Protein AF-A0A833TQX5-F1 (afdb_monomer_lite)

InterPro domains:
  IPR011990 Tetratricopeptide-like helical domain superfamily [G3DSA:1.25.40.10] (7-159)
  IPR011990 Tetratricopeptide-like helical domain superfamily [SSF48452] (13-138)

Structure (mmCIF, N/CA/C/O backbone):
data_AF-A0A833TQX5-F1
#
_entry.id   AF-A0A833TQX5-F1
#
loop_
_atom_site.group_PDB
_atom_site.id
_atom_site.type_symbol
_atom_site.label_atom_id
_atom_site.label_alt_id
_atom_site.label_comp_id
_atom_site.label_asym_id
_atom_site.label_entity_id
_atom_site.label_seq_id
_atom_site.pdbx_PDB_ins_code
_atom_site.Cartn_x
_atom_site.Cartn_y
_atom_site.Cartn_z
_atom_site.occupancy
_atom_site.B_iso_or_equiv
_atom_site.auth_seq_id
_atom_site.auth_comp_id
_atom_site.auth_asym_id
_atom_site.auth_atom_id
_atom_site.pdbx_PDB_model_num
ATOM 1 N N . MET A 1 1 ? 11.916 -7.719 -50.313 1.00 33.00 1 MET A N 1
ATOM 2 C CA . MET A 1 1 ? 11.981 -6.252 -50.149 1.00 33.00 1 MET A CA 1
ATOM 3 C C . MET A 1 1 ? 11.769 -5.951 -48.667 1.00 33.00 1 MET A C 1
ATOM 5 O O . MET A 1 1 ? 10.657 -6.107 -48.177 1.00 33.00 1 MET A O 1
ATOM 9 N N . HIS A 1 2 ? 12.845 -5.690 -47.918 1.00 36.94 2 HIS A N 1
ATOM 10 C CA . HIS A 1 2 ? 12.769 -5.377 -46.488 1.00 36.94 2 HIS A CA 1
ATOM 11 C C . HIS A 1 2 ? 12.289 -3.930 -46.323 1.00 36.94 2 HIS A C 1
ATOM 13 O O . HIS A 1 2 ? 13.076 -3.005 -46.459 1.00 36.94 2 HIS A O 1
ATOM 19 N N . LEU A 1 3 ? 10.999 -3.740 -46.035 1.00 39.34 3 LEU A N 1
ATOM 20 C CA . LEU A 1 3 ? 10.430 -2.466 -45.572 1.00 39.34 3 LEU A CA 1
ATOM 21 C C . LEU A 1 3 ? 10.763 -2.249 -44.085 1.00 39.34 3 LEU A C 1
ATOM 23 O O . LEU A 1 3 ? 9.877 -2.006 -43.270 1.00 39.34 3 LEU A O 1
ATOM 27 N N . LEU A 1 4 ? 12.029 -2.429 -43.703 1.00 48.41 4 LEU A N 1
ATOM 28 C CA . LEU A 1 4 ? 12.471 -2.023 -42.375 1.00 48.41 4 LEU A CA 1
ATOM 29 C C . LEU A 1 4 ? 12.796 -0.528 -42.460 1.00 48.41 4 LEU A C 1
ATOM 31 O O . LEU A 1 4 ? 13.561 -0.147 -43.348 1.00 48.41 4 LEU A O 1
ATOM 35 N N . PRO A 1 5 ? 12.202 0.326 -41.606 1.00 52.06 5 PRO A N 1
ATOM 36 C CA . PRO A 1 5 ? 12.567 1.734 -41.569 1.00 52.06 5 PRO A CA 1
ATOM 37 C C . PRO A 1 5 ? 14.072 1.855 -41.330 1.00 52.06 5 PRO A C 1
ATOM 39 O O . PRO A 1 5 ? 14.626 1.101 -40.529 1.00 52.06 5 PRO A O 1
ATOM 42 N N . ASP A 1 6 ? 14.729 2.785 -42.028 1.00 55.34 6 ASP A N 1
ATOM 43 C CA . ASP A 1 6 ? 16.135 3.086 -41.784 1.00 55.34 6 ASP A CA 1
ATOM 44 C C . ASP A 1 6 ? 16.285 3.572 -40.339 1.00 55.34 6 ASP A C 1
ATOM 46 O O . ASP A 1 6 ? 15.932 4.693 -39.965 1.00 55.34 6 ASP A O 1
ATOM 50 N N . LEU A 1 7 ? 16.794 2.665 -39.513 1.00 53.00 7 LEU A N 1
ATOM 51 C CA . LEU A 1 7 ? 17.012 2.846 -38.091 1.00 53.00 7 LEU A CA 1
ATOM 52 C C . LEU A 1 7 ? 18.114 3.883 -37.805 1.00 53.00 7 LEU A C 1
ATOM 54 O O . LEU A 1 7 ? 18.360 4.168 -36.634 1.00 53.00 7 LEU A O 1
ATOM 58 N N . THR A 1 8 ? 18.765 4.457 -38.817 1.00 51.09 8 THR A N 1
ATOM 59 C CA . THR A 1 8 ? 19.789 5.505 -38.686 1.00 51.09 8 THR A CA 1
ATOM 60 C C . THR A 1 8 ? 19.317 6.888 -39.145 1.00 51.09 8 THR A C 1
ATOM 62 O O . THR A 1 8 ? 20.061 7.858 -39.016 1.00 51.09 8 THR A O 1
ATOM 65 N N . ALA A 1 9 ? 18.067 7.015 -39.609 1.00 59.06 9 ALA A N 1
ATOM 66 C CA . ALA A 1 9 ? 17.531 8.280 -40.098 1.00 59.06 9 ALA A CA 1
ATOM 67 C C . ALA A 1 9 ? 17.480 9.373 -38.997 1.00 59.06 9 ALA A C 1
ATOM 69 O O . ALA A 1 9 ? 17.041 9.098 -37.874 1.00 59.06 9 ALA A O 1
ATOM 70 N N . PRO A 1 10 ? 17.860 10.630 -39.313 1.00 55.28 10 PRO A N 1
ATOM 71 C CA . PRO A 1 10 ? 17.955 11.732 -38.345 1.00 55.28 10 PRO A CA 1
ATOM 72 C C . PRO A 1 10 ? 16.608 12.153 -37.731 1.00 55.28 10 PRO A C 1
ATOM 74 O O . PRO A 1 10 ? 16.581 12.760 -36.664 1.00 55.28 10 PRO A O 1
ATOM 77 N N . THR A 1 11 ? 15.485 11.798 -38.360 1.00 66.62 11 THR A N 1
ATOM 78 C CA . THR A 1 11 ? 14.123 11.999 -37.842 1.00 66.62 11 THR A CA 1
ATOM 79 C C . THR A 1 11 ? 13.343 10.686 -37.881 1.00 66.62 11 THR A C 1
ATOM 81 O O . THR A 1 11 ? 12.410 10.490 -38.658 1.00 66.62 11 THR A O 1
ATOM 84 N N . LEU A 1 12 ? 13.736 9.741 -37.026 1.00 76.00 12 LEU A N 1
ATOM 85 C CA . LEU A 1 12 ? 12.982 8.506 -36.837 1.00 76.00 12 LEU A CA 1
ATOM 86 C C . LEU A 1 12 ? 11.594 8.820 -36.261 1.00 76.00 12 LEU A C 1
ATOM 88 O O . LEU A 1 12 ? 11.465 9.242 -35.111 1.00 76.00 12 LEU A O 1
ATOM 92 N N . ASN A 1 13 ? 10.544 8.583 -37.046 1.00 87.69 13 ASN A N 1
ATOM 93 C CA . ASN A 1 13 ? 9.172 8.717 -36.570 1.00 87.69 13 ASN A CA 1
ATOM 94 C C . ASN A 1 13 ? 8.856 7.582 -35.577 1.00 87.69 13 ASN A C 1
ATOM 96 O O . ASN A 1 13 ? 8.605 6.439 -35.964 1.00 87.69 13 ASN A O 1
ATOM 100 N N . LEU A 1 14 ? 8.886 7.909 -34.283 1.00 90.69 14 LEU A N 1
ATOM 101 C CA . LEU A 1 14 ? 8.690 6.949 -33.195 1.00 90.69 14 LEU A CA 1
ATOM 102 C C . LEU A 1 14 ? 7.273 6.355 -33.161 1.00 90.69 14 LEU A C 1
ATOM 104 O O . LEU A 1 14 ? 7.113 5.216 -32.727 1.00 90.69 14 LEU A O 1
ATOM 108 N N . ASP A 1 15 ? 6.265 7.080 -33.649 1.00 91.12 15 ASP A N 1
ATOM 109 C CA . ASP A 1 15 ? 4.889 6.575 -33.735 1.00 91.12 15 ASP A CA 1
ATOM 110 C C . ASP A 1 15 ? 4.752 5.526 -34.839 1.00 91.12 15 ASP A C 1
ATOM 112 O O . ASP A 1 15 ? 4.187 4.453 -34.618 1.00 91.12 15 ASP A O 1
ATOM 116 N N . ALA A 1 16 ? 5.355 5.785 -36.002 1.00 91.75 16 ALA A N 1
ATOM 117 C CA . ALA A 1 16 ? 5.434 4.805 -37.082 1.00 91.75 16 ALA A CA 1
ATOM 118 C C . ALA A 1 16 ? 6.218 3.554 -36.651 1.00 91.75 16 ALA A C 1
ATOM 120 O O . ALA A 1 16 ? 5.820 2.431 -36.966 1.00 91.75 16 ALA A O 1
ATOM 121 N N . LEU A 1 17 ? 7.301 3.732 -35.884 1.00 93.12 17 LEU A N 1
ATOM 122 C CA . LEU A 1 17 ? 8.081 2.615 -35.353 1.00 93.12 17 LEU A CA 1
ATOM 123 C C . LEU A 1 17 ? 7.280 1.775 -34.349 1.00 93.12 17 LEU A C 1
ATOM 125 O O . LEU A 1 17 ? 7.357 0.548 -34.396 1.00 93.12 17 LEU A O 1
ATOM 129 N N . LEU A 1 18 ? 6.492 2.404 -33.469 1.00 94.69 18 LEU A N 1
ATOM 130 C CA . LEU A 1 18 ? 5.626 1.685 -32.530 1.00 94.69 18 LEU A CA 1
ATOM 131 C C . LEU A 1 18 ? 4.546 0.881 -33.264 1.00 94.69 18 LEU A C 1
ATOM 133 O O . LEU A 1 18 ? 4.307 -0.278 -32.924 1.00 94.69 18 LEU A O 1
ATOM 137 N N . LEU A 1 19 ? 3.931 1.474 -34.293 1.00 95.06 19 LEU A N 1
ATOM 138 C CA . LEU A 1 19 ? 2.948 0.795 -35.136 1.00 95.06 19 LEU A CA 1
ATOM 139 C C . LEU A 1 19 ? 3.562 -0.431 -35.825 1.00 95.06 19 LEU A C 1
ATOM 141 O O . LEU A 1 19 ? 2.998 -1.525 -35.772 1.00 95.06 19 LEU A O 1
ATOM 145 N N . TYR A 1 20 ? 4.743 -0.267 -36.422 1.00 94.62 20 TYR A N 1
ATOM 146 C CA . TYR A 1 20 ? 5.459 -1.370 -37.056 1.00 94.62 20 TYR A CA 1
ATOM 147 C C . TYR A 1 20 ? 5.855 -2.452 -36.039 1.00 94.62 20 TYR A C 1
ATOM 149 O O . TYR A 1 20 ? 5.735 -3.641 -36.332 1.00 94.62 20 TYR A O 1
ATOM 157 N N . ALA A 1 21 ? 6.261 -2.070 -34.824 1.00 95.56 21 ALA A N 1
ATOM 158 C CA . ALA A 1 21 ? 6.543 -3.020 -33.751 1.00 95.56 21 ALA A CA 1
ATOM 159 C C . ALA A 1 21 ? 5.307 -3.871 -33.403 1.00 95.56 21 ALA A C 1
ATOM 161 O O . ALA A 1 21 ? 5.438 -5.083 -33.237 1.00 95.56 21 ALA A O 1
ATOM 162 N N . GLY A 1 22 ? 4.112 -3.268 -33.377 1.00 95.94 22 GLY A N 1
ATOM 163 C CA . GLY A 1 22 ? 2.840 -3.987 -33.234 1.00 95.94 22 GLY A CA 1
ATOM 164 C C . GLY A 1 22 ? 2.618 -5.010 -34.348 1.00 95.94 22 GLY A C 1
ATOM 165 O O . GLY A 1 22 ? 2.453 -6.197 -34.077 1.00 95.94 22 GLY A O 1
ATOM 166 N N . MET A 1 23 ? 2.731 -4.585 -35.609 1.00 96.81 23 MET A N 1
ATOM 167 C CA . MET A 1 23 ? 2.580 -5.482 -36.765 1.00 96.81 23 MET A CA 1
ATOM 168 C C . MET A 1 23 ? 3.607 -6.625 -36.763 1.00 96.81 23 MET A C 1
ATOM 170 O O . MET A 1 23 ? 3.280 -7.765 -37.092 1.00 96.81 23 MET A O 1
ATOM 174 N N . ALA A 1 24 ? 4.859 -6.342 -36.395 1.00 96.00 24 ALA A N 1
ATOM 175 C CA . ALA A 1 24 ? 5.906 -7.350 -36.280 1.00 96.00 24 ALA A CA 1
ATOM 176 C C . ALA A 1 24 ? 5.575 -8.373 -35.182 1.00 96.00 24 ALA A C 1
ATOM 178 O O . ALA A 1 24 ? 5.719 -9.578 -35.407 1.00 96.00 24 ALA A O 1
ATOM 179 N N . HIS A 1 25 ? 5.086 -7.908 -34.028 1.00 96.00 25 HIS A N 1
ATOM 180 C CA . HIS A 1 25 ? 4.657 -8.771 -32.932 1.00 96.00 25 HIS A CA 1
ATOM 181 C C . HIS A 1 25 ? 3.522 -9.708 -33.367 1.00 96.00 25 HIS A C 1
ATOM 183 O O . HIS A 1 25 ? 3.624 -10.921 -33.168 1.00 96.00 25 HIS A O 1
ATOM 189 N N . ASP A 1 26 ? 2.498 -9.170 -34.034 1.00 94.94 26 ASP A N 1
ATOM 190 C CA . ASP A 1 26 ? 1.332 -9.929 -34.507 1.00 94.94 26 ASP A CA 1
ATOM 191 C C . ASP A 1 26 ? 1.699 -10.972 -35.573 1.00 94.94 26 ASP A C 1
ATOM 193 O O . ASP A 1 26 ? 1.087 -12.034 -35.659 1.00 94.94 26 ASP A O 1
ATOM 197 N N . ARG A 1 27 ? 2.764 -10.721 -36.345 1.00 96.19 27 ARG A N 1
ATOM 198 C CA . ARG A 1 27 ? 3.328 -11.673 -37.317 1.00 96.19 27 ARG A CA 1
ATOM 199 C C . ARG A 1 27 ? 4.332 -12.662 -36.713 1.00 96.19 27 ARG A C 1
ATOM 201 O O . ARG A 1 27 ? 5.015 -13.363 -37.456 1.00 96.19 27 ARG A O 1
ATOM 208 N N . GLY A 1 28 ? 4.464 -12.708 -35.388 1.00 94.56 28 GLY A N 1
ATOM 209 C CA . GLY A 1 28 ? 5.353 -13.633 -34.680 1.00 94.56 28 GLY A CA 1
ATOM 210 C C . GLY A 1 28 ? 6.822 -13.202 -34.618 1.00 94.56 28 GLY A C 1
ATOM 211 O O . GLY A 1 28 ? 7.637 -13.907 -34.020 1.00 94.56 28 GLY A O 1
ATOM 212 N N . LYS A 1 29 ? 7.184 -12.027 -35.148 1.00 95.44 29 LYS A N 1
ATOM 213 C CA . LYS A 1 29 ? 8.548 -11.473 -35.094 1.00 95.44 29 LYS A CA 1
ATOM 214 C C . LYS A 1 29 ? 8.820 -10.764 -33.764 1.00 95.44 29 LYS A C 1
ATOM 216 O O . LYS A 1 29 ? 9.134 -9.576 -33.703 1.00 95.44 29 LYS A O 1
ATOM 221 N N . LYS A 1 30 ? 8.678 -11.507 -32.668 1.00 95.25 30 LYS A N 1
ATOM 222 C CA . LYS A 1 30 ? 8.634 -10.953 -31.306 1.00 95.25 30 LYS A CA 1
ATOM 223 C C . LYS A 1 30 ? 9.928 -10.265 -30.863 1.00 95.25 30 LYS A C 1
ATOM 225 O O . LYS A 1 30 ? 9.856 -9.259 -30.165 1.00 95.25 30 LYS A O 1
ATOM 230 N N . SER A 1 31 ? 11.096 -10.780 -31.250 1.00 94.06 31 SER A N 1
ATOM 231 C CA . SER A 1 31 ? 12.387 -10.175 -30.877 1.00 94.06 31 SER A CA 1
ATOM 232 C C . SER A 1 31 ? 12.609 -8.828 -31.570 1.00 94.06 31 SER A C 1
ATOM 234 O O . SER A 1 31 ? 12.994 -7.861 -30.916 1.00 94.06 31 SER A O 1
ATOM 236 N N . GLU A 1 32 ? 12.294 -8.742 -32.869 1.00 93.62 32 GLU A N 1
ATOM 237 C CA . GLU A 1 32 ? 12.334 -7.481 -33.623 1.00 93.62 32 GLU A CA 1
ATOM 238 C C . GLU A 1 32 ? 11.356 -6.464 -33.013 1.00 93.62 32 GLU A C 1
ATOM 240 O O . GLU A 1 32 ? 11.738 -5.331 -32.719 1.00 93.62 32 GLU A O 1
ATOM 245 N N . ALA A 1 33 ? 10.113 -6.888 -32.753 1.00 95.31 33 ALA A N 1
ATOM 246 C CA . ALA A 1 33 ? 9.087 -6.058 -32.123 1.00 95.31 33 ALA A CA 1
ATOM 247 C C . ALA A 1 33 ? 9.538 -5.475 -30.777 1.00 95.31 33 ALA A C 1
ATOM 249 O O . ALA A 1 33 ? 9.388 -4.276 -30.536 1.00 95.31 33 ALA A O 1
ATOM 250 N N . LEU A 1 34 ? 10.126 -6.309 -29.914 1.00 95.12 34 LEU A N 1
ATOM 251 C CA . LEU A 1 34 ? 10.613 -5.888 -28.604 1.00 95.12 34 LEU A CA 1
ATOM 252 C C . LEU A 1 34 ? 11.743 -4.857 -28.714 1.00 95.12 34 LEU A C 1
ATOM 254 O O . LEU A 1 34 ? 11.701 -3.840 -28.026 1.00 95.12 34 LEU A O 1
ATOM 258 N N . SER A 1 35 ? 12.722 -5.089 -29.593 1.00 92.25 35 SER A N 1
ATOM 259 C CA . SER A 1 35 ? 13.839 -4.159 -29.809 1.00 92.25 35 SER A CA 1
ATOM 260 C C . SER A 1 35 ? 13.351 -2.780 -30.273 1.00 92.25 35 SER A C 1
ATOM 262 O O . SER A 1 35 ? 13.763 -1.748 -29.738 1.00 92.25 35 SER A O 1
ATOM 264 N N . MET A 1 36 ? 12.394 -2.749 -31.204 1.00 93.56 36 MET A N 1
ATOM 265 C CA . MET A 1 36 ? 11.797 -1.501 -31.681 1.00 93.56 36 MET A CA 1
ATOM 266 C C . MET A 1 36 ? 10.988 -0.796 -30.588 1.00 93.56 36 MET A C 1
ATOM 268 O O . MET A 1 36 ? 11.135 0.412 -30.410 1.00 93.56 36 MET A O 1
ATOM 272 N N . ALA A 1 37 ? 10.192 -1.534 -29.808 1.00 94.44 37 ALA A N 1
ATOM 273 C CA . ALA A 1 37 ? 9.440 -0.969 -28.689 1.00 94.44 37 ALA A CA 1
ATOM 274 C C . ALA A 1 37 ? 10.353 -0.374 -27.607 1.00 94.44 37 ALA A C 1
ATOM 276 O O . ALA A 1 37 ? 10.061 0.707 -27.104 1.00 94.44 37 ALA A O 1
ATOM 277 N N . LEU A 1 38 ? 11.475 -1.030 -27.283 1.00 93.31 38 LEU A N 1
ATOM 278 C CA . LEU A 1 38 ? 12.482 -0.496 -26.360 1.00 93.31 38 LEU A CA 1
ATOM 279 C C . LEU A 1 38 ? 13.069 0.822 -26.874 1.00 93.31 38 LEU A C 1
ATOM 281 O O . LEU A 1 38 ? 13.202 1.777 -26.113 1.00 93.31 38 LEU A O 1
ATOM 285 N N . ARG A 1 39 ? 13.356 0.917 -28.175 1.00 90.62 39 ARG A N 1
ATOM 286 C CA . ARG A 1 39 ? 13.843 2.162 -28.777 1.00 90.62 39 ARG A CA 1
ATOM 287 C C . ARG A 1 39 ? 12.814 3.291 -28.703 1.00 90.62 39 ARG A C 1
ATOM 289 O O . ARG A 1 39 ? 13.172 4.415 -28.356 1.00 90.62 39 ARG A O 1
ATOM 296 N N . VAL A 1 40 ? 11.544 2.999 -28.993 1.00 93.50 40 VAL A N 1
ATOM 297 C CA . VAL A 1 40 ? 10.454 3.976 -28.824 1.00 93.50 40 VAL A CA 1
ATOM 298 C C . VAL A 1 40 ? 10.341 4.398 -27.362 1.00 93.50 40 VAL A C 1
ATOM 300 O O . VAL A 1 40 ? 10.194 5.583 -27.081 1.00 93.50 40 VAL A O 1
ATOM 303 N N . LEU A 1 41 ? 10.467 3.454 -26.430 1.00 92.81 41 LEU A N 1
ATOM 304 C CA . LEU A 1 41 ? 10.395 3.717 -24.998 1.00 92.81 41 LEU A CA 1
ATOM 305 C C . LEU A 1 41 ? 11.518 4.648 -24.514 1.00 92.81 41 LEU A C 1
ATOM 307 O O . LEU A 1 41 ? 11.259 5.485 -23.658 1.00 92.81 41 LEU A O 1
ATOM 311 N N . VAL A 1 42 ? 12.727 4.570 -25.078 1.00 89.19 42 VAL A N 1
ATOM 312 C CA . VAL A 1 42 ? 13.808 5.529 -24.777 1.00 89.19 42 VAL A CA 1
ATOM 313 C C . VAL A 1 42 ? 13.434 6.947 -25.226 1.00 89.19 42 VAL A C 1
ATOM 315 O O . VAL A 1 42 ? 13.620 7.895 -24.469 1.00 89.19 42 VAL A O 1
ATOM 318 N N . GLY A 1 43 ? 12.865 7.103 -26.427 1.00 87.12 43 GLY A N 1
ATOM 319 C CA . GLY A 1 43 ? 12.471 8.415 -26.961 1.00 87.12 43 GLY A CA 1
ATOM 320 C C . GLY A 1 43 ? 11.157 8.977 -26.399 1.00 87.12 43 GLY A C 1
ATOM 321 O O . GLY A 1 43 ? 10.942 10.185 -26.429 1.00 87.12 43 GLY A O 1
ATOM 322 N N . LYS A 1 44 ? 10.274 8.116 -25.876 1.00 91.94 44 LYS A N 1
ATOM 323 C CA . LYS A 1 44 ? 8.954 8.459 -25.315 1.00 91.94 44 LYS A CA 1
ATOM 324 C C . LYS A 1 44 ? 8.742 7.813 -23.940 1.00 91.94 44 LYS A C 1
ATOM 326 O O . LYS A 1 44 ? 7.719 7.184 -23.672 1.00 91.94 44 LYS A O 1
ATOM 331 N N . SER A 1 45 ? 9.708 7.985 -23.042 1.00 89.44 45 SER A N 1
ATOM 332 C CA . SER A 1 45 ? 9.769 7.301 -21.738 1.00 89.44 45 SER A CA 1
ATOM 333 C C . SER A 1 45 ? 8.629 7.633 -20.772 1.00 89.44 45 SER A C 1
ATOM 335 O O . SER A 1 45 ? 8.381 6.874 -19.836 1.00 89.44 45 SER A O 1
ATOM 337 N N . ASN A 1 46 ? 7.895 8.723 -21.002 1.00 91.94 46 ASN A N 1
ATOM 338 C CA . ASN A 1 46 ? 6.737 9.124 -20.199 1.00 91.94 46 ASN A CA 1
ATOM 339 C C . ASN A 1 46 ? 5.387 8.780 -20.848 1.00 91.94 46 ASN A C 1
ATOM 341 O O . ASN A 1 46 ? 4.348 8.930 -20.206 1.00 91.94 46 ASN A O 1
ATOM 345 N N . ASP A 1 47 ? 5.380 8.267 -22.080 1.00 93.75 47 ASP A N 1
ATOM 346 C CA . ASP A 1 47 ? 4.149 7.966 -22.805 1.00 93.75 47 ASP A CA 1
ATOM 347 C C . ASP A 1 47 ? 3.506 6.664 -22.297 1.00 93.75 47 ASP A C 1
ATOM 349 O O . ASP A 1 47 ? 4.065 5.563 -22.367 1.00 93.75 47 ASP A O 1
ATOM 353 N N . ARG A 1 48 ? 2.285 6.787 -21.765 1.00 92.62 48 ARG A N 1
ATOM 354 C CA . ARG A 1 48 ? 1.544 5.660 -21.190 1.00 92.62 48 ARG A CA 1
ATOM 355 C C . ARG A 1 48 ? 1.095 4.645 -22.247 1.00 92.62 48 ARG A C 1
ATOM 357 O O . ARG A 1 48 ? 1.013 3.458 -21.925 1.00 92.62 48 ARG A O 1
ATOM 364 N N . ALA A 1 49 ? 0.792 5.072 -23.472 1.00 92.69 49 ALA A N 1
ATOM 365 C CA . ALA A 1 49 ? 0.394 4.178 -24.558 1.00 92.69 49 ALA A CA 1
ATOM 366 C C . ALA A 1 49 ? 1.591 3.357 -25.062 1.00 92.69 49 ALA A C 1
ATOM 368 O O . ALA A 1 49 ? 1.460 2.146 -25.266 1.00 92.69 49 ALA A O 1
ATOM 369 N N . VAL A 1 50 ? 2.774 3.977 -25.148 1.00 95.31 50 VAL A N 1
ATOM 370 C CA . VAL A 1 50 ? 4.039 3.282 -25.447 1.00 95.31 50 VAL A CA 1
ATOM 371 C C . VAL A 1 50 ? 4.323 2.215 -24.391 1.00 95.31 50 VAL A C 1
ATOM 373 O O . VAL A 1 50 ? 4.491 1.043 -24.730 1.00 95.31 50 VAL A O 1
ATOM 376 N N . LYS A 1 51 ? 4.288 2.583 -23.102 1.00 96.38 51 LYS A N 1
ATOM 377 C CA . LYS A 1 51 ? 4.488 1.640 -21.985 1.00 96.38 51 LYS A CA 1
ATOM 378 C C . LYS A 1 51 ? 3.501 0.473 -22.024 1.00 96.38 51 LYS A C 1
ATOM 380 O O . LYS A 1 51 ? 3.901 -0.678 -21.872 1.00 96.38 51 LYS A O 1
ATOM 385 N N . ARG A 1 52 ? 2.216 0.751 -22.275 1.00 95.31 52 ARG A N 1
ATOM 386 C CA . ARG A 1 52 ? 1.173 -0.281 -22.387 1.00 95.31 52 ARG A CA 1
ATOM 387 C C . ARG A 1 52 ? 1.471 -1.265 -23.518 1.00 95.31 52 ARG A C 1
ATOM 389 O O . ARG A 1 52 ? 1.357 -2.474 -23.322 1.00 95.31 52 ARG A O 1
ATOM 396 N N . THR A 1 53 ? 1.851 -0.745 -24.682 1.00 95.31 53 THR A N 1
ATOM 397 C CA . THR A 1 53 ? 2.195 -1.557 -25.857 1.00 95.31 53 THR A CA 1
ATOM 398 C C . THR A 1 53 ? 3.412 -2.428 -25.563 1.00 95.31 53 THR A C 1
ATOM 400 O O . THR A 1 53 ? 3.359 -3.638 -25.768 1.00 95.31 53 THR A O 1
ATOM 403 N N . PHE A 1 54 ? 4.457 -1.854 -24.966 1.00 96.75 54 PHE A N 1
ATOM 404 C CA . PHE A 1 54 ? 5.641 -2.591 -24.530 1.00 96.75 54 PHE A CA 1
ATOM 405 C C . PHE A 1 54 ? 5.293 -3.752 -23.583 1.00 96.75 54 PHE A C 1
ATOM 407 O O . PHE A 1 54 ? 5.671 -4.892 -23.844 1.00 96.75 54 PHE A O 1
ATOM 414 N N . VAL A 1 55 ? 4.498 -3.506 -22.534 1.00 96.56 55 VAL A N 1
ATOM 415 C CA . VAL A 1 55 ? 4.063 -4.561 -21.596 1.00 96.56 55 VAL A CA 1
ATOM 416 C C . VAL A 1 55 ? 3.270 -5.659 -22.312 1.00 96.56 55 VAL A C 1
ATOM 418 O O . VAL A 1 55 ? 3.394 -6.838 -21.973 1.00 96.56 55 VAL A O 1
ATOM 421 N N . SER A 1 56 ? 2.485 -5.307 -23.336 1.00 95.50 56 SER A N 1
ATOM 422 C CA . SER A 1 56 ? 1.711 -6.283 -24.109 1.00 95.50 56 SER A CA 1
ATOM 423 C C . SER A 1 56 ? 2.580 -7.293 -24.874 1.00 95.50 56 SER A C 1
ATOM 425 O O . SER A 1 56 ? 2.151 -8.435 -25.041 1.00 95.50 56 SER A O 1
ATOM 427 N N . PHE A 1 57 ? 3.814 -6.927 -25.241 1.00 96.31 57 PHE A N 1
ATOM 428 C CA . PHE A 1 57 ? 4.770 -7.810 -25.928 1.00 96.31 57 PHE A CA 1
ATOM 429 C C . PHE A 1 57 ? 5.465 -8.806 -24.989 1.00 96.31 57 PHE A C 1
ATOM 431 O O . PHE A 1 57 ? 6.139 -9.737 -25.437 1.00 96.31 57 PHE A O 1
ATOM 438 N N . LEU A 1 58 ? 5.293 -8.639 -23.676 1.00 95.81 58 LEU A N 1
ATOM 439 C CA . LEU A 1 58 ? 5.918 -9.462 -22.640 1.00 95.81 58 LEU A CA 1
ATOM 440 C C . LEU A 1 58 ? 4.925 -10.455 -22.017 1.00 95.81 58 LEU A C 1
ATOM 442 O O . LEU A 1 58 ? 5.034 -10.813 -20.844 1.00 95.81 58 LEU A O 1
ATOM 446 N N . LYS A 1 59 ? 3.901 -10.877 -22.767 1.00 91.81 59 LYS A N 1
ATOM 447 C CA . LYS A 1 59 ? 2.857 -11.782 -22.258 1.00 91.81 59 LYS A CA 1
ATOM 448 C C . LYS A 1 59 ? 3.249 -13.261 -22.287 1.00 91.81 59 LYS A C 1
ATOM 450 O O . LYS A 1 59 ? 2.898 -13.965 -21.345 1.00 91.81 59 LYS A O 1
ATOM 455 N N . ASP A 1 60 ? 3.954 -13.726 -23.318 1.00 92.62 60 ASP A N 1
ATOM 456 C CA . ASP A 1 60 ? 4.333 -15.143 -23.448 1.00 92.62 60 ASP A CA 1
ATOM 457 C C . ASP A 1 60 ? 5.549 -15.534 -22.601 1.00 92.62 60 ASP A C 1
ATOM 459 O O . ASP A 1 60 ? 6.275 -14.672 -22.124 1.00 92.62 60 ASP A O 1
ATOM 463 N N . SER A 1 61 ? 5.793 -16.837 -22.447 1.00 91.25 61 SER A N 1
ATOM 464 C CA . SER A 1 61 ? 6.854 -17.402 -21.601 1.00 91.25 61 SER A CA 1
ATOM 465 C C . SER A 1 61 ? 8.282 -17.059 -22.041 1.00 91.25 61 SER A C 1
ATOM 467 O O . SER A 1 61 ? 9.161 -16.957 -21.192 1.00 91.25 61 SER A O 1
ATOM 469 N N . GLY A 1 62 ? 8.529 -16.820 -23.333 1.00 94.38 62 GLY A N 1
ATOM 470 C CA . GLY A 1 62 ? 9.864 -16.513 -23.864 1.00 94.38 62 GLY A CA 1
ATOM 471 C C . GLY A 1 62 ? 10.284 -15.046 -23.725 1.00 94.38 62 GLY A C 1
ATOM 472 O O . GLY A 1 62 ? 11.297 -14.641 -24.295 1.00 94.38 62 GLY A O 1
ATOM 473 N N . TRP A 1 63 ? 9.494 -14.224 -23.029 1.00 95.56 63 TRP A N 1
ATOM 474 C CA . TRP A 1 63 ? 9.717 -12.782 -22.918 1.00 95.56 63 TRP A CA 1
ATOM 475 C C . TRP A 1 63 ? 11.067 -12.424 -22.288 1.00 95.56 63 TRP A C 1
ATOM 477 O O . TRP A 1 63 ? 11.724 -11.502 -22.764 1.00 95.56 63 TRP A O 1
ATOM 487 N N . MET A 1 64 ? 11.483 -13.160 -21.252 1.00 96.38 64 MET A N 1
ATOM 488 C CA . MET A 1 64 ? 12.692 -12.850 -20.490 1.00 96.38 64 MET A CA 1
ATOM 489 C C . MET A 1 64 ? 13.953 -13.084 -21.322 1.00 96.38 64 MET A C 1
ATOM 491 O O . MET A 1 64 ? 14.831 -12.230 -21.357 1.00 96.38 64 MET A O 1
ATOM 495 N N . GLU A 1 65 ? 14.026 -14.196 -22.053 1.00 96.50 65 GLU A N 1
ATOM 496 C CA . GLU A 1 65 ? 15.184 -14.501 -22.903 1.00 96.50 65 GLU A CA 1
ATOM 497 C C . GLU A 1 65 ? 15.311 -13.510 -24.063 1.00 96.50 65 GLU A C 1
ATOM 499 O O . GLU A 1 65 ? 16.404 -13.032 -24.367 1.00 96.50 65 GLU A O 1
ATOM 504 N N . ARG A 1 66 ? 14.183 -13.094 -24.654 1.00 95.69 66 ARG A N 1
ATOM 505 C CA . ARG A 1 66 ? 14.191 -12.016 -25.654 1.00 95.69 66 ARG A CA 1
ATOM 506 C C . ARG A 1 66 ? 14.625 -10.683 -25.056 1.00 95.69 66 ARG A C 1
ATOM 508 O O . ARG A 1 66 ? 15.351 -9.942 -25.712 1.00 95.69 66 ARG A O 1
ATOM 515 N N . LEU A 1 67 ? 14.203 -10.381 -23.828 1.00 96.12 67 LEU A N 1
ATOM 516 C CA . LEU A 1 67 ? 14.609 -9.156 -23.152 1.00 96.12 67 LEU A CA 1
ATOM 517 C C . LEU A 1 67 ? 16.108 -9.159 -22.836 1.00 96.12 67 LEU A C 1
ATOM 519 O O . LEU A 1 67 ? 16.772 -8.183 -23.159 1.00 96.12 67 LEU A O 1
ATOM 523 N N . LYS A 1 68 ? 16.655 -10.262 -22.313 1.00 95.88 68 LYS A N 1
ATOM 524 C CA . LYS A 1 68 ? 18.100 -10.430 -22.083 1.00 95.88 68 LYS A CA 1
ATOM 525 C C . LYS A 1 68 ? 18.917 -10.349 -23.365 1.00 95.88 68 LYS A C 1
ATOM 527 O O . LYS A 1 68 ? 19.998 -9.774 -23.361 1.00 95.88 68 LYS A O 1
ATOM 532 N N . SER A 1 69 ? 18.393 -10.875 -24.471 1.00 94.25 69 SER A N 1
ATOM 533 C CA . SER A 1 69 ? 19.035 -10.731 -25.778 1.00 94.25 69 SER A CA 1
ATOM 534 C C . SER A 1 69 ? 19.054 -9.278 -26.264 1.00 94.25 69 SER A C 1
ATOM 536 O O . SER A 1 69 ? 20.000 -8.891 -26.943 1.00 94.25 69 SER A O 1
ATOM 538 N N . ALA A 1 70 ? 18.021 -8.487 -25.956 1.00 92.06 70 ALA A N 1
ATOM 539 C CA . ALA A 1 70 ? 17.937 -7.078 -26.346 1.00 92.06 70 ALA A CA 1
ATOM 540 C C . ALA A 1 70 ? 18.698 -6.144 -25.388 1.00 92.06 70 ALA A C 1
ATOM 542 O O . ALA A 1 70 ? 19.213 -5.113 -25.814 1.00 92.06 70 ALA A O 1
ATOM 543 N N . VAL A 1 71 ? 18.763 -6.503 -24.104 1.00 93.00 71 VAL A N 1
ATOM 544 C CA . VAL A 1 71 ? 19.445 -5.778 -23.028 1.00 93.00 71 VAL A CA 1
ATOM 545 C C . VAL A 1 71 ? 20.318 -6.778 -22.261 1.00 93.00 71 VAL A C 1
ATOM 547 O O . VAL A 1 71 ? 19.875 -7.342 -21.256 1.00 93.00 71 VAL A O 1
ATOM 550 N N . PRO A 1 72 ? 21.551 -7.046 -22.724 1.00 92.56 72 PRO A N 1
ATOM 551 C CA . PRO A 1 72 ? 22.453 -7.960 -22.032 1.00 92.56 72 PRO A CA 1
ATOM 552 C C . PRO A 1 72 ? 22.649 -7.543 -20.562 1.00 92.56 72 PRO A C 1
ATOM 554 O O . PRO A 1 72 ? 22.953 -6.375 -20.311 1.00 92.56 72 PRO A O 1
ATOM 557 N N . PRO A 1 73 ? 22.464 -8.447 -19.578 1.00 89.81 73 PRO A N 1
ATOM 558 C CA . PRO A 1 73 ? 22.494 -8.120 -18.150 1.00 89.81 73 PRO A CA 1
ATOM 559 C C . PRO A 1 73 ? 23.934 -7.983 -17.640 1.00 89.81 73 PRO A C 1
ATOM 561 O O . PRO A 1 73 ? 24.434 -8.827 -16.903 1.00 89.81 73 PRO A O 1
ATOM 564 N N . CYS A 1 74 ? 24.634 -6.944 -18.093 1.00 90.00 74 CYS A N 1
ATOM 565 C CA . CYS A 1 74 ? 26.024 -6.698 -17.732 1.00 90.00 74 CYS A CA 1
ATOM 566 C C . CYS A 1 74 ? 26.249 -5.221 -17.398 1.00 90.00 74 CYS A C 1
ATOM 568 O O . CYS A 1 74 ? 26.192 -4.349 -18.266 1.00 90.00 74 CYS A O 1
ATOM 570 N N . GLY A 1 75 ? 26.561 -4.960 -16.129 1.00 87.75 75 GLY A N 1
ATOM 571 C CA . GLY A 1 75 ? 26.984 -3.658 -15.626 1.00 87.75 75 GLY A C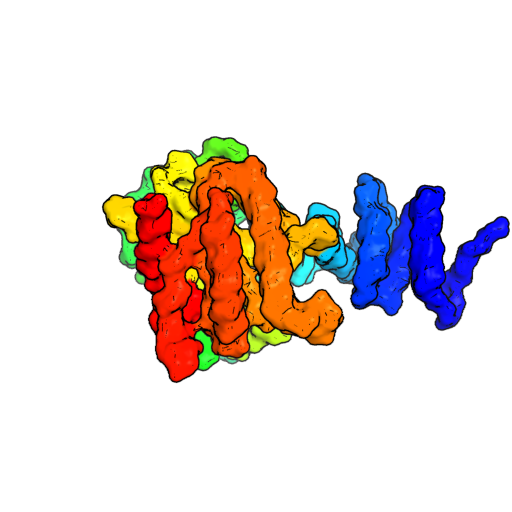A 1
ATOM 572 C C . GLY A 1 75 ? 25.856 -2.654 -15.335 1.00 87.75 75 GLY A C 1
ATOM 573 O O . GLY A 1 75 ? 24.674 -2.923 -15.573 1.00 87.75 75 GLY A O 1
ATOM 574 N N . PRO A 1 76 ? 26.216 -1.452 -14.844 1.00 89.50 76 PRO A N 1
ATOM 575 C CA . PRO A 1 76 ? 25.256 -0.498 -14.275 1.00 89.50 76 PRO A CA 1
ATOM 576 C C . PRO A 1 76 ? 24.223 0.057 -15.265 1.00 89.50 76 PRO A C 1
ATOM 578 O O . PRO A 1 76 ? 23.089 0.350 -14.891 1.00 89.50 76 PRO A O 1
ATOM 581 N N . SER A 1 77 ? 24.582 0.191 -16.547 1.00 91.12 77 SER A N 1
ATOM 582 C CA . SER A 1 77 ? 23.644 0.673 -17.572 1.00 91.12 77 SER A CA 1
ATOM 583 C C . SER A 1 77 ? 22.516 -0.332 -17.824 1.00 91.12 77 SER A C 1
ATOM 585 O O . SER A 1 77 ? 21.346 0.053 -17.880 1.00 91.12 77 SER A O 1
ATOM 587 N N . ALA A 1 78 ? 22.851 -1.625 -17.894 1.00 91.94 78 ALA A N 1
ATOM 588 C CA . ALA A 1 78 ? 21.856 -2.686 -17.972 1.00 91.94 78 ALA A CA 1
ATOM 589 C C . ALA A 1 78 ? 20.997 -2.719 -16.701 1.00 91.94 78 ALA A C 1
ATOM 591 O O . ALA A 1 78 ? 19.775 -2.820 -16.798 1.00 91.94 78 ALA A O 1
ATOM 592 N N . ALA A 1 79 ? 21.612 -2.546 -15.524 1.00 95.94 79 ALA A N 1
ATOM 593 C CA . ALA A 1 79 ? 20.896 -2.483 -14.251 1.00 95.94 79 ALA A CA 1
ATOM 594 C C . ALA A 1 79 ? 19.808 -1.396 -14.246 1.00 95.94 79 ALA A C 1
ATOM 596 O O . ALA A 1 79 ? 18.645 -1.672 -13.944 1.00 95.94 79 ALA A O 1
ATOM 597 N N . ALA A 1 80 ? 20.161 -0.178 -14.671 1.00 95.88 80 ALA A N 1
ATOM 598 C CA . ALA A 1 80 ? 19.222 0.935 -14.780 1.00 95.88 80 ALA A CA 1
ATOM 599 C C . ALA A 1 80 ? 18.080 0.645 -15.770 1.00 95.88 80 ALA A C 1
ATOM 601 O O . ALA A 1 80 ? 16.918 0.944 -15.483 1.00 95.88 80 ALA A O 1
ATOM 602 N N . ALA A 1 81 ? 18.381 0.015 -16.912 1.00 95.38 81 ALA A N 1
ATOM 603 C CA . ALA A 1 81 ? 17.368 -0.384 -17.887 1.00 95.38 81 ALA A CA 1
ATOM 604 C C . ALA A 1 81 ? 16.384 -1.413 -17.304 1.00 95.38 81 ALA A C 1
ATOM 606 O O . ALA A 1 81 ? 15.169 -1.247 -17.435 1.00 95.38 81 ALA A O 1
ATOM 607 N N . TYR A 1 82 ? 16.885 -2.440 -16.611 1.00 98.19 82 TYR A N 1
ATOM 608 C CA . TYR A 1 82 ? 16.044 -3.439 -15.952 1.00 98.19 82 TYR A CA 1
ATOM 609 C C . TYR A 1 82 ? 15.186 -2.839 -14.836 1.00 98.19 82 TYR A C 1
ATOM 611 O O . TYR A 1 82 ? 13.999 -3.153 -14.769 1.00 98.19 82 TYR A O 1
ATOM 619 N N . ALA A 1 83 ? 15.725 -1.933 -14.016 1.00 97.56 83 ALA A N 1
ATOM 620 C CA . ALA A 1 83 ? 14.962 -1.243 -12.975 1.00 97.56 83 ALA A CA 1
ATOM 621 C C . ALA A 1 83 ? 13.842 -0.361 -13.559 1.00 97.56 83 ALA A C 1
ATOM 623 O O . ALA A 1 83 ? 12.718 -0.333 -13.043 1.00 97.56 83 ALA A O 1
ATOM 624 N N . PHE A 1 84 ? 14.113 0.322 -14.673 1.00 96.88 84 PHE A N 1
ATOM 625 C CA . PHE A 1 84 ? 13.108 1.116 -15.376 1.00 96.88 84 PHE A CA 1
ATOM 626 C C . PHE A 1 84 ? 12.001 0.235 -15.976 1.00 96.88 84 PHE A C 1
ATOM 628 O O . PHE A 1 84 ? 10.813 0.506 -15.785 1.00 96.88 84 PHE A O 1
ATOM 635 N N . ILE A 1 85 ? 12.373 -0.868 -16.633 1.00 97.81 85 ILE A N 1
ATOM 636 C CA . ILE A 1 85 ? 11.427 -1.854 -17.176 1.00 97.81 85 ILE A CA 1
ATOM 637 C C . ILE A 1 85 ? 10.587 -2.482 -16.059 1.00 97.81 85 ILE A C 1
ATOM 639 O O . ILE A 1 85 ? 9.369 -2.594 -16.200 1.00 97.81 85 ILE A O 1
ATOM 643 N N . ALA A 1 86 ? 11.209 -2.843 -14.936 1.00 98.19 86 ALA A N 1
ATOM 644 C CA . ALA A 1 86 ? 10.527 -3.381 -13.766 1.00 98.19 86 ALA A CA 1
ATOM 645 C C . ALA A 1 86 ? 9.482 -2.402 -13.217 1.00 98.19 86 ALA A C 1
ATOM 647 O O . ALA A 1 86 ? 8.352 -2.797 -12.936 1.00 98.19 86 ALA A O 1
ATOM 648 N N . THR A 1 87 ? 9.820 -1.113 -13.143 1.00 96.62 87 THR A N 1
ATOM 649 C CA . THR A 1 87 ? 8.886 -0.059 -12.720 1.00 96.62 87 THR A CA 1
ATOM 650 C C . THR A 1 87 ? 7.667 0.012 -13.642 1.00 96.62 87 THR A C 1
ATOM 652 O O . THR A 1 87 ? 6.535 0.005 -13.164 1.00 96.62 87 THR A O 1
ATOM 655 N N . ILE A 1 88 ? 7.873 -0.031 -14.963 1.00 97.06 88 ILE A N 1
ATOM 656 C CA . ILE A 1 88 ? 6.773 -0.070 -15.939 1.00 97.06 88 ILE A CA 1
ATOM 657 C C . ILE A 1 88 ? 5.918 -1.328 -15.747 1.00 97.06 88 ILE A C 1
ATOM 659 O O . ILE A 1 88 ? 4.693 -1.244 -15.718 1.00 97.06 88 ILE A O 1
ATOM 663 N N . LEU A 1 89 ? 6.538 -2.499 -15.600 1.00 97.56 89 LEU A N 1
ATOM 664 C CA . LEU A 1 89 ? 5.812 -3.752 -15.387 1.00 97.56 89 LEU A CA 1
ATOM 665 C C . LEU A 1 89 ? 4.972 -3.699 -14.105 1.00 97.56 89 LEU A C 1
ATOM 667 O O . LEU A 1 89 ? 3.809 -4.106 -14.133 1.00 97.56 89 LEU A O 1
ATOM 671 N N . LYS A 1 90 ? 5.517 -3.136 -13.019 1.00 95.94 90 LYS A N 1
ATOM 672 C CA . LYS A 1 90 ? 4.799 -2.910 -11.759 1.00 95.94 90 LYS A CA 1
ATOM 673 C C . LYS A 1 90 ? 3.602 -1.980 -11.971 1.00 95.94 90 LYS A C 1
ATOM 675 O O . LYS A 1 90 ? 2.483 -2.348 -11.632 1.00 95.94 90 LYS A O 1
ATOM 680 N N . ASP A 1 91 ? 3.785 -0.833 -12.621 1.00 93.94 91 ASP A N 1
ATOM 681 C CA . ASP A 1 91 ? 2.707 0.137 -12.887 1.00 93.94 91 ASP A CA 1
ATOM 682 C C . ASP A 1 91 ? 1.582 -0.413 -13.783 1.00 93.94 91 ASP A C 1
ATOM 684 O O . ASP A 1 91 ? 0.454 0.083 -13.766 1.00 93.94 91 ASP A O 1
ATOM 688 N N . PHE A 1 92 ? 1.863 -1.462 -14.554 1.00 95.12 92 PHE A N 1
ATOM 689 C CA . PHE A 1 92 ? 0.877 -2.188 -15.354 1.00 95.12 92 PHE A CA 1
ATOM 690 C C . PHE A 1 92 ? 0.485 -3.547 -14.751 1.00 95.12 92 PHE A C 1
ATOM 692 O O . PHE A 1 92 ? -0.099 -4.383 -15.442 1.00 95.12 92 PHE A O 1
ATOM 699 N N . GLY A 1 93 ? 0.767 -3.765 -13.461 1.00 93.44 93 GLY A N 1
ATOM 700 C CA . GLY A 1 93 ? 0.250 -4.893 -12.683 1.00 93.44 93 GLY A CA 1
ATOM 701 C C . GLY A 1 93 ? 0.926 -6.227 -12.991 1.00 93.44 93 GLY A C 1
ATOM 702 O O . GLY A 1 93 ? 0.572 -7.248 -12.405 1.00 93.44 93 GLY A O 1
ATOM 703 N N . ALA A 1 94 ? 1.938 -6.239 -13.859 1.00 96.00 94 ALA A N 1
ATOM 704 C CA . ALA A 1 94 ? 2.774 -7.396 -14.159 1.00 96.00 94 ALA A CA 1
ATOM 705 C C . ALA A 1 94 ? 3.866 -7.577 -13.084 1.00 96.00 94 ALA A C 1
ATOM 707 O O . ALA A 1 94 ? 5.051 -7.685 -13.398 1.00 96.00 94 ALA A O 1
ATOM 708 N N . VAL A 1 95 ? 3.464 -7.598 -11.808 1.00 96.69 95 VAL A N 1
ATOM 709 C CA . VAL A 1 95 ? 4.376 -7.518 -10.653 1.00 96.69 95 VAL A CA 1
ATOM 710 C C . VAL A 1 95 ? 5.344 -8.702 -10.584 1.00 96.69 95 VAL A C 1
ATOM 712 O O . VAL A 1 95 ? 6.526 -8.485 -10.359 1.00 96.69 95 VAL A O 1
ATOM 715 N N . GLU A 1 96 ? 4.914 -9.926 -10.905 1.00 96.00 96 GLU A N 1
ATOM 716 C CA . GLU A 1 96 ? 5.827 -11.087 -10.960 1.00 96.00 96 GLU A CA 1
ATOM 717 C C . GLU A 1 96 ? 6.959 -10.903 -11.984 1.00 96.00 96 GLU A C 1
ATOM 719 O O . GLU A 1 96 ? 8.099 -11.295 -11.751 1.00 96.00 96 GLU A O 1
ATOM 724 N N . LYS A 1 97 ? 6.676 -10.248 -13.117 1.00 97.50 97 LYS A N 1
ATOM 725 C CA . LYS A 1 97 ? 7.713 -9.915 -14.105 1.00 97.50 97 LYS A CA 1
ATOM 726 C C . LYS A 1 97 ? 8.603 -8.778 -13.612 1.00 97.50 97 LYS A C 1
ATOM 728 O O . LYS A 1 97 ? 9.807 -8.810 -13.850 1.00 97.50 97 LYS A O 1
ATOM 733 N N . ALA A 1 98 ? 8.021 -7.803 -12.913 1.00 98.25 98 ALA A N 1
ATOM 734 C CA . ALA A 1 98 ? 8.768 -6.718 -12.288 1.00 98.25 98 ALA A CA 1
ATOM 735 C C . ALA A 1 98 ? 9.776 -7.243 -11.257 1.00 98.25 98 ALA A C 1
ATOM 737 O O . ALA A 1 98 ? 10.921 -6.811 -11.289 1.00 98.25 98 ALA A O 1
ATOM 738 N N . ILE A 1 99 ? 9.388 -8.209 -10.413 1.00 98.50 99 ILE A N 1
ATOM 739 C CA . ILE A 1 99 ? 10.271 -8.876 -9.439 1.00 98.50 99 ILE A CA 1
ATOM 740 C C . ILE A 1 99 ? 11.505 -9.450 -10.147 1.00 98.50 99 ILE A C 1
ATOM 742 O O . ILE A 1 99 ? 12.631 -9.130 -9.780 1.00 98.50 99 ILE A O 1
ATOM 746 N N . LEU A 1 100 ? 11.308 -10.209 -11.231 1.00 97.94 100 LEU A N 1
ATOM 747 C CA . LEU A 1 100 ? 12.418 -10.788 -11.996 1.00 97.94 100 LEU A CA 1
ATOM 748 C C . LEU A 1 100 ? 13.338 -9.723 -12.619 1.00 97.94 100 LEU A C 1
ATOM 750 O O . LEU A 1 100 ? 14.554 -9.897 -12.650 1.00 97.94 100 LEU A O 1
ATOM 754 N N . CYS A 1 101 ? 12.781 -8.616 -13.115 1.00 98.44 101 CYS A N 1
ATOM 755 C CA . CYS A 1 101 ? 13.585 -7.514 -13.643 1.00 98.44 101 CYS A CA 1
ATOM 756 C C . CYS A 1 101 ? 14.324 -6.744 -12.535 1.00 98.44 101 CYS A C 1
ATOM 758 O O . CYS A 1 101 ? 15.471 -6.362 -12.743 1.00 98.44 101 CYS A O 1
ATOM 760 N N . PHE A 1 102 ? 13.726 -6.544 -11.357 1.00 98.38 102 PHE A N 1
ATOM 761 C CA . PHE A 1 102 ? 14.425 -5.936 -10.222 1.00 98.38 102 PHE A CA 1
ATOM 762 C C . PHE A 1 102 ? 15.562 -6.821 -9.706 1.00 98.38 102 PHE A C 1
ATOM 764 O O . PHE A 1 102 ? 16.634 -6.295 -9.418 1.00 98.38 102 PHE A O 1
ATOM 771 N N . GLN A 1 103 ? 15.377 -8.145 -9.680 1.00 97.44 103 GLN A N 1
ATOM 772 C CA . GLN A 1 103 ? 16.454 -9.090 -9.381 1.00 97.44 103 GLN A CA 1
ATOM 773 C C . GLN A 1 103 ? 17.621 -8.931 -10.370 1.00 97.44 103 GLN A C 1
ATOM 775 O O . GLN A 1 103 ? 18.756 -8.751 -9.945 1.00 97.44 103 GLN A O 1
ATOM 780 N N . LEU A 1 104 ? 17.352 -8.888 -11.684 1.00 97.19 104 LEU A N 1
ATOM 781 C CA . LEU A 1 104 ? 18.397 -8.652 -12.695 1.00 97.19 104 LEU A CA 1
ATOM 782 C C . LEU A 1 104 ? 19.095 -7.295 -12.528 1.00 97.19 104 LEU A C 1
ATOM 784 O O . LEU A 1 104 ? 20.305 -7.200 -12.742 1.00 97.19 104 LEU A O 1
ATOM 788 N N . ALA A 1 105 ? 18.352 -6.250 -12.150 1.00 97.69 105 ALA A N 1
ATOM 789 C CA . ALA A 1 105 ? 18.930 -4.942 -11.862 1.00 97.69 105 ALA A CA 1
ATOM 790 C C . ALA A 1 105 ? 19.884 -5.001 -10.662 1.00 97.69 105 ALA A C 1
ATOM 792 O O . ALA A 1 105 ? 20.998 -4.492 -10.737 1.00 97.69 105 ALA A O 1
ATOM 793 N N . GLN A 1 106 ? 19.473 -5.675 -9.587 1.00 95.38 106 GLN A N 1
ATOM 794 C CA . GLN A 1 106 ? 20.286 -5.868 -8.391 1.00 95.38 106 GLN A CA 1
ATOM 795 C C . GLN A 1 106 ? 21.530 -6.722 -8.670 1.00 95.38 106 GLN A C 1
ATOM 797 O O . GLN A 1 106 ? 22.613 -6.374 -8.216 1.00 95.38 106 GLN A O 1
ATOM 802 N N . ASP A 1 107 ? 21.413 -7.797 -9.450 1.00 94.25 107 ASP A N 1
ATOM 803 C CA . ASP A 1 107 ? 22.561 -8.641 -9.809 1.00 94.25 107 ASP A CA 1
ATOM 804 C C . ASP A 1 107 ? 23.573 -7.900 -10.698 1.00 94.25 107 ASP A C 1
ATOM 806 O O . ASP A 1 107 ? 24.776 -8.145 -10.617 1.00 94.25 107 ASP A O 1
ATOM 810 N N . SER A 1 108 ? 23.093 -6.967 -11.528 1.00 94.56 108 SER A N 1
ATOM 811 C CA . SER A 1 108 ? 23.930 -6.171 -12.438 1.00 94.56 108 SER A CA 1
ATOM 812 C C . SER A 1 108 ? 24.616 -4.975 -11.756 1.00 94.56 108 SER A C 1
ATOM 814 O O . SER A 1 108 ? 25.630 -4.491 -12.261 1.00 94.56 108 SER A O 1
ATOM 816 N N . ASP A 1 109 ? 24.070 -4.487 -10.638 1.00 94.56 109 ASP A N 1
ATOM 817 C CA . ASP A 1 109 ? 24.611 -3.390 -9.823 1.00 94.56 109 ASP A CA 1
ATOM 818 C C . ASP A 1 109 ? 24.314 -3.636 -8.323 1.00 94.56 109 ASP A C 1
ATOM 820 O O . ASP A 1 109 ? 23.394 -3.043 -7.743 1.00 94.56 109 ASP A O 1
ATOM 824 N N . PRO A 1 110 ? 25.073 -4.542 -7.675 1.00 93.06 110 PRO A N 1
ATOM 825 C CA . PRO A 1 110 ? 24.755 -5.059 -6.339 1.00 93.06 110 PRO A CA 1
ATOM 826 C C . PRO A 1 110 ? 24.920 -4.047 -5.202 1.00 93.06 110 PRO A C 1
ATOM 828 O O . PRO A 1 110 ? 24.445 -4.301 -4.093 1.00 93.06 110 PRO A O 1
ATOM 831 N N . LEU A 1 111 ? 25.571 -2.908 -5.458 1.00 93.38 111 LEU A N 1
ATOM 832 C CA . LEU A 1 111 ? 25.787 -1.840 -4.477 1.00 93.38 111 LEU A CA 1
ATOM 833 C C . LEU A 1 111 ? 24.621 -0.840 -4.428 1.00 93.38 111 LEU A C 1
ATOM 835 O O . LEU A 1 111 ? 24.551 -0.011 -3.519 1.00 93.38 111 LEU A O 1
ATOM 839 N N . ASN A 1 112 ? 23.690 -0.902 -5.381 1.00 93.69 112 ASN A N 1
ATOM 840 C CA . ASN A 1 112 ? 22.624 0.080 -5.507 1.00 93.69 112 ASN A CA 1
ATOM 841 C C . ASN A 1 112 ? 21.420 -0.247 -4.611 1.00 93.69 112 ASN A C 1
ATOM 843 O O . ASN A 1 112 ? 20.572 -1.084 -4.933 1.00 93.69 112 ASN A O 1
ATOM 847 N N . ALA A 1 113 ? 21.311 0.474 -3.494 1.00 93.00 113 ALA A N 1
ATOM 848 C CA . ALA A 1 113 ? 20.233 0.294 -2.521 1.00 93.00 113 ALA A CA 1
ATOM 849 C C . ALA A 1 113 ? 18.829 0.523 -3.111 1.00 93.00 113 ALA A C 1
ATOM 851 O O . ALA A 1 113 ? 17.869 -0.105 -2.667 1.00 93.00 113 ALA A O 1
ATOM 852 N N . SER A 1 114 ? 18.695 1.371 -4.140 1.00 94.38 114 SER A N 1
ATOM 853 C CA . SER A 1 114 ? 17.389 1.646 -4.753 1.00 94.38 114 SER A CA 1
ATOM 854 C C . SER A 1 114 ? 16.830 0.423 -5.479 1.00 94.38 114 SER A C 1
ATOM 856 O O . SER A 1 114 ? 15.614 0.234 -5.505 1.00 94.38 114 SER A O 1
ATOM 858 N N . TYR A 1 115 ? 17.684 -0.426 -6.059 1.00 96.38 115 TYR A N 1
ATOM 859 C CA . TYR A 1 115 ? 17.233 -1.646 -6.733 1.00 96.38 115 TYR A CA 1
ATOM 860 C C . TYR A 1 115 ? 16.790 -2.704 -5.725 1.00 96.38 115 TYR A C 1
ATOM 862 O O . TYR A 1 115 ? 15.716 -3.275 -5.896 1.00 96.38 115 TYR A O 1
ATOM 870 N N . ALA A 1 116 ? 17.544 -2.887 -4.635 1.00 96.25 116 ALA A N 1
ATOM 871 C CA . ALA A 1 116 ? 17.154 -3.776 -3.540 1.00 96.25 116 ALA A CA 1
ATOM 872 C C . ALA A 1 116 ? 15.823 -3.345 -2.896 1.00 96.25 116 ALA A C 1
ATOM 874 O O . ALA A 1 116 ? 14.932 -4.172 -2.703 1.00 96.25 116 ALA A O 1
ATOM 875 N N . LEU A 1 117 ? 15.654 -2.044 -2.636 1.00 95.25 117 LEU A N 1
ATOM 876 C CA . LEU A 1 117 ? 14.426 -1.489 -2.066 1.00 95.25 117 LEU A CA 1
ATOM 877 C C . LEU A 1 117 ? 13.218 -1.703 -2.991 1.00 95.25 117 LEU A C 1
ATOM 879 O O . LEU A 1 117 ? 12.183 -2.212 -2.569 1.00 95.25 117 LEU A O 1
ATOM 883 N N . ASN A 1 118 ? 13.347 -1.381 -4.282 1.00 96.56 118 ASN A N 1
ATOM 884 C CA . ASN A 1 118 ? 12.250 -1.579 -5.232 1.00 96.56 118 ASN A CA 1
ATOM 885 C C . ASN A 1 118 ? 11.926 -3.059 -5.481 1.00 96.56 118 ASN A C 1
ATOM 887 O O . ASN A 1 118 ? 10.761 -3.391 -5.716 1.00 96.56 118 ASN A O 1
ATOM 891 N N . HIS A 1 119 ? 12.927 -3.940 -5.405 1.00 97.88 119 HIS A N 1
ATOM 892 C CA . HIS A 1 119 ? 12.720 -5.382 -5.443 1.00 97.88 119 HIS A CA 1
ATOM 893 C C . HIS A 1 119 ? 11.860 -5.837 -4.253 1.00 97.88 119 HIS A C 1
ATOM 895 O O . HIS A 1 119 ? 10.831 -6.485 -4.457 1.00 97.88 119 HIS A O 1
ATOM 901 N N . ALA A 1 120 ? 12.217 -5.416 -3.036 1.00 96.38 120 ALA A N 1
ATOM 902 C CA . ALA A 1 120 ? 11.437 -5.688 -1.832 1.00 96.38 120 ALA A CA 1
ATOM 903 C C . ALA A 1 120 ? 9.996 -5.161 -1.956 1.00 96.38 120 ALA A C 1
ATOM 905 O O . ALA A 1 120 ? 9.054 -5.920 -1.748 1.00 96.38 120 ALA A O 1
ATOM 906 N N . HIS A 1 121 ? 9.791 -3.928 -2.427 1.00 95.44 121 HIS A N 1
ATOM 907 C CA . HIS A 1 121 ? 8.442 -3.383 -2.631 1.00 95.44 121 HIS A CA 1
ATOM 908 C C . HIS A 1 121 ? 7.606 -4.145 -3.667 1.00 95.44 121 HIS A C 1
ATOM 910 O O . HIS A 1 121 ? 6.381 -4.229 -3.549 1.00 95.44 121 HIS A O 1
ATOM 916 N N . ALA A 1 122 ? 8.231 -4.697 -4.710 1.00 96.75 122 ALA A N 1
ATOM 917 C CA . ALA A 1 122 ? 7.519 -5.539 -5.667 1.00 96.75 122 ALA A CA 1
ATOM 918 C C . ALA A 1 122 ? 7.060 -6.859 -5.018 1.00 96.75 122 ALA A C 1
ATOM 920 O O . ALA A 1 122 ? 5.943 -7.308 -5.276 1.00 96.75 122 ALA A O 1
ATOM 921 N N . LEU A 1 123 ? 7.876 -7.437 -4.131 1.00 96.38 123 LEU A N 1
ATOM 922 C CA . LEU A 1 123 ? 7.519 -8.613 -3.331 1.00 96.38 123 LEU A CA 1
ATOM 923 C C . LEU A 1 123 ? 6.410 -8.296 -2.312 1.00 96.38 123 LEU A C 1
ATOM 925 O O . LEU A 1 123 ? 5.440 -9.051 -2.208 1.00 96.38 123 LEU A O 1
ATOM 929 N N . GLU A 1 124 ? 6.482 -7.152 -1.627 1.00 94.00 124 GLU A N 1
ATOM 930 C CA . GLU A 1 124 ? 5.447 -6.668 -0.700 1.00 94.00 124 GLU A CA 1
ATOM 931 C C . GLU A 1 124 ? 4.085 -6.493 -1.384 1.00 94.00 124 GLU A C 1
ATOM 933 O O . GLU A 1 124 ? 3.059 -6.881 -0.823 1.00 94.00 124 GLU A O 1
ATOM 938 N N . ALA A 1 125 ? 4.058 -5.991 -2.625 1.00 93.75 125 ALA A N 1
ATOM 939 C CA . ALA A 1 125 ? 2.827 -5.885 -3.410 1.00 93.75 125 ALA A CA 1
ATOM 940 C C . ALA A 1 125 ? 2.167 -7.257 -3.670 1.00 93.75 125 ALA A C 1
ATOM 942 O O . ALA A 1 125 ? 0.948 -7.333 -3.845 1.00 93.75 125 ALA A O 1
ATOM 943 N N . CYS A 1 126 ? 2.945 -8.343 -3.640 1.00 93.81 126 CYS A N 1
ATOM 944 C CA . CYS A 1 126 ? 2.474 -9.728 -3.712 1.00 93.81 126 CYS A CA 1
ATOM 945 C C . CYS A 1 126 ? 2.282 -10.393 -2.332 1.00 93.81 126 CYS A C 1
ATOM 947 O O . CYS A 1 126 ? 2.051 -11.602 -2.276 1.00 93.81 126 CYS A O 1
ATOM 949 N N . CYS A 1 127 ? 2.377 -9.636 -1.233 1.00 92.56 127 CYS A N 1
ATOM 950 C CA . CYS A 1 127 ? 2.381 -10.127 0.151 1.00 92.56 127 CYS A CA 1
ATOM 951 C C . CYS A 1 127 ? 3.520 -11.118 0.470 1.00 92.56 127 CYS A C 1
ATOM 953 O O . CYS A 1 127 ? 3.412 -11.881 1.427 1.00 92.56 127 CYS A O 1
ATOM 955 N N . ARG A 1 128 ? 4.610 -11.119 -0.315 1.00 91.38 128 ARG A N 1
ATOM 956 C CA . ARG A 1 128 ? 5.791 -11.990 -0.151 1.00 91.38 128 ARG A CA 1
ATOM 957 C C . ARG A 1 128 ? 6.786 -11.379 0.840 1.00 91.38 128 ARG A C 1
ATOM 959 O O . ARG A 1 128 ? 7.936 -11.116 0.500 1.00 91.38 128 ARG A O 1
ATOM 966 N N . TYR A 1 129 ? 6.322 -11.099 2.061 1.00 87.88 129 TYR A N 1
ATOM 967 C CA . TYR A 1 129 ? 7.083 -10.326 3.055 1.00 87.88 129 TYR A CA 1
ATOM 968 C C . TYR A 1 129 ? 8.368 -11.025 3.514 1.00 87.88 129 TYR A C 1
ATOM 970 O O . TYR A 1 129 ? 9.388 -10.359 3.660 1.00 87.88 129 TYR A O 1
ATOM 978 N N . THR A 1 130 ? 8.363 -12.354 3.659 1.00 82.81 130 THR A N 1
ATOM 979 C CA . THR A 1 130 ? 9.574 -13.127 3.991 1.00 82.81 130 THR A CA 1
ATOM 980 C C . THR A 1 130 ? 10.656 -12.960 2.927 1.00 82.81 130 THR A C 1
ATOM 982 O O . THR A 1 130 ? 11.819 -12.728 3.246 1.00 82.81 130 THR A O 1
ATOM 985 N N . GLU A 1 131 ? 10.279 -13.008 1.650 1.00 89.81 131 GLU A N 1
ATOM 986 C CA . GLU A 1 131 ? 11.221 -12.822 0.546 1.00 89.81 131 GLU A CA 1
ATOM 987 C C . GLU A 1 131 ? 11.690 -11.370 0.440 1.00 89.81 131 GLU A C 1
ATOM 989 O O . GLU A 1 131 ? 12.875 -11.128 0.228 1.00 89.81 131 GLU A O 1
ATOM 994 N N . ALA A 1 132 ? 10.794 -10.397 0.645 1.00 92.75 132 ALA A N 1
ATOM 995 C CA . ALA A 1 132 ? 11.160 -8.981 0.699 1.00 92.75 132 ALA A CA 1
ATOM 996 C C . ALA A 1 132 ? 12.201 -8.723 1.801 1.00 92.75 132 ALA A C 1
ATOM 998 O O . ALA A 1 132 ? 13.236 -8.098 1.562 1.00 92.75 132 ALA A O 1
ATOM 999 N N . PHE A 1 133 ? 11.968 -9.280 2.989 1.00 87.75 133 PHE A N 1
ATOM 1000 C CA . PHE A 1 133 ? 12.895 -9.215 4.108 1.00 87.75 133 PHE A CA 1
ATOM 1001 C C . PHE A 1 133 ? 14.231 -9.904 3.784 1.00 87.75 133 PHE A C 1
ATOM 1003 O O . PHE A 1 133 ? 15.297 -9.341 4.048 1.00 87.75 133 PHE A O 1
ATOM 1010 N N . HIS A 1 134 ? 14.205 -11.072 3.135 1.00 87.38 134 HIS A N 1
ATOM 1011 C CA . HIS A 1 134 ? 15.412 -11.771 2.688 1.00 87.38 134 HIS A CA 1
ATOM 1012 C C . HIS A 1 134 ? 16.241 -10.951 1.680 1.00 87.38 134 HIS A C 1
ATOM 1014 O O . HIS A 1 134 ? 17.471 -10.904 1.773 1.00 87.38 134 HIS A O 1
ATOM 1020 N N . VAL A 1 135 ? 15.589 -10.260 0.739 1.00 93.25 135 VAL A N 1
ATOM 1021 C CA . VAL A 1 135 ? 16.252 -9.367 -0.228 1.00 93.25 135 VAL A CA 1
ATOM 1022 C C . VAL A 1 135 ? 16.988 -8.231 0.485 1.00 93.25 135 VAL A C 1
ATOM 1024 O O . VAL A 1 135 ? 18.168 -7.994 0.209 1.00 93.25 135 VAL A O 1
ATOM 1027 N N . LEU A 1 136 ? 16.323 -7.551 1.425 1.00 91.38 136 LEU A N 1
ATOM 1028 C CA . LEU A 1 136 ? 16.908 -6.432 2.171 1.00 91.38 136 LEU A CA 1
ATOM 1029 C C . LEU A 1 136 ? 18.069 -6.888 3.062 1.00 91.38 136 LEU A C 1
ATOM 1031 O O . LEU A 1 136 ? 19.152 -6.302 3.043 1.00 91.38 136 LEU A O 1
ATOM 1035 N N . THR A 1 137 ? 17.878 -7.970 3.811 1.00 87.38 137 THR A N 1
ATOM 1036 C CA . THR A 1 137 ? 18.905 -8.515 4.707 1.00 87.38 137 THR A CA 1
ATOM 1037 C C . THR A 1 137 ? 20.132 -9.030 3.956 1.00 87.38 137 THR A C 1
ATOM 1039 O O . THR A 1 137 ? 21.268 -8.771 4.364 1.00 87.38 137 THR A O 1
ATOM 1042 N N . THR A 1 138 ? 19.931 -9.693 2.816 1.00 89.69 138 THR A N 1
ATOM 1043 C CA . THR A 1 138 ? 21.022 -10.122 1.932 1.00 89.69 138 THR A CA 1
ATOM 1044 C C . THR A 1 138 ? 21.792 -8.930 1.372 1.00 89.69 138 THR A C 1
ATOM 1046 O O . THR A 1 138 ? 23.023 -8.976 1.318 1.00 89.69 138 THR A O 1
ATOM 1049 N N . PHE A 1 139 ? 21.097 -7.850 0.997 1.00 93.06 139 PHE A N 1
ATOM 1050 C CA . PHE A 1 139 ? 21.742 -6.617 0.551 1.00 93.06 139 PHE A CA 1
ATOM 1051 C C . PHE A 1 139 ? 22.655 -6.038 1.639 1.00 93.06 139 PHE A C 1
ATOM 1053 O O . PHE A 1 139 ? 23.827 -5.785 1.367 1.00 93.06 139 PHE A O 1
ATOM 1060 N N . PHE A 1 140 ? 22.166 -5.885 2.875 1.00 89.62 140 PHE A N 1
ATOM 1061 C CA . PHE A 1 140 ? 22.983 -5.357 3.974 1.00 89.62 140 PHE A CA 1
ATOM 1062 C C . PHE A 1 140 ? 24.207 -6.234 4.275 1.00 89.62 140 PHE A C 1
ATOM 1064 O O . PHE A 1 140 ? 25.301 -5.703 4.466 1.00 89.62 140 PHE A O 1
ATOM 1071 N N . ARG A 1 141 ? 24.060 -7.567 4.253 1.00 88.19 141 ARG A N 1
ATOM 1072 C CA . ARG A 1 141 ? 25.171 -8.512 4.473 1.00 88.19 141 ARG A CA 1
ATOM 1073 C C . ARG A 1 141 ? 26.260 -8.412 3.414 1.00 88.19 141 ARG A C 1
ATOM 1075 O O . ARG A 1 141 ? 27.437 -8.327 3.753 1.00 88.19 141 ARG A O 1
ATOM 1082 N N . LYS A 1 142 ? 25.875 -8.421 2.135 1.00 92.06 142 LYS A N 1
ATOM 1083 C CA . LYS A 1 142 ? 26.830 -8.344 1.017 1.00 92.06 142 LYS A CA 1
ATOM 1084 C C . LYS A 1 142 ? 27.546 -6.995 0.961 1.00 92.06 142 LYS A C 1
ATOM 1086 O O . LYS A 1 142 ? 28.662 -6.922 0.461 1.00 92.06 142 LYS A O 1
ATOM 1091 N N . ASN A 1 143 ? 26.914 -5.955 1.496 1.00 92.88 143 ASN A N 1
ATOM 1092 C CA . ASN A 1 143 ? 27.351 -4.576 1.359 1.00 92.88 143 ASN A CA 1
ATOM 1093 C C . ASN A 1 143 ? 27.641 -3.910 2.712 1.00 92.88 143 ASN A C 1
ATOM 1095 O O . ASN A 1 143 ? 27.380 -2.721 2.880 1.00 92.88 143 ASN A O 1
ATOM 1099 N N . CYS A 1 144 ? 28.184 -4.655 3.680 1.00 89.06 144 CYS A N 1
ATOM 1100 C CA . CYS A 1 144 ? 28.361 -4.206 5.067 1.00 89.06 144 CYS A CA 1
ATOM 1101 C C . CYS A 1 144 ? 29.197 -2.918 5.224 1.00 89.06 144 CYS A C 1
ATOM 1103 O O . CYS A 1 144 ? 29.053 -2.199 6.213 1.00 89.06 144 CYS A O 1
ATOM 1105 N N . THR A 1 145 ? 30.040 -2.602 4.241 1.00 85.62 145 THR A N 1
ATOM 1106 C CA . THR A 1 145 ? 30.897 -1.409 4.215 1.00 85.62 145 THR A CA 1
ATOM 1107 C C . THR A 1 145 ? 30.216 -0.168 3.630 1.00 85.62 145 THR A C 1
ATOM 1109 O O . THR A 1 145 ? 30.740 0.943 3.786 1.00 85.62 145 THR A O 1
ATOM 1112 N N . LEU A 1 146 ? 29.047 -0.316 2.986 1.00 87.12 146 LEU A N 1
ATOM 1113 C CA . LEU A 1 146 ? 28.249 0.828 2.549 1.00 87.12 146 LEU A CA 1
ATOM 1114 C C . LEU A 1 146 ? 27.876 1.671 3.757 1.00 87.12 146 LEU A C 1
ATOM 1116 O O . LEU A 1 146 ? 27.558 1.153 4.826 1.00 87.12 146 LEU A O 1
ATOM 1120 N N . ASN A 1 147 ? 27.930 2.983 3.585 1.00 81.38 147 ASN A N 1
ATOM 1121 C CA . ASN A 1 147 ? 27.665 3.910 4.663 1.00 81.38 147 ASN A CA 1
ATOM 1122 C C . ASN A 1 147 ? 26.997 5.182 4.160 1.00 81.38 147 ASN A C 1
ATOM 1124 O O . ASN A 1 147 ? 27.099 5.540 2.988 1.00 81.38 147 ASN A O 1
ATOM 1128 N N . ILE A 1 148 ? 26.310 5.840 5.083 1.00 78.44 148 ILE A N 1
ATOM 1129 C CA . ILE A 1 148 ? 25.674 7.139 4.899 1.00 78.44 148 ILE A CA 1
ATOM 1130 C C . ILE A 1 148 ? 26.114 8.069 6.030 1.00 78.44 148 ILE A C 1
ATOM 1132 O O . ILE A 1 148 ? 26.318 7.617 7.155 1.00 78.44 148 ILE A O 1
ATOM 1136 N N . GLY A 1 149 ? 26.263 9.359 5.722 1.00 70.06 149 GLY A N 1
ATOM 1137 C CA . GLY A 1 149 ? 26.841 10.359 6.631 1.00 70.06 149 GLY A CA 1
ATOM 1138 C C . GLY A 1 149 ? 28.365 10.476 6.509 1.00 70.06 149 GLY A C 1
ATOM 1139 O O . GLY A 1 149 ? 29.028 9.563 6.020 1.00 70.06 149 GLY A O 1
ATOM 1140 N N . THR A 1 150 ? 28.928 11.621 6.911 1.00 63.09 150 THR A N 1
ATOM 1141 C CA . THR A 1 150 ? 30.369 11.906 6.760 1.00 63.09 150 THR A CA 1
ATOM 1142 C C . THR A 1 150 ? 31.183 11.601 8.018 1.00 63.09 150 THR A C 1
ATOM 1144 O O . THR A 1 150 ? 32.404 11.507 7.928 1.00 63.09 150 THR A O 1
ATOM 1147 N N . GLY A 1 151 ? 30.534 11.355 9.164 1.00 57.12 151 GLY A N 1
ATOM 1148 C CA . GLY A 1 151 ? 31.196 10.908 10.396 1.00 57.12 151 GLY A CA 1
ATOM 1149 C C . GLY A 1 151 ? 31.950 11.999 11.155 1.00 57.12 151 GLY A C 1
ATOM 1150 O O . GLY A 1 151 ? 32.856 11.669 11.914 1.00 57.12 151 GLY A O 1
ATOM 1151 N N . GLY A 1 152 ? 31.605 13.270 10.931 1.00 53.56 152 GLY A N 1
ATOM 1152 C CA . GLY A 1 152 ? 32.044 14.395 11.766 1.00 53.56 152 GLY A CA 1
ATOM 1153 C C . GLY A 1 152 ? 31.062 14.683 12.907 1.00 53.56 152 GLY A C 1
ATOM 1154 O O . GLY A 1 152 ? 29.985 14.087 12.949 1.00 53.56 152 GLY A O 1
ATOM 1155 N N . ASP A 1 153 ? 31.403 15.636 13.781 1.00 52.06 153 ASP A N 1
ATOM 1156 C CA . ASP A 1 153 ? 30.598 16.021 14.959 1.00 52.06 153 ASP A CA 1
ATOM 1157 C C . ASP A 1 153 ? 29.136 16.392 14.621 1.00 52.06 153 ASP A C 1
ATOM 1159 O O . ASP A 1 153 ? 28.251 16.245 15.460 1.00 52.06 153 ASP A O 1
ATOM 1163 N N . GLU A 1 154 ? 28.863 16.808 13.377 1.00 51.19 154 GLU A N 1
ATOM 1164 C CA . GLU A 1 154 ? 27.536 17.230 12.904 1.00 51.19 154 GLU A CA 1
ATOM 1165 C C . GLU A 1 154 ? 26.774 16.177 12.080 1.00 51.19 154 GLU A C 1
ATOM 1167 O O . GLU A 1 154 ? 25.566 16.324 11.894 1.00 51.19 154 GLU A O 1
ATOM 1172 N N . THR A 1 155 ? 27.419 15.111 11.567 1.00 54.66 155 THR A N 1
ATOM 1173 C CA . THR A 1 155 ? 26.685 14.068 10.821 1.00 54.66 155 THR A CA 1
ATOM 1174 C C . THR A 1 155 ? 27.054 12.643 11.246 1.00 54.66 155 THR A C 1
ATOM 1176 O O . THR A 1 155 ? 28.184 12.191 11.025 1.00 54.66 155 THR A O 1
ATOM 1179 N N . PRO A 1 156 ? 26.093 11.879 11.800 1.00 61.72 156 PRO A N 1
ATOM 1180 C CA . PRO A 1 156 ? 26.339 10.503 12.192 1.00 61.72 156 PRO A CA 1
ATOM 1181 C C . PRO A 1 156 ? 26.634 9.661 10.951 1.00 61.72 156 PRO A C 1
ATOM 1183 O O . PRO A 1 156 ? 25.894 9.698 9.966 1.00 61.72 156 PRO A O 1
ATOM 1186 N N . LYS A 1 157 ? 27.728 8.898 11.002 1.00 70.69 157 LYS A N 1
ATOM 1187 C CA . LYS A 1 157 ? 28.041 7.878 10.001 1.00 70.69 157 LYS A CA 1
ATOM 1188 C C . LYS A 1 157 ? 27.392 6.569 10.417 1.00 70.69 157 LYS A C 1
ATOM 1190 O O . LYS A 1 157 ? 27.713 6.038 11.479 1.00 70.69 157 LYS A O 1
ATOM 1195 N N . LEU A 1 158 ? 26.536 6.024 9.562 1.00 80.38 158 LEU A N 1
ATOM 1196 C CA . LEU A 1 158 ? 25.961 4.701 9.756 1.00 80.38 158 LEU A CA 1
ATOM 1197 C C . LEU A 1 158 ? 26.424 3.763 8.655 1.00 80.38 158 LEU A C 1
ATOM 1199 O O . LEU A 1 158 ? 26.313 4.093 7.475 1.00 80.38 158 LEU A O 1
ATOM 1203 N N . MET A 1 159 ? 26.923 2.594 9.046 1.00 82.62 159 MET A N 1
ATOM 1204 C CA . MET A 1 159 ? 27.301 1.536 8.116 1.00 82.62 159 MET A CA 1
ATOM 1205 C C . MET A 1 159 ? 26.177 0.509 7.999 1.00 82.62 159 MET A C 1
ATOM 1207 O O . MET A 1 159 ? 25.519 0.181 8.985 1.00 82.62 159 MET A O 1
ATOM 1211 N N . ALA A 1 160 ? 26.012 -0.068 6.813 1.00 83.50 160 ALA A N 1
ATOM 1212 C CA . ALA A 1 160 ? 25.162 -1.231 6.582 1.00 83.50 160 ALA A CA 1
ATOM 1213 C C . ALA A 1 160 ? 25.492 -2.377 7.557 1.00 83.50 160 ALA A C 1
ATOM 1215 O O . ALA A 1 160 ? 24.588 -3.027 8.072 1.00 83.50 160 ALA A O 1
ATOM 1216 N N . GLY A 1 161 ? 26.776 -2.572 7.882 1.00 80.25 161 GLY A N 1
ATOM 1217 C CA . GLY A 1 161 ? 27.236 -3.550 8.868 1.00 80.25 161 GLY A CA 1
ATOM 1218 C C . GLY A 1 161 ? 26.642 -3.360 10.266 1.00 80.25 161 GLY A C 1
ATOM 1219 O O . GLY A 1 161 ? 26.399 -4.345 10.950 1.00 80.25 161 GLY A O 1
ATOM 1220 N N . SER A 1 162 ? 26.299 -2.133 10.671 1.00 78.62 162 SER A N 1
ATOM 1221 C CA . SER A 1 162 ? 25.637 -1.889 11.961 1.00 78.62 162 SER A CA 1
ATOM 1222 C C . SER A 1 162 ? 24.226 -2.489 12.008 1.00 78.62 162 SER A C 1
ATOM 1224 O O . SER A 1 162 ? 23.811 -2.992 13.047 1.00 78.62 162 SER A O 1
ATOM 1226 N N . PHE A 1 163 ? 23.504 -2.507 10.880 1.00 79.81 163 PHE A N 1
ATOM 1227 C CA . PHE A 1 163 ? 22.230 -3.231 10.778 1.00 79.81 163 PHE A CA 1
ATOM 1228 C C . PHE A 1 163 ? 22.441 -4.738 10.850 1.00 79.81 163 PHE A C 1
ATOM 1230 O O . PHE A 1 163 ? 21.678 -5.435 11.513 1.00 79.81 163 PHE A O 1
ATOM 1237 N N . VAL A 1 164 ? 23.490 -5.232 10.189 1.00 77.88 164 VAL A N 1
ATOM 1238 C CA . VAL A 1 164 ? 23.845 -6.654 10.202 1.00 77.88 164 VAL 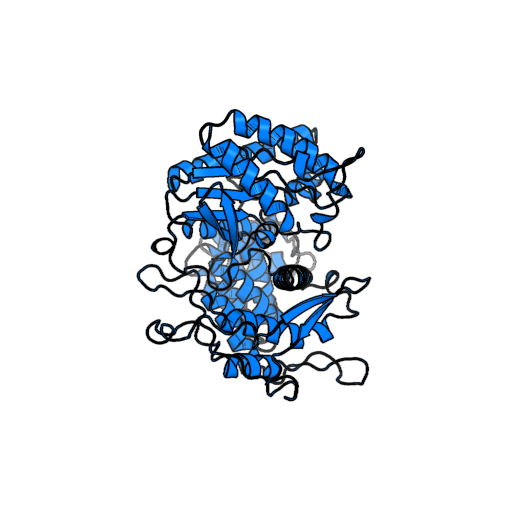A CA 1
ATOM 1239 C C . VAL A 1 164 ? 24.138 -7.120 11.625 1.00 77.88 164 VAL A C 1
ATOM 1241 O O . VAL A 1 164 ? 23.562 -8.105 12.060 1.00 77.88 164 VAL A O 1
ATOM 1244 N N . GLU A 1 165 ? 24.923 -6.372 12.398 1.00 76.38 165 GLU A N 1
ATOM 1245 C CA . GLU A 1 165 ? 25.224 -6.710 13.794 1.00 76.38 165 GLU A CA 1
ATOM 1246 C C . GLU A 1 165 ? 23.971 -6.794 14.679 1.00 76.38 165 GLU A C 1
ATOM 1248 O O . GLU A 1 165 ? 23.852 -7.709 15.498 1.00 76.38 165 GLU A O 1
ATOM 1253 N N . ILE A 1 166 ? 23.028 -5.858 14.515 1.00 76.06 166 ILE A N 1
ATOM 1254 C CA . ILE A 1 166 ? 21.754 -5.863 15.251 1.00 76.06 166 ILE A CA 1
ATOM 1255 C C . ILE A 1 166 ? 20.950 -7.120 14.900 1.00 76.06 166 ILE A C 1
ATOM 1257 O O . ILE A 1 166 ? 20.473 -7.824 15.792 1.00 76.06 166 ILE A O 1
ATOM 1261 N N . LEU A 1 167 ? 20.841 -7.429 13.606 1.00 76.00 167 LEU A N 1
ATOM 1262 C CA . LEU A 1 167 ? 20.099 -8.588 13.117 1.00 76.00 167 LEU A CA 1
ATOM 1263 C C . LEU A 1 167 ? 20.773 -9.920 13.499 1.00 76.00 167 LEU A C 1
ATOM 1265 O O . LEU A 1 167 ? 20.081 -10.853 13.898 1.00 76.00 167 LEU A O 1
ATOM 1269 N N . ASP A 1 168 ? 22.106 -10.014 13.457 1.00 71.06 168 ASP A N 1
ATOM 1270 C CA . ASP A 1 168 ? 22.882 -11.189 13.895 1.00 71.06 168 ASP A CA 1
ATOM 1271 C C . ASP A 1 168 ? 22.625 -11.524 15.356 1.00 71.06 168 ASP A C 1
ATOM 1273 O O . ASP A 1 168 ? 22.381 -12.683 15.701 1.00 71.06 168 ASP A O 1
ATOM 1277 N N . ARG A 1 169 ? 22.609 -10.511 16.222 1.00 67.06 169 ARG A N 1
ATOM 1278 C CA . ARG A 1 169 ? 22.335 -10.711 17.650 1.00 67.06 169 ARG A CA 1
ATOM 1279 C C . ARG A 1 169 ? 20.922 -11.168 17.906 1.00 67.06 169 ARG A C 1
ATOM 1281 O O . ARG A 1 169 ? 20.720 -12.102 18.677 1.00 67.06 169 ARG A O 1
ATOM 1288 N N . ALA A 1 170 ? 19.983 -10.560 17.194 1.00 64.56 170 ALA A N 1
ATOM 1289 C CA . ALA A 1 170 ? 18.592 -10.956 17.212 1.00 64.56 170 ALA A CA 1
ATOM 1290 C C . ALA A 1 170 ? 18.331 -12.255 16.430 1.00 64.56 170 ALA A C 1
ATOM 1292 O O . ALA A 1 170 ? 17.174 -12.602 16.252 1.00 64.56 170 ALA A O 1
ATOM 1293 N N . LYS A 1 171 ? 19.341 -12.972 15.904 1.00 64.31 171 LYS A N 1
ATOM 1294 C CA . LYS A 1 171 ? 19.160 -14.159 15.035 1.00 64.31 171 LYS A CA 1
ATOM 1295 C C . LYS A 1 171 ? 18.071 -13.961 13.967 1.00 64.31 171 LYS A C 1
ATOM 1297 O O . LYS A 1 171 ? 17.318 -14.870 13.633 1.00 64.31 171 LYS A O 1
ATOM 1302 N N . ALA A 1 172 ? 17.990 -12.749 13.439 1.00 61.50 172 ALA A N 1
ATOM 1303 C CA . ALA A 1 172 ? 16.813 -12.209 12.782 1.00 61.50 172 ALA A CA 1
ATOM 1304 C C . ALA A 1 172 ? 16.741 -12.503 11.283 1.00 61.50 172 ALA A C 1
ATOM 1306 O O . ALA A 1 172 ? 16.129 -11.750 10.541 1.00 61.50 172 ALA A O 1
ATOM 1307 N N . TRP A 1 173 ? 17.409 -13.549 10.804 1.00 58.44 173 TRP A N 1
ATOM 1308 C CA . TRP A 1 173 ? 17.781 -13.635 9.391 1.00 58.44 173 TRP A CA 1
ATOM 1309 C C . TRP A 1 173 ? 16.968 -14.585 8.549 1.00 58.44 173 TRP A C 1
ATOM 1311 O O . TRP A 1 173 ? 16.804 -14.340 7.356 1.00 58.44 173 TRP A O 1
ATOM 1321 N N . GLU A 1 174 ? 16.564 -15.711 9.124 1.00 52.09 174 GLU A N 1
ATOM 1322 C CA . GLU A 1 174 ? 16.208 -16.846 8.281 1.00 52.09 174 GLU A CA 1
ATOM 1323 C C . GLU A 1 174 ? 14.767 -16.794 7.796 1.00 52.09 174 GLU A C 1
ATOM 1325 O O . GLU A 1 174 ? 14.453 -17.474 6.831 1.00 52.09 174 GLU A O 1
ATOM 1330 N N . GLY A 1 175 ? 13.866 -16.019 8.413 1.00 47.44 175 GLY A N 1
ATOM 1331 C CA . GLY A 1 175 ? 12.431 -16.107 8.088 1.00 47.44 175 GLY A CA 1
ATOM 1332 C C . GLY A 1 175 ? 11.841 -17.528 8.238 1.00 47.44 175 GLY A C 1
ATOM 1333 O O . GLY A 1 175 ? 10.659 -17.744 7.988 1.00 47.44 175 GLY A O 1
ATOM 1334 N N . GLU A 1 176 ? 12.657 -18.490 8.672 1.00 35.34 176 GLU A N 1
ATOM 1335 C CA . GLU A 1 176 ? 12.408 -19.906 8.850 1.00 35.34 176 GLU A CA 1
ATOM 1336 C C . GLU A 1 176 ? 13.086 -20.304 10.162 1.00 35.34 176 GLU A C 1
ATOM 1338 O O . GLU A 1 176 ? 14.305 -20.368 10.246 1.00 35.34 176 GLU A O 1
ATOM 1343 N N . HIS A 1 177 ? 12.312 -20.567 11.216 1.00 38.78 177 HIS A N 1
ATOM 1344 C CA . HIS A 1 177 ? 12.785 -21.414 12.308 1.00 38.78 177 HIS A CA 1
ATOM 1345 C C . HIS A 1 177 ? 11.615 -22.052 13.070 1.00 38.78 177 HIS A C 1
ATOM 1347 O O . HIS A 1 177 ? 10.545 -21.470 13.240 1.00 38.78 177 HIS A O 1
ATOM 1353 N N . ASN A 1 178 ? 11.824 -23.304 13.491 1.00 33.44 178 ASN A N 1
ATOM 1354 C CA . ASN A 1 178 ? 10.830 -24.179 14.116 1.00 33.44 178 ASN A CA 1
ATOM 1355 C C . ASN A 1 178 ? 10.294 -23.638 15.454 1.00 33.44 178 ASN A C 1
ATOM 1357 O O . ASN A 1 178 ? 11.039 -23.459 16.416 1.00 33.44 178 ASN A O 1
ATOM 1361 N N . SER A 1 179 ? 8.968 -23.544 15.547 1.00 38.00 179 SER A N 1
ATOM 1362 C CA . SER A 1 179 ? 8.141 -23.085 16.676 1.00 38.00 179 SER A CA 1
ATOM 1363 C C . SER A 1 179 ? 8.211 -23.923 17.969 1.00 38.00 179 SER A C 1
ATOM 1365 O O . SER A 1 179 ? 7.347 -23.800 18.833 1.00 38.00 179 SER A O 1
ATOM 1367 N N . LYS A 1 180 ? 9.223 -24.782 18.149 1.00 34.66 180 LYS A N 1
ATOM 1368 C CA . LYS A 1 180 ? 9.305 -25.707 19.296 1.00 34.66 180 LYS A CA 1
ATOM 1369 C C . LYS A 1 180 ? 10.058 -25.173 20.520 1.00 34.66 180 LYS A C 1
ATOM 1371 O O . LYS A 1 180 ? 10.057 -25.856 21.535 1.00 34.66 180 LYS A O 1
ATOM 1376 N N . GLN A 1 181 ? 10.688 -23.997 20.456 1.00 35.06 181 GLN A N 1
ATOM 1377 C CA . GLN A 1 181 ? 11.501 -23.468 21.570 1.00 35.06 181 GLN A CA 1
ATOM 1378 C C . GLN A 1 181 ? 11.003 -22.151 22.191 1.00 35.06 181 GLN A C 1
ATOM 1380 O O . GLN A 1 181 ? 11.594 -21.694 23.160 1.00 35.06 181 GLN A O 1
ATOM 1385 N N . ALA A 1 182 ? 9.911 -21.556 21.701 1.00 36.31 182 ALA A N 1
ATOM 1386 C CA . ALA A 1 182 ? 9.400 -20.277 22.218 1.00 36.31 182 ALA A CA 1
ATOM 1387 C C . ALA A 1 182 ? 8.358 -20.415 23.353 1.00 36.31 182 ALA A C 1
ATOM 1389 O O . ALA A 1 182 ? 7.737 -19.427 23.728 1.00 36.31 182 ALA A O 1
ATOM 1390 N N . ALA A 1 183 ? 8.132 -21.627 23.877 1.00 32.22 183 ALA A N 1
ATOM 1391 C CA . ALA A 1 183 ? 7.045 -21.902 24.823 1.00 32.22 183 ALA A CA 1
ATOM 1392 C C . ALA A 1 183 ? 7.379 -21.631 26.306 1.00 32.22 183 ALA A C 1
ATOM 1394 O O . ALA A 1 183 ? 6.460 -21.613 27.116 1.00 32.22 183 ALA A O 1
ATOM 1395 N N . ASP A 1 184 ? 8.642 -21.369 26.663 1.00 30.72 184 ASP A N 1
ATOM 1396 C CA . ASP A 1 184 ? 9.078 -21.288 28.068 1.00 30.72 184 ASP A CA 1
ATOM 1397 C C . ASP A 1 184 ? 9.773 -19.957 28.418 1.00 30.72 184 ASP A C 1
ATOM 1399 O O . ASP A 1 184 ? 10.889 -19.948 28.935 1.00 30.72 184 ASP A O 1
ATOM 1403 N N . MET A 1 185 ? 9.131 -18.810 28.165 1.00 33.56 185 MET A N 1
ATOM 1404 C CA . MET A 1 185 ? 9.568 -17.539 28.769 1.00 33.56 185 MET A CA 1
ATOM 1405 C C . MET A 1 185 ? 8.439 -16.893 29.588 1.00 33.56 185 MET A C 1
ATOM 1407 O O . MET A 1 185 ? 7.369 -16.624 29.041 1.00 33.56 185 MET A O 1
ATOM 1411 N N . PRO A 1 186 ? 8.637 -16.644 30.900 1.00 35.44 186 PRO A N 1
ATOM 1412 C CA . PRO A 1 186 ? 7.612 -16.049 31.751 1.00 35.44 186 PRO A CA 1
ATOM 1413 C C . PRO A 1 186 ? 7.254 -14.618 31.328 1.00 35.44 186 PRO A C 1
ATOM 1415 O O . PRO A 1 186 ? 8.135 -13.798 31.080 1.00 35.44 186 PRO A O 1
ATOM 1418 N N . ASN A 1 187 ? 5.957 -14.299 31.386 1.00 35.72 187 ASN A N 1
ATOM 1419 C CA . ASN A 1 187 ? 5.313 -12.998 31.117 1.00 35.72 187 ASN A CA 1
ATOM 1420 C C . ASN A 1 187 ? 5.739 -11.823 32.033 1.00 35.72 187 ASN A C 1
ATOM 1422 O O . ASN A 1 187 ? 5.008 -10.843 32.168 1.00 35.72 187 ASN A O 1
ATOM 1426 N N . ASN A 1 188 ? 6.892 -11.893 32.697 1.00 36.66 188 ASN A N 1
ATOM 1427 C CA . ASN A 1 188 ? 7.259 -10.957 33.755 1.00 36.66 188 ASN A CA 1
ATOM 1428 C C . ASN A 1 188 ? 8.569 -10.219 33.456 1.00 36.66 188 ASN A C 1
ATOM 1430 O O . ASN A 1 188 ? 9.555 -10.375 34.167 1.00 36.66 188 ASN A O 1
ATOM 1434 N N . ILE A 1 189 ? 8.588 -9.408 32.392 1.00 43.31 189 ILE A N 1
ATOM 1435 C CA . ILE A 1 189 ? 9.658 -8.427 32.149 1.00 43.31 189 ILE A CA 1
ATOM 1436 C C . ILE A 1 189 ? 9.035 -7.145 31.581 1.00 43.31 189 ILE A C 1
ATOM 1438 O O . ILE A 1 189 ? 9.057 -6.911 30.377 1.00 43.31 189 ILE A O 1
ATOM 1442 N N . LYS A 1 190 ? 8.452 -6.299 32.440 1.00 44.41 190 LYS A N 1
ATOM 1443 C CA . LYS A 1 190 ? 8.189 -4.883 32.100 1.00 44.41 190 LYS A CA 1
ATOM 1444 C C . LYS A 1 190 ? 9.371 -3.969 32.451 1.00 44.41 190 LYS A C 1
ATOM 1446 O O . LYS A 1 190 ? 9.502 -2.899 31.874 1.00 44.41 190 LYS A O 1
ATOM 1451 N N . GLU A 1 191 ? 10.269 -4.401 33.338 1.00 42.97 191 GLU A N 1
ATOM 1452 C CA . GLU A 1 191 ? 11.411 -3.595 33.810 1.00 42.97 191 GLU A CA 1
ATOM 1453 C C . GLU A 1 191 ? 12.682 -3.721 32.945 1.00 42.97 191 GLU A C 1
ATOM 1455 O O . GLU A 1 191 ? 13.658 -3.012 33.174 1.00 42.97 191 GLU A O 1
ATOM 1460 N N . GLY A 1 192 ? 12.675 -4.581 31.921 1.00 56.66 192 GLY A N 1
ATOM 1461 C CA . GLY A 1 192 ? 13.850 -4.901 31.100 1.00 56.66 192 GLY A CA 1
ATOM 1462 C C . GLY A 1 192 ? 13.707 -4.638 29.599 1.00 56.66 192 GLY A C 1
ATOM 1463 O O . GLY A 1 192 ? 14.402 -5.300 28.841 1.00 56.66 192 GLY A O 1
ATOM 1464 N N . ARG A 1 193 ? 12.812 -3.737 29.162 1.00 69.12 193 ARG A N 1
ATOM 1465 C CA . ARG A 1 193 ? 12.497 -3.518 27.732 1.00 69.12 193 ARG A CA 1
ATOM 1466 C C . ARG A 1 193 ? 13.071 -2.236 27.149 1.00 69.12 193 ARG A C 1
ATOM 1468 O O . ARG A 1 193 ? 13.306 -1.260 27.868 1.00 69.12 193 ARG A O 1
ATOM 1475 N N . TRP A 1 194 ? 13.226 -2.239 25.829 1.00 75.00 194 TRP A N 1
ATOM 1476 C CA . TRP A 1 194 ? 13.458 -1.034 25.051 1.00 75.00 194 TRP A CA 1
ATOM 1477 C C . TRP A 1 194 ? 12.175 -0.192 25.006 1.00 75.00 194 TRP A C 1
ATOM 1479 O O . TRP A 1 194 ? 11.113 -0.688 24.640 1.00 75.00 194 TRP A O 1
ATOM 1489 N N . ARG A 1 195 ? 12.252 1.088 25.385 1.00 82.81 195 ARG A N 1
ATOM 1490 C CA . ARG A 1 195 ? 11.117 2.023 25.309 1.00 82.81 195 ARG A CA 1
ATOM 1491 C C . ARG A 1 195 ? 11.294 3.013 24.174 1.00 82.81 195 ARG A C 1
ATOM 1493 O O . ARG A 1 195 ? 12.344 3.648 24.079 1.00 82.81 195 ARG A O 1
ATOM 1500 N N . VAL A 1 196 ? 10.251 3.176 23.366 1.00 87.81 196 VAL A N 1
ATOM 1501 C CA . VAL A 1 196 ? 10.165 4.205 22.325 1.00 87.81 196 VAL A CA 1
ATOM 1502 C C . VAL A 1 196 ? 9.276 5.332 22.842 1.00 87.81 196 VAL A C 1
ATOM 1504 O O . VAL A 1 196 ? 8.113 5.118 23.156 1.00 87.81 196 VAL A O 1
ATOM 1507 N N . GLU A 1 197 ? 9.819 6.538 22.931 1.00 90.06 197 GLU A N 1
ATOM 1508 C CA . GLU A 1 197 ? 9.095 7.758 23.287 1.00 90.06 197 GLU A CA 1
ATOM 1509 C C . GLU A 1 197 ? 9.107 8.692 22.077 1.00 90.06 197 GLU A C 1
ATOM 1511 O O . GLU A 1 197 ? 10.164 8.929 21.493 1.00 90.06 197 GLU A O 1
ATOM 1516 N N . TRP A 1 198 ? 7.957 9.246 21.691 1.00 91.56 198 TRP A N 1
ATOM 1517 C CA . TRP A 1 198 ? 7.928 10.288 20.668 1.00 91.56 198 TRP A CA 1
ATOM 1518 C C . TRP A 1 198 ? 8.049 11.669 21.308 1.00 91.56 198 TRP A C 1
ATOM 1520 O O . TRP A 1 198 ? 7.205 12.080 22.106 1.00 91.56 198 TRP A O 1
ATOM 1530 N N . ILE A 1 199 ? 9.096 12.400 20.945 1.00 90.31 199 ILE A N 1
ATOM 1531 C CA . ILE A 1 199 ? 9.327 13.771 21.385 1.00 90.31 199 ILE A CA 1
ATOM 1532 C C . ILE A 1 199 ? 8.744 14.702 20.328 1.00 90.31 199 ILE A C 1
ATOM 1534 O O . ILE A 1 199 ? 9.212 14.737 19.194 1.00 90.31 199 ILE A O 1
ATOM 1538 N N . SER A 1 200 ? 7.701 15.442 20.699 1.00 84.88 200 SER A N 1
ATOM 1539 C CA . SER A 1 200 ? 7.039 16.400 19.806 1.00 84.88 200 SER A CA 1
ATOM 1540 C C . SER A 1 200 ? 7.842 17.701 19.685 1.00 84.88 200 SER A C 1
ATOM 1542 O O . SER A 1 200 ? 8.475 18.131 20.647 1.00 84.88 200 SER A O 1
ATOM 1544 N N . GLY A 1 201 ? 7.792 18.337 18.516 1.00 79.44 201 GLY A N 1
ATOM 1545 C CA . GLY A 1 201 ? 8.483 19.590 18.197 1.00 79.44 201 GLY A CA 1
ATOM 1546 C C . GLY A 1 201 ? 8.598 19.783 16.683 1.00 79.44 201 GLY A C 1
ATOM 1547 O O . GLY A 1 201 ? 8.131 18.927 15.928 1.00 79.44 201 GLY A O 1
ATOM 1548 N N . ASP A 1 202 ? 9.243 20.868 16.247 1.00 69.56 202 ASP A N 1
ATOM 1549 C CA . ASP A 1 202 ? 9.425 21.198 14.819 1.00 69.56 202 ASP A CA 1
ATOM 1550 C C . ASP A 1 202 ? 10.160 20.084 14.047 1.00 69.56 202 ASP A C 1
ATOM 1552 O O . ASP A 1 202 ? 9.867 19.822 12.883 1.00 69.56 202 ASP A O 1
ATOM 1556 N N . GLU A 1 203 ? 11.045 19.355 14.733 1.00 71.62 203 GLU A N 1
ATOM 1557 C CA . GLU A 1 203 ? 11.722 18.153 14.238 1.00 71.62 203 GLU A CA 1
ATOM 1558 C C . GLU A 1 203 ? 11.387 16.923 15.093 1.00 71.62 203 GLU A C 1
ATOM 1560 O O . GLU A 1 203 ? 12.281 16.203 15.539 1.00 71.62 203 GLU A O 1
ATOM 1565 N N . GLY A 1 204 ? 10.098 16.704 15.383 1.00 83.31 204 GLY A N 1
ATOM 1566 C CA . GLY A 1 204 ? 9.657 15.614 16.260 1.00 83.31 204 GLY A CA 1
ATOM 1567 C C . GLY A 1 204 ? 10.339 14.274 15.948 1.00 83.31 204 GLY A C 1
ATOM 1568 O O . GLY A 1 204 ? 10.555 13.947 14.775 1.00 83.31 204 GLY A O 1
ATOM 1569 N N . TYR A 1 205 ? 10.732 13.532 16.988 1.00 88.75 205 TYR A N 1
ATOM 1570 C CA . TYR A 1 205 ? 11.643 12.390 16.867 1.00 88.75 205 TYR A CA 1
ATOM 1571 C C . 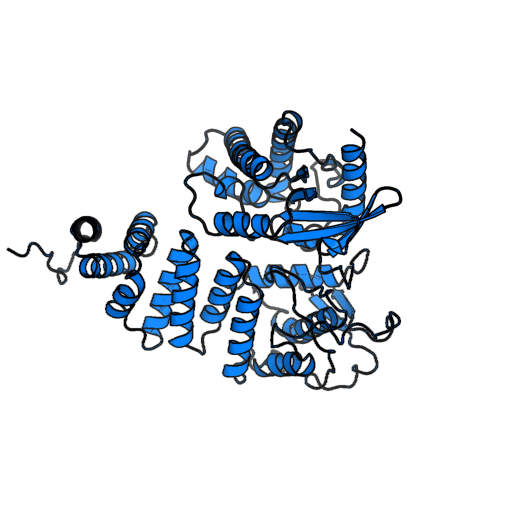TYR A 1 205 ? 11.392 11.266 17.867 1.00 88.75 205 TYR A C 1
ATOM 1573 O O . TYR A 1 205 ? 10.842 11.470 18.948 1.00 88.75 205 TYR A O 1
ATOM 1581 N N . ALA A 1 206 ? 11.840 10.065 17.508 1.00 90.31 206 ALA A N 1
ATOM 1582 C CA . ALA A 1 206 ? 11.760 8.876 18.338 1.00 90.31 206 ALA A CA 1
ATOM 1583 C C . ALA A 1 206 ? 12.978 8.770 19.263 1.00 90.31 206 ALA A C 1
ATOM 1585 O O . ALA A 1 206 ? 14.095 8.463 18.845 1.00 90.31 206 ALA A O 1
ATOM 1586 N N . LYS A 1 207 ? 12.765 8.988 20.557 1.00 89.12 207 LYS A N 1
ATOM 1587 C CA . LYS A 1 207 ? 13.757 8.727 21.593 1.00 89.12 207 LYS A CA 1
ATOM 1588 C C . LYS A 1 207 ? 13.637 7.279 22.046 1.00 89.12 207 LYS A C 1
ATOM 1590 O O . LYS A 1 207 ? 12.615 6.870 22.588 1.00 89.12 207 LYS A O 1
ATOM 1595 N N . VAL A 1 208 ? 14.710 6.515 21.874 1.00 86.38 208 VAL A N 1
ATOM 1596 C CA . VAL A 1 208 ? 14.745 5.111 22.283 1.00 86.38 208 VAL A CA 1
ATOM 1597 C C . VAL A 1 208 ? 15.613 4.931 23.523 1.00 86.38 208 VAL A C 1
ATOM 1599 O O . VAL A 1 208 ? 16.819 5.192 23.499 1.00 86.38 208 VAL A O 1
ATOM 1602 N N . THR A 1 209 ? 15.004 4.448 24.604 1.00 84.62 209 THR A N 1
ATOM 1603 C CA . THR A 1 209 ? 15.681 4.173 25.874 1.00 84.62 209 THR A CA 1
ATOM 1604 C C . THR A 1 209 ? 15.894 2.665 26.033 1.00 84.62 209 THR A C 1
ATOM 1606 O O . THR A 1 209 ? 14.909 1.929 26.077 1.00 84.62 209 THR A O 1
ATOM 1609 N N . PRO A 1 210 ? 17.148 2.185 26.116 1.00 76.81 210 PRO A N 1
ATOM 1610 C CA . PRO A 1 210 ? 17.439 0.770 26.306 1.00 76.81 210 PRO A CA 1
ATOM 1611 C C . PRO A 1 210 ? 17.148 0.334 27.756 1.00 76.81 210 PRO A C 1
ATOM 1613 O O . PRO A 1 210 ? 17.114 1.182 28.657 1.00 76.81 210 PRO A O 1
ATOM 1616 N N . PRO A 1 211 ? 17.038 -0.979 28.018 1.00 73.12 211 PRO A N 1
ATOM 1617 C CA . PRO A 1 211 ? 16.997 -1.536 29.366 1.00 73.12 211 PRO A CA 1
ATOM 1618 C C . PRO A 1 211 ? 18.208 -1.100 30.200 1.00 73.12 211 PRO A C 1
ATOM 1620 O O . PRO A 1 211 ? 19.307 -0.892 29.675 1.00 73.12 211 PRO A O 1
ATOM 1623 N N . ALA A 1 212 ? 18.054 -1.021 31.526 1.00 66.50 212 ALA A N 1
ATOM 1624 C CA . ALA A 1 212 ? 19.130 -0.599 32.430 1.00 66.50 212 ALA A CA 1
ATOM 1625 C C . ALA A 1 212 ? 20.416 -1.443 32.278 1.00 66.50 212 ALA A C 1
ATOM 1627 O O . ALA A 1 212 ? 21.519 -0.895 32.339 1.00 66.50 212 ALA A O 1
ATOM 1628 N N . SER A 1 213 ? 20.279 -2.744 31.995 1.00 60.75 213 SER A N 1
ATOM 1629 C CA . SER A 1 213 ? 21.375 -3.686 31.705 1.00 60.75 213 SER A CA 1
ATOM 1630 C C . SER A 1 213 ? 22.176 -3.351 30.440 1.00 60.75 213 SER A C 1
ATOM 1632 O O . SER A 1 213 ? 23.328 -3.762 30.324 1.00 60.75 213 SER A O 1
ATOM 1634 N N . GLU A 1 214 ? 21.597 -2.588 29.512 1.00 58.59 214 GLU A N 1
ATOM 1635 C CA . GLU A 1 214 ? 22.167 -2.280 28.193 1.00 58.59 214 GLU A CA 1
ATOM 1636 C C . GLU A 1 214 ? 22.500 -0.798 28.004 1.00 58.59 214 GLU A C 1
ATOM 1638 O O . GLU A 1 214 ? 23.182 -0.422 27.054 1.00 58.59 214 GLU A O 1
ATOM 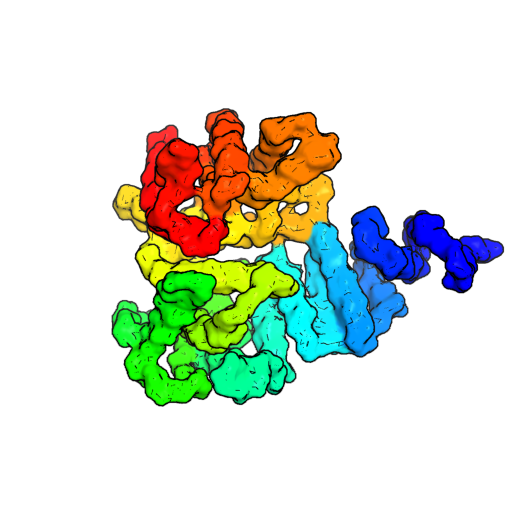1643 N N . SER A 1 215 ? 22.101 0.044 28.959 1.00 54.34 215 SER A N 1
ATOM 1644 C CA . SER A 1 215 ? 22.358 1.489 28.983 1.00 54.34 215 SER A CA 1
ATOM 1645 C C . SER A 1 215 ? 23.841 1.886 28.903 1.00 54.34 215 SER A C 1
ATOM 1647 O O . SER A 1 215 ? 24.149 2.996 28.473 1.00 54.34 215 SER A O 1
ATOM 1649 N N . LYS A 1 216 ? 24.763 0.988 29.287 1.00 47.06 216 LYS A N 1
ATOM 1650 C CA . LYS A 1 216 ? 26.223 1.210 29.280 1.00 47.06 216 LYS A CA 1
ATOM 1651 C C . LYS A 1 216 ? 26.955 0.556 28.102 1.00 47.06 216 LYS A C 1
ATOM 1653 O O . LYS A 1 216 ? 28.178 0.662 28.021 1.00 47.06 216 LYS A O 1
ATOM 1658 N N . LEU A 1 217 ? 26.250 -0.152 27.218 1.00 45.44 217 LEU A N 1
ATOM 1659 C CA . LEU A 1 217 ? 26.873 -0.851 26.095 1.00 45.44 217 LEU A CA 1
ATOM 1660 C C . LEU A 1 217 ? 27.090 0.133 24.927 1.00 45.44 217 LEU A C 1
ATOM 1662 O O . LEU A 1 217 ? 26.172 0.885 24.591 1.00 45.44 217 LEU A O 1
ATOM 1666 N N . PRO A 1 218 ? 28.286 0.152 24.298 1.00 45.34 218 PRO A N 1
ATOM 1667 C CA . PRO A 1 218 ? 28.520 0.889 23.054 1.00 45.34 218 PRO A CA 1
ATOM 1668 C C . PRO A 1 218 ? 27.432 0.590 22.012 1.00 45.34 218 PRO A C 1
ATOM 1670 O O . PRO A 1 218 ? 26.864 -0.497 22.032 1.00 45.34 218 PRO A O 1
ATOM 1673 N N . MET A 1 219 ? 27.163 1.513 21.078 1.00 50.03 219 MET A N 1
ATOM 1674 C CA . MET A 1 219 ? 26.109 1.381 20.044 1.00 50.03 219 MET A CA 1
ATOM 1675 C C . MET A 1 219 ? 26.093 0.013 19.344 1.00 50.03 219 MET A C 1
ATOM 1677 O O . MET A 1 219 ? 25.029 -0.515 19.043 1.00 50.03 219 MET A O 1
ATOM 1681 N N . GLY A 1 220 ? 27.267 -0.590 19.161 1.00 41.84 220 GLY A N 1
ATOM 1682 C CA . GLY A 1 220 ? 27.425 -1.939 18.645 1.00 41.84 220 GLY A CA 1
ATOM 1683 C C . GLY A 1 220 ? 27.517 -3.023 19.717 1.00 41.84 220 GLY A C 1
ATOM 1684 O O . GLY A 1 220 ? 28.220 -3.970 19.460 1.00 41.84 220 GLY A O 1
ATOM 1685 N N . ASN A 1 221 ? 26.879 -2.971 20.897 1.00 35.59 221 ASN A N 1
ATOM 1686 C CA . ASN A 1 221 ? 26.958 -4.027 21.945 1.00 35.59 221 ASN A CA 1
ATOM 1687 C C . ASN A 1 221 ? 25.611 -4.405 22.614 1.00 35.59 221 ASN A C 1
ATOM 1689 O O . ASN A 1 221 ? 25.590 -5.242 23.511 1.00 35.59 221 ASN A O 1
ATOM 1693 N N . VAL A 1 222 ? 24.492 -3.845 22.152 1.00 43.81 222 VAL A N 1
ATOM 1694 C CA . VAL A 1 222 ? 23.113 -4.166 22.581 1.00 43.81 222 VAL A CA 1
ATOM 1695 C C . VAL A 1 222 ? 22.769 -5.651 22.361 1.00 43.81 222 VAL A C 1
ATOM 1697 O O . VAL A 1 222 ? 23.063 -6.171 21.280 1.00 43.81 222 VAL A O 1
ATOM 1700 N N . LYS A 1 223 ? 22.157 -6.332 23.349 1.00 34.03 223 LYS A N 1
ATOM 1701 C CA . LYS A 1 223 ? 21.725 -7.742 23.266 1.00 34.03 223 LYS A CA 1
ATOM 1702 C C . LYS A 1 223 ? 20.223 -7.820 22.964 1.00 34.03 223 LYS A C 1
ATOM 1704 O O . LYS A 1 223 ? 19.393 -7.789 23.857 1.00 34.03 223 LYS A O 1
ATOM 1709 N N . VAL A 1 224 ? 19.867 -8.011 21.700 1.00 34.75 224 VAL A N 1
ATOM 1710 C CA . VAL A 1 224 ? 18.467 -8.248 21.309 1.00 34.75 224 VAL A CA 1
ATOM 1711 C C . VAL A 1 224 ? 18.171 -9.750 21.346 1.00 34.75 224 VAL A C 1
ATOM 1713 O O . VAL A 1 224 ? 19.005 -10.555 20.926 1.00 34.75 224 VAL A O 1
ATOM 1716 N N . ALA A 1 225 ? 17.009 -10.142 21.872 1.00 30.61 225 ALA A N 1
ATOM 1717 C CA . ALA A 1 225 ? 16.562 -11.534 21.866 1.00 30.61 225 ALA A CA 1
ATOM 1718 C C . ALA A 1 225 ? 16.263 -12.035 20.429 1.00 30.61 225 ALA A C 1
ATOM 1720 O O . ALA A 1 225 ? 16.061 -11.222 19.527 1.00 30.61 225 ALA A O 1
ATOM 1721 N N . PRO A 1 226 ? 16.241 -13.361 20.183 1.00 30.25 226 PRO A N 1
ATOM 1722 C CA . PRO A 1 226 ? 15.969 -13.915 18.859 1.00 30.25 226 PRO A CA 1
ATOM 1723 C C . PRO A 1 226 ? 14.599 -13.493 18.286 1.00 30.25 226 PRO A C 1
ATOM 1725 O O . PRO A 1 226 ? 13.572 -13.746 18.911 1.00 30.25 226 PRO A O 1
ATOM 1728 N N . LEU A 1 227 ? 14.579 -12.896 17.094 1.00 33.72 227 LEU A N 1
ATOM 1729 C CA . LEU A 1 227 ? 13.398 -12.542 16.299 1.00 33.72 227 LEU A CA 1
ATOM 1730 C C . LEU A 1 227 ? 12.751 -13.815 15.715 1.00 33.72 227 LEU A C 1
ATOM 1732 O O . LEU A 1 227 ? 13.457 -14.701 15.229 1.00 33.72 227 LEU A O 1
ATOM 1736 N N . ASN A 1 228 ? 11.416 -13.898 15.717 1.00 37.16 228 ASN A N 1
ATOM 1737 C CA . ASN A 1 228 ? 10.656 -15.029 15.176 1.00 37.16 228 ASN A CA 1
ATOM 1738 C C . ASN A 1 228 ? 9.721 -14.556 14.060 1.00 37.16 228 ASN A C 1
ATOM 1740 O O . ASN A 1 228 ? 8.503 -14.503 14.224 1.00 37.16 228 ASN A O 1
ATOM 1744 N N . LEU A 1 229 ? 10.305 -14.245 12.903 1.00 36.47 229 LEU A N 1
ATOM 1745 C CA . LEU A 1 229 ? 9.566 -13.657 11.794 1.00 36.47 229 LEU A CA 1
ATOM 1746 C C . LEU A 1 229 ? 8.792 -14.719 10.983 1.00 36.47 229 LEU A C 1
ATOM 1748 O O . LEU A 1 229 ? 9.047 -14.938 9.802 1.00 36.47 229 LEU A O 1
ATOM 1752 N N . GLN A 1 230 ? 7.829 -15.397 11.610 1.00 36.69 230 GLN A N 1
ATOM 1753 C CA . GLN A 1 230 ? 6.757 -16.088 10.895 1.00 36.69 230 GLN A CA 1
ATOM 1754 C C . GLN A 1 230 ? 5.514 -15.207 10.917 1.00 36.69 230 GLN A C 1
ATOM 1756 O O . GLN A 1 230 ? 4.685 -15.270 11.823 1.00 36.69 230 GLN A O 1
ATOM 1761 N N . THR A 1 231 ? 5.338 -14.403 9.875 1.00 36.38 231 THR A N 1
ATOM 1762 C CA . THR A 1 231 ? 4.011 -13.878 9.567 1.00 36.38 231 THR A CA 1
ATOM 1763 C C . THR A 1 231 ? 3.861 -13.636 8.067 1.00 36.38 231 THR A C 1
ATOM 1765 O O . THR A 1 231 ? 4.624 -12.894 7.457 1.00 36.38 231 THR A O 1
ATOM 1768 N N . VAL A 1 232 ? 2.805 -14.255 7.518 1.00 33.41 232 VAL A N 1
ATOM 1769 C CA . VAL A 1 232 ? 2.029 -13.915 6.304 1.00 33.41 232 VAL A CA 1
ATOM 1770 C C . VAL A 1 232 ? 2.051 -14.877 5.094 1.00 33.41 232 VAL A C 1
ATOM 1772 O O . VAL A 1 232 ? 1.137 -14.765 4.284 1.00 33.41 232 VAL A O 1
ATOM 1775 N N . GLN A 1 233 ? 2.904 -15.903 4.949 1.00 32.06 233 GLN A N 1
ATOM 1776 C CA . GLN A 1 233 ? 2.766 -16.789 3.755 1.00 32.06 233 GLN A CA 1
ATOM 1777 C C . GLN A 1 233 ? 2.771 -18.312 3.931 1.00 32.06 233 GLN A C 1
ATOM 1779 O O . GLN A 1 233 ? 2.567 -19.027 2.948 1.00 32.06 233 GLN A O 1
ATOM 1784 N N . ALA A 1 234 ? 2.862 -18.851 5.145 1.00 30.02 234 ALA A N 1
ATOM 1785 C CA . ALA A 1 234 ? 2.739 -20.297 5.318 1.00 30.02 234 ALA A CA 1
ATOM 1786 C C . ALA A 1 234 ? 1.267 -20.732 5.422 1.00 30.02 234 ALA A C 1
ATOM 1788 O O . ALA A 1 234 ? 0.668 -20.777 6.497 1.00 30.02 234 ALA A O 1
ATOM 1789 N N . ASN A 1 235 ? 0.686 -21.111 4.283 1.00 31.34 235 ASN A N 1
ATOM 1790 C CA . ASN A 1 235 ? -0.450 -22.024 4.272 1.00 31.34 235 ASN A CA 1
ATOM 1791 C C . ASN A 1 235 ? -0.065 -23.308 5.037 1.00 31.34 235 ASN A C 1
ATOM 1793 O O . ASN A 1 235 ? 0.893 -23.983 4.670 1.00 31.34 235 ASN A O 1
ATOM 1797 N N . LYS A 1 236 ? -0.885 -23.657 6.038 1.00 36.38 236 LYS A N 1
ATOM 1798 C CA . LYS A 1 236 ? -0.886 -24.876 6.875 1.00 36.38 236 LYS A CA 1
ATOM 1799 C C . LYS A 1 236 ? 0.206 -24.992 7.964 1.00 36.38 236 LYS A C 1
ATOM 1801 O O . LYS A 1 236 ? 1.328 -25.408 7.712 1.00 36.38 236 LYS A O 1
ATOM 1806 N N . LYS A 1 237 ? -0.278 -24.886 9.214 1.00 32.50 237 LYS A N 1
ATOM 1807 C CA . LYS A 1 237 ? 0.155 -25.624 10.426 1.00 32.50 237 LYS A CA 1
ATOM 1808 C C . LYS A 1 237 ? 1.299 -25.100 11.312 1.00 32.50 237 LYS A C 1
ATOM 1810 O O . LYS A 1 237 ? 1.761 -25.876 12.147 1.00 32.50 237 LYS A O 1
ATOM 1815 N N . THR A 1 238 ? 1.681 -23.825 11.296 1.00 33.31 238 THR A N 1
ATOM 1816 C CA . THR A 1 238 ? 2.537 -23.299 12.384 1.00 33.31 238 THR A CA 1
ATOM 1817 C C . THR A 1 238 ? 2.024 -21.990 12.972 1.00 33.31 238 THR A C 1
ATOM 1819 O O . THR A 1 238 ? 1.829 -20.996 12.284 1.00 33.31 238 THR A O 1
ATOM 1822 N N . SER A 1 239 ? 1.772 -22.033 14.283 1.00 34.34 239 SER A N 1
ATOM 1823 C CA . SER A 1 239 ? 1.488 -20.884 15.138 1.00 34.34 239 SER A CA 1
ATOM 1824 C C . SER A 1 239 ? 2.807 -20.197 15.497 1.00 34.34 239 SER A C 1
ATOM 1826 O O . SER A 1 239 ? 3.649 -20.826 16.135 1.00 34.34 239 SER A O 1
ATOM 1828 N N . ALA A 1 240 ? 2.990 -18.935 15.122 1.00 38.97 240 ALA A N 1
ATOM 1829 C CA . ALA A 1 240 ? 4.103 -18.096 15.568 1.00 38.97 240 ALA A CA 1
ATOM 1830 C C . ALA A 1 240 ? 3.648 -16.668 15.925 1.00 38.97 240 ALA A C 1
ATOM 1832 O O . ALA A 1 240 ? 3.310 -15.857 15.067 1.00 38.97 240 ALA A O 1
ATOM 1833 N N . THR A 1 241 ? 3.519 -16.412 17.224 1.00 37.19 241 THR A N 1
ATOM 1834 C CA . THR A 1 241 ? 3.177 -15.110 17.815 1.00 37.19 241 THR A CA 1
ATOM 1835 C C . THR A 1 241 ? 4.268 -14.084 17.533 1.00 37.19 241 THR A C 1
ATOM 1837 O O . THR A 1 241 ? 5.444 -14.445 17.612 1.00 37.19 241 THR A O 1
ATOM 1840 N N . LEU A 1 242 ? 3.890 -12.819 17.313 1.00 43.59 242 LEU A N 1
ATOM 1841 C CA . LEU A 1 242 ? 4.861 -11.722 17.313 1.00 43.59 242 LEU A CA 1
ATOM 1842 C C . LEU A 1 242 ? 5.474 -11.656 18.729 1.00 43.59 242 LEU A C 1
ATOM 1844 O O . LEU A 1 242 ? 4.725 -11.643 19.704 1.00 43.59 242 LEU A O 1
ATOM 1848 N N . SER A 1 243 ? 6.788 -11.763 18.901 1.00 51.53 243 SER A N 1
ATOM 1849 C CA . SER A 1 243 ? 7.389 -11.884 20.245 1.00 51.53 243 SER A CA 1
ATOM 1850 C C . SER A 1 243 ? 7.917 -10.543 20.758 1.00 51.53 243 SER A C 1
ATOM 1852 O O . SER A 1 243 ? 8.237 -9.653 19.973 1.00 51.53 243 SER A O 1
ATOM 1854 N N . ASP A 1 244 ? 8.054 -10.392 22.080 1.00 56.88 244 ASP A N 1
ATOM 1855 C CA . ASP A 1 244 ? 8.671 -9.204 22.698 1.00 56.88 244 ASP A CA 1
ATOM 1856 C C . ASP A 1 244 ? 10.053 -8.868 22.090 1.00 56.88 244 ASP A C 1
ATOM 1858 O O . ASP A 1 244 ? 10.422 -7.700 21.980 1.00 56.88 244 ASP A O 1
ATOM 1862 N N . ALA A 1 245 ? 10.778 -9.883 21.604 1.00 59.31 245 ALA A N 1
ATOM 1863 C CA . ALA A 1 245 ? 12.068 -9.732 20.937 1.00 59.31 245 ALA A CA 1
ATOM 1864 C C . ALA A 1 245 ? 11.997 -8.921 19.631 1.00 59.31 245 ALA A C 1
ATOM 1866 O O . ALA A 1 245 ? 12.969 -8.282 19.232 1.00 59.31 245 ALA A O 1
ATOM 1867 N N . GLU A 1 246 ? 10.853 -8.936 18.950 1.00 61.72 246 GLU A N 1
ATOM 1868 C CA . GLU A 1 246 ? 10.679 -8.288 17.650 1.00 61.72 246 GLU A CA 1
ATOM 1869 C C . GLU A 1 246 ? 10.412 -6.792 17.792 1.00 61.72 246 GLU A C 1
ATOM 1871 O O . GLU A 1 246 ? 10.887 -5.989 16.989 1.00 61.72 246 GLU A O 1
ATOM 1876 N N . LEU A 1 247 ? 9.724 -6.400 18.863 1.00 65.75 247 LEU A N 1
ATOM 1877 C CA . LEU A 1 247 ? 9.567 -4.998 19.238 1.00 65.75 247 LEU A CA 1
ATOM 1878 C C . LEU A 1 247 ? 10.876 -4.412 19.773 1.00 65.75 247 LEU A C 1
ATOM 1880 O O . LEU A 1 247 ? 11.228 -3.294 19.398 1.00 65.75 247 LEU A O 1
ATOM 1884 N N . ASP A 1 248 ? 11.634 -5.175 20.566 1.00 69.31 248 ASP A N 1
ATOM 1885 C CA . ASP A 1 248 ? 12.981 -4.775 20.990 1.00 69.31 248 ASP A CA 1
ATOM 1886 C C . ASP A 1 248 ? 13.927 -4.625 19.782 1.00 69.31 248 ASP A C 1
ATOM 1888 O O . ASP A 1 248 ? 14.742 -3.696 19.739 1.00 69.31 248 ASP A O 1
ATOM 1892 N N . LEU A 1 249 ? 13.785 -5.473 18.752 1.00 75.75 249 LEU A N 1
ATOM 1893 C CA . LEU A 1 249 ? 14.501 -5.310 17.485 1.00 75.75 249 LEU A CA 1
ATOM 1894 C C . LEU A 1 249 ? 14.097 -4.015 16.771 1.00 75.75 249 LEU A C 1
ATOM 1896 O O . LEU A 1 249 ? 14.974 -3.248 16.375 1.00 75.75 249 LEU A O 1
ATOM 1900 N N . LEU A 1 250 ? 12.796 -3.748 16.616 1.00 79.88 250 LEU A N 1
ATOM 1901 C CA . LEU A 1 250 ? 12.312 -2.515 15.987 1.00 79.88 250 LEU A CA 1
ATOM 1902 C C . LEU A 1 250 ? 12.804 -1.272 16.734 1.00 79.88 250 LEU A C 1
ATOM 1904 O O . LEU A 1 250 ? 13.317 -0.348 16.106 1.00 79.88 250 LEU A O 1
ATOM 1908 N N . ALA A 1 251 ? 12.728 -1.264 18.065 1.00 82.19 251 ALA A N 1
ATOM 1909 C CA . ALA A 1 251 ? 13.253 -0.179 18.887 1.00 82.19 251 ALA A CA 1
ATOM 1910 C C . ALA A 1 251 ? 14.771 -0.006 18.694 1.00 82.19 251 ALA A C 1
ATOM 1912 O O . ALA A 1 251 ? 15.254 1.116 18.527 1.00 82.19 251 ALA A O 1
ATOM 1913 N N . SER A 1 252 ? 15.526 -1.107 18.635 1.00 79.88 252 SER A N 1
ATOM 1914 C CA . SER A 1 252 ? 16.970 -1.085 18.369 1.00 79.88 252 SER A CA 1
ATOM 1915 C C . SER A 1 252 ? 17.298 -0.506 16.989 1.00 79.88 252 SER A C 1
ATOM 1917 O O . SER A 1 252 ? 18.219 0.301 16.863 1.00 79.88 252 SER A O 1
ATOM 1919 N N . LEU A 1 253 ? 16.525 -0.858 15.957 1.00 84.69 253 LEU A N 1
ATOM 1920 C CA . LEU A 1 253 ? 16.672 -0.306 14.608 1.00 84.69 253 LEU A CA 1
ATOM 1921 C C . LEU A 1 253 ? 16.348 1.195 14.572 1.00 84.69 253 LEU A C 1
ATOM 1923 O O . LEU A 1 253 ? 17.127 1.966 14.012 1.00 84.69 253 LEU A O 1
ATOM 1927 N N . ILE A 1 254 ? 15.256 1.621 15.218 1.00 87.75 254 ILE A N 1
ATOM 1928 C CA . ILE A 1 254 ? 14.869 3.037 15.346 1.00 87.75 254 ILE A CA 1
ATOM 1929 C C . ILE A 1 254 ? 15.993 3.833 16.010 1.00 87.75 254 ILE A C 1
ATOM 1931 O O . ILE A 1 254 ? 16.392 4.871 15.491 1.00 87.75 254 ILE A O 1
ATOM 1935 N N . ARG A 1 255 ? 16.574 3.332 17.108 1.00 84.38 255 ARG A N 1
ATOM 1936 C CA . ARG A 1 255 ? 17.673 4.016 17.811 1.00 84.38 255 ARG A CA 1
ATOM 1937 C C . ARG A 1 255 ? 18.842 4.356 16.887 1.00 84.38 255 ARG A C 1
ATOM 1939 O O . ARG A 1 255 ? 19.474 5.396 17.058 1.00 84.38 255 ARG A O 1
ATOM 1946 N N . VAL A 1 256 ? 19.169 3.461 15.959 1.00 81.12 256 VAL A N 1
ATOM 1947 C CA . VAL A 1 256 ? 20.319 3.618 15.063 1.00 81.12 256 VAL A CA 1
ATOM 1948 C C . VAL A 1 256 ? 19.968 4.430 13.812 1.00 81.12 256 VAL A C 1
ATOM 1950 O O . VAL A 1 256 ? 20.824 5.145 13.293 1.00 81.12 256 VAL A O 1
ATOM 1953 N N . LEU A 1 257 ? 18.715 4.372 13.354 1.00 85.12 257 LEU A N 1
ATOM 1954 C CA . LEU A 1 257 ? 18.217 5.134 12.206 1.00 85.12 257 LEU A CA 1
ATOM 1955 C C . LEU A 1 257 ? 17.917 6.600 12.530 1.00 85.12 257 LEU A C 1
ATOM 1957 O O . LEU A 1 257 ? 18.189 7.471 11.704 1.00 85.12 257 LEU A O 1
ATOM 1961 N N . GLU A 1 258 ? 17.374 6.884 13.714 1.00 85.88 258 GLU A N 1
ATOM 1962 C CA . GLU A 1 258 ? 16.851 8.208 14.057 1.00 85.88 258 GLU A CA 1
ATOM 1963 C C . GLU A 1 258 ? 17.859 9.357 13.869 1.00 85.88 258 GLU A C 1
ATOM 1965 O O . GLU A 1 258 ? 17.486 10.370 13.268 1.00 85.88 258 GLU A O 1
ATOM 1970 N N . PRO A 1 259 ? 19.146 9.221 14.255 1.00 81.75 259 PRO A N 1
ATOM 1971 C CA . PRO A 1 259 ? 20.133 10.283 14.060 1.00 81.75 259 PRO A CA 1
ATOM 1972 C C . PRO A 1 259 ? 20.359 10.675 12.592 1.00 81.75 259 PRO A C 1
ATOM 1974 O O . PRO A 1 259 ? 20.785 11.791 12.311 1.00 81.75 259 PRO A O 1
ATOM 1977 N N . LEU A 1 260 ? 20.091 9.779 11.638 1.00 79.56 260 LEU A N 1
ATOM 1978 C CA . LEU A 1 260 ? 20.215 10.080 10.208 1.00 79.56 260 LEU A CA 1
ATOM 1979 C C . LEU A 1 260 ? 19.002 10.807 9.642 1.00 79.56 260 LEU A C 1
ATOM 1981 O O . LEU A 1 260 ? 19.096 11.410 8.576 1.00 79.56 260 LEU A O 1
ATOM 1985 N N . ARG A 1 261 ? 17.860 10.692 10.314 1.00 84.50 261 ARG A N 1
ATOM 1986 C CA . ARG A 1 261 ? 16.592 11.278 9.894 1.00 84.50 261 ARG A CA 1
ATOM 1987 C C . ARG A 1 261 ? 16.462 12.728 10.354 1.00 84.50 261 ARG A C 1
ATOM 1989 O O . ARG A 1 261 ? 15.910 13.545 9.619 1.00 84.50 261 ARG A O 1
ATOM 1996 N N . LEU A 1 262 ? 16.948 13.019 11.562 1.00 81.12 262 LEU A N 1
ATOM 1997 C CA . LEU A 1 262 ? 16.920 14.343 12.190 1.00 81.12 262 LEU A CA 1
ATOM 1998 C C . LEU A 1 262 ? 17.575 15.415 11.306 1.00 81.12 262 LEU A C 1
ATOM 2000 O O . LEU A 1 262 ? 18.583 15.149 10.649 1.00 81.12 262 LEU A O 1
ATOM 2004 N N . GLY A 1 263 ? 16.977 16.610 11.258 1.00 77.38 263 GLY A N 1
ATOM 2005 C CA . GLY A 1 263 ? 17.446 17.727 10.433 1.00 77.38 263 GLY A CA 1
ATOM 2006 C C . GLY A 1 263 ? 17.396 17.515 8.914 1.00 77.38 263 GLY A C 1
ATOM 2007 O O . GLY A 1 263 ? 17.973 18.312 8.173 1.00 77.38 263 GLY A O 1
ATOM 2008 N N . ARG A 1 264 ? 16.758 16.446 8.403 1.00 82.62 264 ARG A N 1
ATOM 2009 C CA . ARG A 1 264 ? 16.721 16.144 6.958 1.00 82.62 264 ARG A CA 1
ATOM 2010 C C . ARG A 1 264 ? 15.324 16.216 6.356 1.00 82.62 264 ARG A C 1
ATOM 2012 O O . ARG A 1 264 ? 14.378 15.583 6.821 1.00 82.62 264 ARG A O 1
ATOM 2019 N N . GLU A 1 265 ? 15.226 16.860 5.195 1.00 87.00 265 GLU A N 1
ATOM 2020 C CA . GLU A 1 265 ? 14.001 16.934 4.388 1.00 87.00 265 GLU A CA 1
ATOM 2021 C C . GLU A 1 265 ? 13.745 15.653 3.566 1.00 87.00 265 GLU A C 1
ATOM 2023 O O . GLU A 1 265 ? 13.526 15.693 2.353 1.00 87.00 265 GLU A O 1
ATOM 2028 N N . LEU A 1 266 ? 13.753 14.480 4.210 1.00 87.25 266 LEU A N 1
ATOM 2029 C CA . LEU A 1 266 ? 13.572 13.189 3.524 1.00 87.25 266 LEU A CA 1
ATOM 2030 C C . LEU A 1 266 ? 12.237 13.091 2.761 1.00 87.25 266 LEU A C 1
ATOM 2032 O O . LEU A 1 266 ? 12.153 12.390 1.752 1.00 87.25 266 LEU A O 1
ATOM 2036 N N . HIS A 1 267 ? 11.225 13.861 3.167 1.00 87.00 267 HIS A N 1
ATOM 2037 C CA . HIS A 1 267 ? 9.932 13.975 2.486 1.00 87.00 267 HIS A CA 1
ATOM 2038 C C . HIS A 1 267 ? 10.022 14.554 1.054 1.00 87.00 267 HIS A C 1
ATOM 2040 O O . HIS A 1 267 ? 9.087 14.394 0.267 1.00 87.00 267 HIS A O 1
ATOM 2046 N N . ARG A 1 268 ? 11.145 15.193 0.688 1.00 89.50 268 ARG A N 1
ATOM 2047 C CA . ARG A 1 268 ? 11.415 15.741 -0.659 1.00 89.50 268 ARG A CA 1
ATOM 2048 C C . ARG A 1 268 ? 12.253 14.804 -1.531 1.00 89.50 268 ARG A C 1
ATOM 2050 O O . ARG A 1 268 ? 12.562 15.136 -2.671 1.00 89.50 268 ARG A O 1
ATOM 2057 N N . THR A 1 269 ? 12.633 13.645 -1.002 1.00 90.06 269 THR A N 1
ATOM 2058 C CA . THR A 1 269 ? 13.488 12.671 -1.689 1.00 90.06 269 THR A CA 1
ATOM 2059 C C . THR A 1 269 ? 12.671 11.537 -2.311 1.00 90.06 269 THR A C 1
ATOM 2061 O O . THR A 1 269 ? 11.449 11.460 -2.166 1.00 90.06 269 THR A O 1
ATOM 2064 N N . THR A 1 270 ? 13.351 10.621 -3.002 1.00 87.25 270 THR A N 1
ATOM 2065 C CA . THR A 1 270 ? 12.734 9.415 -3.570 1.00 87.25 270 THR A CA 1
ATOM 2066 C C . THR A 1 270 ? 12.247 8.427 -2.509 1.00 87.25 270 THR A C 1
ATOM 2068 O O . THR A 1 270 ? 11.370 7.632 -2.829 1.00 87.25 270 THR A O 1
ATOM 2071 N N . ILE A 1 271 ? 12.748 8.512 -1.268 1.00 88.50 271 ILE A N 1
ATOM 2072 C CA . ILE A 1 271 ? 12.361 7.641 -0.142 1.00 88.50 271 ILE A CA 1
ATOM 2073 C C . ILE A 1 271 ? 11.308 8.272 0.790 1.00 88.50 271 ILE A C 1
ATOM 2075 O O . ILE A 1 271 ? 11.183 7.931 1.969 1.00 88.50 271 ILE A O 1
ATOM 2079 N N . ARG A 1 272 ? 10.574 9.275 0.295 1.00 91.19 272 ARG A N 1
ATOM 2080 C CA . ARG A 1 272 ? 9.597 10.035 1.092 1.00 91.19 272 ARG A CA 1
ATOM 2081 C C . ARG A 1 272 ? 8.494 9.166 1.702 1.00 91.19 272 ARG A C 1
ATOM 2083 O O . ARG A 1 272 ? 7.981 9.499 2.766 1.00 91.19 272 ARG A O 1
ATOM 2090 N N . ASN A 1 273 ? 8.112 8.083 1.024 1.00 90.00 273 ASN A N 1
ATOM 2091 C CA . ASN A 1 273 ? 7.032 7.214 1.479 1.00 90.00 273 ASN A CA 1
ATOM 2092 C C . ASN A 1 273 ? 7.525 6.333 2.629 1.00 90.00 273 ASN A C 1
ATOM 2094 O O . ASN A 1 273 ? 6.866 6.238 3.655 1.00 90.00 273 ASN A O 1
ATOM 2098 N N . GLU A 1 274 ? 8.708 5.749 2.482 1.00 91.31 274 GLU A N 1
ATOM 2099 C CA . GLU A 1 274 ? 9.388 4.924 3.478 1.00 91.31 274 GLU A CA 1
ATOM 2100 C C . GLU A 1 274 ? 9.629 5.741 4.747 1.00 91.31 274 GLU A C 1
ATOM 2102 O O . GLU A 1 274 ? 9.336 5.282 5.848 1.00 91.31 274 GLU A O 1
ATOM 2107 N N . GLN A 1 275 ? 10.051 6.998 4.587 1.00 90.38 275 GLN A N 1
ATOM 2108 C CA . GLN A 1 275 ? 10.157 7.952 5.685 1.00 90.38 275 GLN A CA 1
ATOM 2109 C C . GLN A 1 275 ? 8.810 8.201 6.387 1.00 90.38 275 GLN A C 1
ATOM 2111 O O . GLN A 1 275 ? 8.764 8.260 7.616 1.00 90.38 275 GLN A O 1
ATOM 2116 N N . ALA A 1 276 ? 7.713 8.365 5.640 1.00 90.62 276 ALA A N 1
ATOM 2117 C CA . ALA A 1 276 ? 6.388 8.566 6.229 1.00 90.62 276 ALA A CA 1
ATOM 2118 C C . ALA A 1 276 ? 5.916 7.328 7.013 1.00 90.62 276 ALA A C 1
ATOM 2120 O O . ALA A 1 276 ? 5.429 7.467 8.134 1.00 90.62 276 ALA A O 1
ATOM 2121 N N . TYR A 1 277 ? 6.120 6.120 6.473 1.00 92.25 277 TYR A N 1
ATOM 2122 C CA . TYR A 1 277 ? 5.829 4.870 7.186 1.00 92.25 277 TYR A CA 1
ATOM 2123 C C . TYR A 1 277 ? 6.690 4.725 8.441 1.00 92.25 277 TYR A C 1
ATOM 2125 O O . TYR A 1 277 ? 6.158 4.409 9.502 1.00 92.25 277 TYR A O 1
ATOM 2133 N N . TYR A 1 278 ? 7.992 5.005 8.347 1.00 91.88 278 TYR A N 1
ATOM 2134 C CA . TYR A 1 278 ? 8.898 4.985 9.493 1.00 91.88 278 TYR A CA 1
ATOM 2135 C C . TYR A 1 278 ? 8.412 5.918 10.610 1.00 91.88 278 TYR A C 1
ATOM 2137 O O . TYR A 1 278 ? 8.259 5.481 11.749 1.00 91.88 278 TYR A O 1
ATOM 2145 N N . ALA A 1 279 ? 8.115 7.182 10.287 1.00 90.69 279 ALA A N 1
ATOM 2146 C CA . ALA A 1 279 ? 7.677 8.169 11.274 1.00 90.69 279 ALA A CA 1
ATOM 2147 C C . ALA A 1 279 ? 6.343 7.778 11.929 1.00 90.69 279 ALA A C 1
ATOM 2149 O O . ALA A 1 279 ? 6.205 7.881 13.149 1.00 90.69 279 ALA A O 1
ATOM 2150 N N . CYS A 1 280 ? 5.390 7.279 11.136 1.00 93.19 280 CYS A N 1
ATOM 2151 C CA . CYS A 1 280 ? 4.105 6.796 11.632 1.00 93.19 280 CYS A CA 1
ATOM 2152 C C . CYS A 1 280 ? 4.287 5.601 12.582 1.00 93.19 280 CYS A C 1
ATOM 2154 O O . CYS A 1 280 ? 3.783 5.616 13.703 1.00 93.19 280 CYS A O 1
ATOM 2156 N N . ILE A 1 281 ? 5.061 4.587 12.177 1.00 91.81 281 ILE A N 1
ATOM 2157 C CA . ILE A 1 281 ? 5.316 3.388 12.990 1.00 91.81 281 ILE A CA 1
ATOM 2158 C C . ILE A 1 281 ? 6.043 3.755 14.288 1.00 91.81 281 ILE A C 1
ATOM 2160 O O . ILE A 1 281 ? 5.631 3.306 15.355 1.00 91.81 281 ILE A O 1
ATOM 2164 N N . ALA A 1 282 ? 7.072 4.604 14.229 1.00 91.12 282 ALA A N 1
ATOM 2165 C CA . ALA A 1 282 ? 7.808 5.037 15.415 1.00 91.12 282 ALA A CA 1
ATOM 2166 C C . ALA A 1 282 ? 6.904 5.778 16.420 1.00 91.12 282 ALA A C 1
ATOM 2168 O O . ALA A 1 282 ? 6.966 5.513 17.621 1.00 91.12 282 ALA A O 1
ATOM 2169 N N . GLN A 1 283 ? 6.006 6.643 15.936 1.00 93.19 283 GLN A N 1
ATOM 2170 C CA . GLN A 1 283 ? 4.994 7.291 16.774 1.00 93.19 283 GLN A CA 1
ATOM 2171 C C . GLN A 1 283 ? 4.007 6.291 17.375 1.00 93.19 283 GLN A C 1
ATOM 2173 O O . GLN A 1 283 ? 3.730 6.350 18.570 1.00 93.19 283 GLN A O 1
ATOM 2178 N N . LEU A 1 284 ? 3.502 5.344 16.584 1.00 92.75 284 LEU A N 1
ATOM 2179 C CA . LEU A 1 284 ? 2.552 4.332 17.055 1.00 92.75 284 LEU A CA 1
ATOM 2180 C C . LEU A 1 284 ? 3.160 3.396 18.103 1.00 92.75 284 LEU A C 1
ATOM 2182 O O . LEU A 1 284 ? 2.455 3.016 19.039 1.00 92.75 284 LEU A O 1
ATOM 2186 N N . LEU A 1 285 ? 4.449 3.070 17.986 1.00 89.00 285 LEU A N 1
ATOM 2187 C CA . LEU A 1 285 ? 5.181 2.296 18.990 1.00 89.00 285 LEU A CA 1
ATOM 2188 C C . LEU A 1 285 ? 5.321 3.046 20.322 1.00 89.00 285 LEU A C 1
ATOM 2190 O O . LEU A 1 285 ? 5.378 2.400 21.363 1.00 89.00 285 LEU A O 1
ATOM 2194 N N . SER A 1 286 ? 5.294 4.385 20.319 1.00 90.12 286 SER A N 1
ATOM 2195 C CA . SER A 1 286 ? 5.257 5.173 21.561 1.00 90.12 286 SER A CA 1
ATOM 2196 C C . SER A 1 286 ? 3.894 5.165 22.267 1.00 90.12 286 SER A C 1
ATOM 2198 O O . SER A 1 286 ? 3.773 5.583 23.418 1.00 90.12 286 SER A O 1
ATOM 2200 N N . VAL A 1 287 ? 2.850 4.660 21.601 1.00 90.94 287 VAL A N 1
ATOM 2201 C CA . VAL A 1 287 ? 1.490 4.569 22.137 1.00 90.94 287 VAL A CA 1
ATOM 2202 C C . VAL A 1 287 ? 1.226 3.133 22.591 1.00 90.94 287 VAL A C 1
ATOM 2204 O O . VAL A 1 287 ? 0.627 2.336 21.870 1.00 90.94 287 VAL A O 1
ATOM 2207 N N . GLU A 1 288 ? 1.627 2.786 23.814 1.00 84.81 288 GLU A N 1
ATOM 2208 C CA . GLU A 1 288 ? 1.465 1.421 24.354 1.00 84.81 288 GLU A CA 1
ATOM 2209 C C . GLU A 1 288 ? -0.000 1.041 24.643 1.00 84.81 288 GLU A C 1
ATOM 2211 O O . GLU A 1 288 ? -0.352 -0.136 24.717 1.00 84.81 288 GLU A O 1
ATOM 2216 N N . LYS A 1 289 ? -0.891 2.030 24.803 1.00 85.88 289 LYS A N 1
ATOM 2217 C CA . LYS A 1 289 ? -2.286 1.800 25.207 1.00 85.88 289 LYS A CA 1
ATOM 2218 C C . LYS A 1 289 ? -3.008 0.850 24.244 1.00 85.88 289 LYS A C 1
ATOM 2220 O O . LYS A 1 289 ? -3.180 1.175 23.073 1.00 85.88 289 LYS A O 1
ATOM 2225 N N . ALA A 1 290 ? -3.506 -0.269 24.771 1.00 82.94 290 ALA A N 1
ATOM 2226 C CA . ALA A 1 290 ? -4.229 -1.307 24.027 1.00 82.94 290 ALA A CA 1
ATOM 2227 C C . ALA A 1 290 ? -3.430 -1.983 22.896 1.00 82.94 290 ALA A C 1
ATOM 2229 O O . ALA A 1 290 ? -4.016 -2.731 22.123 1.00 82.94 290 ALA A O 1
ATOM 2230 N N . LEU A 1 291 ? -2.120 -1.735 22.782 1.00 87.19 291 LEU A N 1
ATOM 2231 C CA . LEU A 1 291 ? -1.259 -2.457 21.850 1.00 87.19 291 LEU A CA 1
ATOM 2232 C C . LEU A 1 291 ? -1.006 -3.865 22.397 1.00 87.19 291 LEU A C 1
ATOM 2234 O O . LEU A 1 291 ? -0.540 -4.034 23.524 1.00 87.19 291 LEU A O 1
ATOM 2238 N N . VAL A 1 292 ? -1.330 -4.873 21.595 1.00 81.12 292 VAL A N 1
ATOM 2239 C CA . VAL A 1 292 ? -1.065 -6.276 21.898 1.00 81.12 292 VAL A CA 1
ATOM 2240 C C . VAL A 1 292 ? 0.316 -6.614 21.370 1.00 81.12 292 VAL A C 1
ATOM 2242 O O . VAL A 1 292 ? 0.538 -6.663 20.164 1.00 81.12 292 VAL A O 1
ATOM 2245 N N . MET A 1 293 ? 1.245 -6.844 22.294 1.00 65.94 293 MET A N 1
ATOM 2246 C CA . MET A 1 293 ? 2.658 -7.078 21.972 1.00 65.94 293 MET A CA 1
ATOM 2247 C C . MET A 1 293 ? 2.898 -8.461 21.363 1.00 65.94 293 MET A C 1
ATOM 2249 O O . MET A 1 293 ? 3.766 -8.613 20.510 1.00 65.94 293 MET A O 1
ATOM 2253 N N . SER A 1 294 ? 2.087 -9.448 21.759 1.00 64.81 294 SER A N 1
ATOM 2254 C CA . SER A 1 294 ? 2.152 -10.816 21.243 1.00 64.81 294 SER A CA 1
ATOM 2255 C C . SER A 1 294 ? 0.805 -11.304 20.727 1.00 64.81 294 SER A C 1
ATOM 2257 O O . SER A 1 294 ? 0.165 -12.153 21.353 1.00 64.81 294 SER A O 1
ATOM 2259 N N . PRO A 1 295 ? 0.335 -10.762 19.588 1.00 65.62 295 PRO A N 1
ATOM 2260 C CA . PRO A 1 295 ? -0.917 -11.188 19.002 1.00 65.62 295 PRO A CA 1
ATOM 2261 C C . PRO A 1 295 ? -0.813 -12.658 18.564 1.00 65.62 295 PRO A C 1
ATOM 2263 O O . PRO A 1 295 ? 0.232 -13.087 18.055 1.00 65.62 295 PRO A O 1
ATOM 2266 N N . PRO A 1 296 ? -1.892 -13.449 18.707 1.00 63.53 296 PRO A N 1
ATOM 2267 C CA . PRO A 1 296 ? -1.911 -14.824 18.233 1.00 63.53 296 PRO A CA 1
ATOM 2268 C C . PRO A 1 296 ? -1.586 -14.881 16.739 1.00 63.53 296 PRO A C 1
ATOM 2270 O O . PRO A 1 296 ? -2.132 -14.117 15.943 1.00 63.53 296 PRO A O 1
ATOM 2273 N N . ALA A 1 297 ? -0.719 -15.801 16.337 1.00 55.78 297 ALA A N 1
ATOM 2274 C CA . ALA A 1 297 ? -0.326 -15.961 14.936 1.00 55.78 297 ALA A CA 1
ATOM 2275 C C . ALA A 1 297 ? -1.460 -16.455 14.050 1.00 55.78 297 ALA A C 1
ATOM 2277 O O . ALA A 1 297 ? -1.668 -15.986 12.933 1.00 55.78 297 ALA A O 1
ATOM 2278 N N . SER A 1 298 ? -2.151 -17.472 14.567 1.00 57.41 298 SER A N 1
ATOM 2279 C CA . SER A 1 298 ? -3.165 -18.193 13.830 1.00 57.41 298 SER A CA 1
ATOM 2280 C C . SER A 1 298 ? -4.503 -17.489 14.024 1.00 57.41 298 SER A C 1
ATOM 2282 O O . SER A 1 298 ? -4.843 -17.158 15.167 1.00 57.41 298 SER A O 1
ATOM 2284 N N . PRO A 1 299 ? -5.288 -17.311 12.950 1.00 54.69 299 PRO A N 1
ATOM 2285 C CA . PRO A 1 299 ? -6.697 -16.958 13.066 1.00 54.69 299 PRO A CA 1
ATOM 2286 C C . PRO A 1 299 ? -7.436 -17.916 14.009 1.00 54.69 299 PRO A C 1
ATOM 2288 O O . PRO A 1 299 ? -8.242 -17.472 14.814 1.00 54.69 299 PRO A O 1
ATOM 2291 N N . ASP A 1 300 ? -7.065 -19.202 13.996 1.00 55.47 300 ASP A N 1
ATOM 2292 C CA . ASP A 1 300 ? -7.684 -20.251 14.818 1.00 55.47 300 ASP A CA 1
ATOM 2293 C C . ASP A 1 300 ? -7.334 -20.147 16.316 1.00 55.47 300 ASP A C 1
ATOM 2295 O O . ASP A 1 300 ? -7.958 -20.806 17.144 1.00 55.47 300 ASP A O 1
ATOM 2299 N N . ALA A 1 301 ? -6.315 -19.356 16.679 1.00 48.78 301 ALA A N 1
ATOM 2300 C CA . ALA A 1 301 ? -5.860 -19.189 18.063 1.00 48.78 301 ALA A CA 1
ATOM 2301 C C . ALA A 1 301 ? -6.494 -17.973 18.767 1.00 48.78 301 ALA A C 1
ATOM 2303 O O . ALA A 1 301 ? -6.273 -17.771 19.959 1.00 48.78 301 ALA A O 1
ATOM 2304 N N . SER A 1 302 ? -7.258 -17.149 18.042 1.00 51.84 302 SER A N 1
ATOM 2305 C CA . SER A 1 302 ? -7.935 -15.960 18.561 1.00 51.84 302 SER A CA 1
ATOM 2306 C C . SER A 1 302 ? -9.443 -16.156 18.455 1.00 51.84 302 SER A C 1
ATOM 2308 O O . SER A 1 302 ? -9.981 -16.282 17.362 1.00 51.84 302 SER A O 1
ATOM 2310 N N . ILE A 1 303 ? -10.119 -16.187 19.603 1.00 55.88 303 ILE A N 1
ATOM 2311 C CA . ILE A 1 303 ? -11.564 -16.446 19.688 1.00 55.88 303 ILE A CA 1
ATOM 2312 C C . ILE A 1 303 ? -12.402 -15.258 19.162 1.00 55.88 303 ILE A C 1
ATOM 2314 O O . ILE A 1 303 ? -13.569 -15.456 18.839 1.00 55.88 303 ILE A O 1
ATOM 2318 N N . ASP A 1 304 ? -11.832 -14.054 18.994 1.00 78.88 304 ASP A N 1
ATOM 2319 C CA . ASP A 1 304 ? -12.558 -12.903 18.433 1.00 78.88 304 ASP A CA 1
ATOM 2320 C C . ASP A 1 304 ? -11.594 -11.865 17.800 1.00 78.88 304 ASP A C 1
ATOM 2322 O O . ASP A 1 304 ? -10.966 -11.066 18.495 1.00 78.88 304 ASP A O 1
ATOM 2326 N N . ALA A 1 305 ? -11.437 -11.877 16.469 1.00 89.62 305 ALA A N 1
ATOM 2327 C CA . ALA A 1 305 ? -10.620 -10.901 15.731 1.00 89.62 305 ALA A CA 1
ATOM 2328 C C . ALA A 1 305 ? -11.431 -10.179 14.645 1.00 89.62 305 ALA A C 1
ATOM 2330 O O . ALA A 1 305 ? -12.424 -10.705 14.128 1.00 89.62 305 ALA A O 1
ATOM 2331 N N . ILE A 1 306 ? -10.993 -8.971 14.291 1.00 94.12 306 ILE A N 1
ATOM 2332 C CA . ILE A 1 306 ? -11.487 -8.207 13.141 1.00 94.12 306 ILE A CA 1
ATOM 2333 C C . ILE A 1 306 ? -10.290 -7.818 12.287 1.00 94.12 306 ILE A C 1
ATOM 2335 O O . ILE A 1 306 ? -9.311 -7.268 12.791 1.00 94.12 306 ILE A O 1
ATOM 2339 N N . TYR A 1 307 ? -10.368 -8.078 10.987 1.00 96.44 307 TYR A N 1
ATOM 2340 C CA . TYR A 1 307 ? -9.357 -7.604 10.050 1.00 96.44 307 TYR A CA 1
ATOM 2341 C C . TYR A 1 307 ? -9.675 -6.168 9.645 1.00 96.44 307 TYR A C 1
ATOM 2343 O O . TYR A 1 307 ? -10.775 -5.886 9.180 1.00 96.44 307 TYR A O 1
ATOM 2351 N N . VAL A 1 308 ? -8.721 -5.258 9.796 1.00 98.00 308 VAL A N 1
ATOM 2352 C CA . VAL A 1 308 ? -8.829 -3.888 9.291 1.00 98.00 308 VAL A CA 1
ATOM 2353 C C . VAL A 1 308 ? -8.080 -3.834 7.968 1.00 98.00 308 VAL A C 1
ATOM 2355 O O . VAL A 1 308 ? -6.851 -3.839 7.942 1.00 98.00 308 VAL A O 1
ATOM 2358 N N . CYS A 1 309 ? -8.825 -3.858 6.867 1.00 98.44 309 CYS A N 1
ATOM 2359 C CA . CYS A 1 309 ? -8.300 -3.806 5.512 1.00 98.44 309 CYS A CA 1
ATOM 2360 C C . CYS A 1 309 ? -8.344 -2.370 4.993 1.00 98.44 309 CYS A C 1
ATOM 2362 O O . CYS A 1 309 ? -9.418 -1.839 4.715 1.00 98.44 309 CYS A O 1
ATOM 2364 N N . GLY A 1 310 ? -7.186 -1.743 4.833 1.00 97.19 310 GLY A N 1
ATOM 2365 C CA . GLY A 1 310 ? -7.108 -0.331 4.477 1.00 97.19 310 GLY A CA 1
ATOM 2366 C C . GLY A 1 310 ? -5.751 0.067 3.919 1.00 97.19 310 GLY A C 1
ATOM 2367 O O . GLY A 1 310 ? -4.854 -0.763 3.781 1.00 97.19 310 GLY A O 1
ATOM 2368 N N . ASP A 1 311 ? -5.589 1.350 3.618 1.00 93.31 311 ASP A N 1
ATOM 2369 C CA . ASP A 1 311 ? -4.287 1.936 3.290 1.00 93.31 311 ASP A CA 1
ATOM 2370 C C . ASP A 1 311 ? -3.445 2.173 4.562 1.00 93.31 311 ASP A C 1
ATOM 2372 O O . ASP A 1 311 ? -3.587 1.449 5.557 1.00 93.31 311 ASP A O 1
ATOM 2376 N N . SER A 1 312 ? -2.545 3.163 4.552 1.00 93.69 312 SER A N 1
ATOM 2377 C CA . SER A 1 312 ? -1.696 3.479 5.705 1.00 93.69 312 SER A CA 1
ATOM 2378 C C . SER A 1 312 ? -2.493 3.843 6.964 1.00 93.69 312 SER A C 1
ATOM 2380 O O . SER A 1 312 ? -1.984 3.669 8.070 1.00 93.69 312 SER A O 1
ATOM 2382 N N . HIS A 1 313 ? -3.764 4.243 6.855 1.00 94.56 313 HIS A N 1
ATOM 2383 C CA . HIS A 1 313 ? -4.616 4.488 8.022 1.00 94.56 313 HIS A CA 1
ATOM 2384 C C . HIS A 1 313 ? -4.897 3.234 8.862 1.00 94.56 313 HIS A C 1
ATOM 2386 O O . HIS A 1 313 ? -5.186 3.347 10.056 1.00 94.56 313 HIS A O 1
ATOM 2392 N N . THR A 1 314 ? -4.717 2.041 8.288 1.00 95.50 314 THR A N 1
ATOM 2393 C CA . THR A 1 314 ? -4.762 0.764 9.018 1.00 95.50 314 THR A CA 1
ATOM 2394 C C . THR A 1 314 ? -3.750 0.719 10.162 1.00 95.50 314 THR A C 1
ATOM 2396 O O . THR A 1 314 ? -4.022 0.103 11.194 1.00 95.50 314 THR A O 1
ATOM 2399 N N . LEU A 1 315 ? -2.599 1.389 10.024 1.00 94.94 315 LEU A N 1
ATOM 2400 C CA . LEU A 1 315 ? -1.510 1.335 11.005 1.00 94.94 315 LEU A CA 1
ATOM 2401 C C . LEU A 1 315 ? -1.958 1.788 12.400 1.00 94.94 315 LEU A C 1
ATOM 2403 O O . LEU A 1 315 ? -1.579 1.174 13.392 1.00 94.94 315 LEU A O 1
ATOM 2407 N N . ALA A 1 316 ? -2.840 2.787 12.488 1.00 95.31 316 ALA A N 1
ATOM 2408 C CA . ALA A 1 316 ? -3.365 3.272 13.765 1.00 95.31 316 ALA A CA 1
ATOM 2409 C C . ALA A 1 316 ? -4.167 2.209 14.540 1.00 95.31 316 ALA A C 1
ATOM 2411 O O . ALA A 1 316 ? -4.266 2.271 15.764 1.00 95.31 316 ALA A O 1
ATOM 2412 N N . THR A 1 317 ? -4.730 1.231 13.828 1.00 95.44 317 THR A N 1
ATOM 2413 C CA . THR A 1 317 ? -5.492 0.109 14.400 1.00 95.44 317 THR A CA 1
ATOM 2414 C C . THR A 1 317 ? -4.644 -1.140 14.625 1.00 95.44 317 THR A C 1
ATOM 2416 O O . THR A 1 317 ? -5.069 -2.045 15.337 1.00 95.44 317 THR A O 1
ATOM 2419 N N . ALA A 1 318 ? -3.464 -1.210 14.004 1.00 92.75 318 ALA A N 1
ATOM 2420 C CA . ALA A 1 318 ? -2.702 -2.439 13.867 1.00 92.75 318 ALA A CA 1
ATOM 2421 C C . ALA A 1 318 ? -2.328 -3.029 15.229 1.00 92.75 318 ALA A C 1
ATOM 2423 O O . ALA A 1 318 ? -1.675 -2.373 16.041 1.00 92.75 318 ALA A O 1
ATOM 2424 N N . TRP A 1 319 ? -2.726 -4.287 15.440 1.00 91.19 319 TRP A N 1
ATOM 2425 C CA . TRP A 1 319 ? -2.408 -5.074 16.630 1.00 91.19 319 TRP A CA 1
ATOM 2426 C C . TRP A 1 319 ? -2.918 -4.459 17.930 1.00 91.19 319 TRP A C 1
ATOM 2428 O O . TRP A 1 319 ? -2.320 -4.645 18.985 1.00 91.19 319 TRP A O 1
ATOM 2438 N N . ARG A 1 320 ? -4.031 -3.725 17.869 1.00 92.25 320 ARG A N 1
ATOM 2439 C CA . ARG A 1 320 ? -4.669 -3.148 19.052 1.00 92.25 320 ARG A CA 1
ATOM 2440 C C . ARG A 1 320 ? -5.959 -3.858 19.397 1.00 92.25 320 ARG A C 1
ATOM 2442 O O . ARG A 1 320 ? -6.654 -4.363 18.521 1.00 92.25 320 ARG A O 1
ATOM 2449 N N . GLU A 1 321 ? -6.281 -3.866 20.679 1.00 92.94 321 GLU A N 1
ATOM 2450 C CA . GLU A 1 321 ? -7.549 -4.380 21.176 1.00 92.94 321 GLU A CA 1
ATOM 2451 C C . GLU A 1 321 ? -8.584 -3.268 21.331 1.00 92.94 321 GLU A C 1
ATOM 2453 O O . GLU A 1 321 ? -8.290 -2.156 21.784 1.00 92.94 321 GLU A O 1
ATOM 2458 N N . ILE A 1 322 ? -9.820 -3.595 20.972 1.00 94.00 322 ILE A N 1
ATOM 2459 C CA . ILE A 1 322 ? -11.000 -2.818 21.330 1.00 94.00 322 ILE A CA 1
ATOM 2460 C C . ILE A 1 322 ? -11.874 -3.635 22.271 1.00 94.00 322 ILE A C 1
ATOM 2462 O O . ILE A 1 322 ? -12.058 -4.833 22.081 1.00 94.00 322 ILE A O 1
ATOM 2466 N N . ASN A 1 323 ? -12.439 -2.968 23.274 1.00 91.25 323 ASN A N 1
ATOM 2467 C CA . ASN A 1 323 ? -13.381 -3.593 24.193 1.00 91.25 323 ASN A CA 1
ATOM 2468 C C . ASN A 1 323 ? -14.801 -3.331 23.700 1.00 91.25 323 ASN A C 1
ATOM 2470 O O . ASN A 1 323 ? -15.243 -2.179 23.649 1.00 91.25 323 ASN A O 1
ATOM 2474 N N . VAL A 1 324 ? -15.502 -4.397 23.334 1.00 89.44 324 VAL A N 1
ATOM 2475 C CA . VAL A 1 324 ? -16.901 -4.371 22.914 1.00 89.44 324 VAL A CA 1
ATOM 2476 C C . VAL A 1 324 ? -17.675 -5.220 23.912 1.00 89.44 324 VAL A C 1
ATOM 2478 O O . VAL A 1 324 ? -17.619 -6.446 23.875 1.00 89.44 324 VAL A O 1
ATOM 2481 N N . GLU A 1 325 ? -18.380 -4.549 24.825 1.00 83.56 325 GLU A N 1
ATOM 2482 C CA . GLU A 1 325 ? -19.019 -5.200 25.980 1.00 83.56 325 GLU A CA 1
ATOM 2483 C C . GLU A 1 325 ? -17.971 -5.903 26.856 1.00 83.56 325 GLU A C 1
ATOM 2485 O O . GLU A 1 325 ? -16.965 -5.281 27.193 1.00 83.56 325 GLU A O 1
ATOM 2490 N N . ASP A 1 326 ? -18.183 -7.174 27.198 1.00 82.56 326 ASP A N 1
ATOM 2491 C CA . ASP A 1 326 ? -17.252 -7.983 27.992 1.00 82.56 326 ASP A CA 1
ATOM 2492 C C . ASP A 1 326 ? -16.222 -8.732 27.119 1.00 82.56 326 ASP A C 1
ATOM 2494 O O . ASP A 1 326 ? -15.521 -9.626 27.598 1.00 82.56 326 ASP A O 1
ATOM 2498 N N . ARG A 1 327 ? -16.126 -8.393 25.821 1.00 87.19 327 ARG A N 1
ATOM 2499 C CA . ARG A 1 327 ? -15.204 -9.019 24.861 1.00 87.19 327 ARG A CA 1
ATOM 2500 C C . ARG A 1 327 ? -14.074 -8.066 24.484 1.00 87.19 327 ARG A C 1
ATOM 2502 O O . ARG A 1 327 ? -14.321 -6.941 24.046 1.00 87.19 327 ARG A O 1
ATOM 2509 N N . SER A 1 328 ? -12.838 -8.549 24.593 1.00 89.38 328 SER A N 1
ATOM 2510 C CA . SER A 1 328 ? -11.682 -7.910 23.960 1.00 89.38 328 SER A CA 1
ATOM 2511 C C . SER A 1 328 ? -11.508 -8.473 22.552 1.00 89.38 328 SER A C 1
ATOM 2513 O O . SER A 1 328 ? -11.408 -9.688 22.377 1.00 89.38 328 SER A O 1
ATOM 2515 N N . ILE A 1 329 ? -11.514 -7.594 21.551 1.00 91.94 329 ILE A N 1
ATOM 2516 C CA . ILE A 1 329 ? -11.426 -7.952 20.135 1.00 91.94 329 ILE A CA 1
ATOM 2517 C C . ILE A 1 329 ? -10.123 -7.404 19.563 1.00 91.94 329 ILE A C 1
ATOM 2519 O O . ILE A 1 329 ? -9.881 -6.195 19.586 1.00 91.94 329 ILE A O 1
ATOM 2523 N N . LEU A 1 330 ? -9.310 -8.289 18.987 1.00 92.62 330 LEU A N 1
ATOM 2524 C CA . LEU A 1 330 ? -8.049 -7.917 18.348 1.00 92.62 330 LEU A CA 1
ATOM 2525 C C . LEU A 1 330 ? -8.279 -7.368 16.932 1.00 92.62 330 LEU A C 1
ATOM 2527 O O . LEU A 1 330 ? -8.863 -8.043 16.079 1.00 92.62 330 LEU A O 1
ATOM 2531 N N . LEU A 1 331 ? -7.729 -6.187 16.652 1.00 94.31 331 LEU A N 1
ATOM 2532 C CA . LEU A 1 331 ? -7.675 -5.592 15.319 1.00 94.31 331 LEU A CA 1
ATOM 2533 C C . LEU A 1 331 ? -6.417 -6.063 14.576 1.00 94.31 331 LEU A C 1
ATOM 2535 O O . LEU A 1 331 ? -5.284 -5.710 14.916 1.00 94.31 331 LEU A O 1
ATOM 2539 N N . ARG A 1 332 ? -6.617 -6.877 13.537 1.00 93.62 332 ARG A N 1
ATOM 2540 C CA . ARG A 1 332 ? -5.548 -7.419 12.690 1.00 93.62 332 ARG A CA 1
ATOM 2541 C C . ARG A 1 332 ? -5.367 -6.555 11.445 1.00 93.62 332 ARG A C 1
ATOM 2543 O O . ARG A 1 332 ? -6.323 -6.403 10.687 1.00 93.62 332 ARG A O 1
ATOM 2550 N N . PRO A 1 333 ? -4.169 -6.015 11.181 1.00 94.44 333 PRO A N 1
ATOM 2551 C CA . PRO A 1 333 ? -3.957 -5.194 9.999 1.00 94.44 333 PRO A CA 1
ATOM 2552 C C . PRO A 1 333 ? -3.965 -6.039 8.718 1.00 94.44 333 PRO A C 1
ATOM 2554 O O . PRO A 1 333 ? -3.329 -7.089 8.641 1.00 94.44 333 PRO A O 1
ATOM 2557 N N . ALA A 1 334 ? -4.637 -5.537 7.688 1.00 95.50 334 ALA A N 1
ATOM 2558 C CA . ALA A 1 334 ? -4.598 -6.028 6.315 1.00 95.50 334 ALA A CA 1
ATOM 2559 C C . ALA A 1 334 ? -4.256 -4.847 5.386 1.00 95.50 334 ALA A C 1
ATOM 2561 O O . ALA A 1 334 ? -5.109 -4.270 4.716 1.00 95.50 334 ALA A O 1
ATOM 2562 N N . LEU A 1 335 ? -2.985 -4.441 5.416 1.00 95.38 335 LEU A N 1
ATOM 2563 C CA . LEU A 1 335 ? -2.490 -3.238 4.744 1.00 95.38 335 LEU A CA 1
ATOM 2564 C C . LEU A 1 335 ? -2.445 -3.406 3.217 1.00 95.38 335 LEU A C 1
ATOM 2566 O O . LEU A 1 335 ? -1.754 -4.288 2.709 1.00 95.38 335 LEU A O 1
ATOM 2570 N N . VAL A 1 336 ? -3.095 -2.493 2.494 1.00 96.31 336 VAL A N 1
ATOM 2571 C CA . VAL A 1 336 ? -3.024 -2.348 1.035 1.00 96.31 336 VAL A CA 1
ATOM 2572 C C . VAL A 1 336 ? -2.455 -0.974 0.688 1.00 96.31 336 VAL A C 1
ATOM 2574 O O . VAL A 1 336 ? -3.123 0.052 0.810 1.00 96.31 336 VAL A O 1
ATOM 2577 N N . THR A 1 337 ? -1.211 -0.922 0.227 1.00 90.56 337 THR A N 1
ATOM 2578 C CA . THR A 1 337 ? -0.504 0.356 0.078 1.00 90.56 337 THR A CA 1
ATOM 2579 C C . THR A 1 337 ? -0.978 1.152 -1.147 1.00 90.56 337 THR A C 1
ATOM 2581 O O . THR A 1 337 ? -1.029 0.660 -2.275 1.00 90.56 337 THR A O 1
ATOM 2584 N N . GLY A 1 338 ? -1.331 2.427 -0.932 1.00 89.81 338 GLY A N 1
ATOM 2585 C CA . GLY A 1 338 ? -1.651 3.378 -2.008 1.00 89.81 338 GLY A CA 1
ATOM 2586 C C . GLY A 1 338 ? -2.943 3.086 -2.783 1.00 89.81 338 GLY A C 1
ATOM 2587 O O . GLY A 1 338 ? -3.097 3.542 -3.925 1.00 89.81 338 GLY A O 1
ATOM 2588 N N . LEU A 1 339 ? -3.865 2.308 -2.208 1.00 95.38 339 LEU A N 1
ATOM 2589 C CA . LEU A 1 339 ? -5.138 2.013 -2.854 1.00 95.38 339 LEU A CA 1
ATOM 2590 C C . LEU A 1 339 ? -6.050 3.246 -2.870 1.00 95.38 339 LEU A C 1
ATOM 2592 O O . LEU A 1 339 ? -6.204 3.951 -1.882 1.00 95.38 339 LEU A O 1
ATOM 2596 N N . LYS A 1 340 ? -6.691 3.455 -4.016 1.00 95.69 340 LYS A N 1
ATOM 2597 C CA . LYS A 1 340 ? -7.826 4.356 -4.201 1.00 95.69 340 LYS A CA 1
ATOM 2598 C C . LYS A 1 340 ? -9.018 3.492 -4.582 1.00 95.69 340 LYS A C 1
ATOM 2600 O O . LYS A 1 340 ? -8.818 2.528 -5.328 1.00 95.69 340 LYS A O 1
ATOM 2605 N N . HIS A 1 341 ? -10.231 3.854 -4.190 1.00 97.50 341 HIS A N 1
ATOM 2606 C CA . HIS A 1 341 ? -11.443 3.230 -4.726 1.00 97.50 341 HIS A CA 1
ATOM 2607 C C . HIS A 1 341 ? -11.439 3.270 -6.254 1.00 97.50 341 HIS A C 1
ATOM 2609 O O . HIS A 1 341 ? -11.681 2.257 -6.911 1.00 97.50 341 HIS A O 1
ATOM 2615 N N . TRP A 1 342 ? -11.003 4.398 -6.826 1.00 95.56 342 TRP A N 1
ATOM 2616 C CA . TRP A 1 342 ? -10.795 4.540 -8.260 1.00 95.56 342 TRP A CA 1
ATOM 2617 C C . TRP A 1 342 ? -9.942 3.389 -8.827 1.00 95.56 342 TRP A C 1
ATOM 2619 O O . TRP A 1 342 ? -10.324 2.775 -9.818 1.00 95.56 342 TRP A O 1
ATOM 2629 N N . HIS A 1 343 ? -8.827 3.001 -8.201 1.00 95.44 343 HIS A N 1
ATOM 2630 C CA . HIS A 1 343 ? -7.939 1.955 -8.735 1.00 95.44 343 HIS A CA 1
ATOM 2631 C C . HIS A 1 343 ? -8.609 0.589 -8.952 1.00 95.44 343 HIS A C 1
ATOM 2633 O O . HIS A 1 343 ? -8.046 -0.221 -9.691 1.00 95.44 343 HIS A O 1
ATOM 2639 N N . LEU A 1 344 ? -9.778 0.329 -8.363 1.00 97.25 344 LEU A N 1
ATOM 2640 C CA . LEU A 1 344 ? -10.461 -0.962 -8.414 1.00 97.25 344 LEU A CA 1
ATOM 2641 C C . LEU A 1 344 ? -11.310 -1.195 -9.674 1.00 97.25 344 LEU A C 1
ATOM 2643 O O . LEU A 1 344 ? -11.696 -2.336 -9.927 1.00 97.25 344 LEU A O 1
ATOM 2647 N N . ARG A 1 345 ? -11.512 -0.175 -10.523 1.00 95.81 345 ARG A N 1
ATOM 2648 C CA . ARG A 1 345 ? -12.237 -0.304 -11.804 1.00 95.81 345 ARG A CA 1
ATOM 2649 C C . ARG A 1 345 ? -11.795 -1.501 -12.637 1.00 95.81 345 ARG A C 1
ATOM 2651 O O . ARG A 1 345 ? -10.614 -1.865 -12.636 1.00 95.81 345 ARG A O 1
ATOM 2658 N N . LYS A 1 346 ? -12.719 -2.084 -13.404 1.00 93.81 346 LYS A N 1
ATOM 2659 C CA . LYS A 1 346 ? -12.498 -3.319 -14.179 1.00 93.81 346 LYS A CA 1
ATOM 2660 C C . LYS A 1 346 ? -11.271 -3.227 -15.093 1.00 93.81 346 LYS A C 1
ATOM 2662 O O . LYS A 1 346 ? -10.427 -4.117 -15.054 1.00 93.81 346 LYS A O 1
ATOM 2667 N N . GLU A 1 347 ? -11.109 -2.120 -15.808 1.00 92.50 347 GLU A N 1
ATOM 2668 C CA . GLU A 1 347 ? -10.020 -1.864 -16.755 1.00 92.50 347 GLU A CA 1
ATOM 2669 C C . GLU A 1 347 ? -8.683 -1.456 -16.113 1.00 92.50 347 GLU A C 1
ATOM 2671 O O . GLU A 1 347 ? -7.665 -1.360 -16.802 1.00 92.50 347 GLU A O 1
ATOM 2676 N N . SER A 1 348 ? -8.660 -1.191 -14.804 1.00 92.50 348 SER A N 1
ATOM 2677 C CA . SER A 1 348 ? -7.431 -0.839 -14.097 1.00 92.50 348 SER A CA 1
ATOM 2678 C C . SER A 1 348 ? -6.480 -2.034 -14.029 1.00 92.50 348 SER A C 1
ATOM 2680 O O . SER A 1 348 ? -6.853 -3.123 -13.587 1.00 92.50 348 SER A O 1
ATOM 2682 N N . THR A 1 349 ? -5.230 -1.795 -14.420 1.00 89.81 349 THR A N 1
ATOM 2683 C CA . THR A 1 349 ? -4.117 -2.751 -14.354 1.00 89.81 349 THR A CA 1
ATOM 2684 C C . THR A 1 349 ? -3.048 -2.306 -13.356 1.00 89.81 349 THR A C 1
ATOM 2686 O O . THR A 1 349 ? -1.901 -2.693 -13.491 1.00 89.81 349 THR A O 1
ATOM 2689 N N . PHE A 1 350 ? -3.358 -1.420 -12.409 1.00 92.94 350 PHE A N 1
ATOM 2690 C CA . PHE A 1 350 ? -2.345 -0.841 -11.519 1.00 92.94 350 PHE A CA 1
ATOM 2691 C C . PHE A 1 350 ? -2.022 -1.773 -10.337 1.00 92.94 350 PHE A C 1
ATOM 2693 O O . PHE A 1 350 ? -2.922 -2.439 -9.820 1.00 92.94 350 PHE A O 1
ATOM 2700 N N . TYR A 1 351 ? -0.762 -1.820 -9.877 1.00 94.81 351 TYR A N 1
ATOM 2701 C CA . TYR A 1 351 ? -0.343 -2.771 -8.833 1.00 94.81 351 TYR A CA 1
ATOM 2702 C C . TYR A 1 351 ? -1.117 -2.693 -7.504 1.00 94.81 351 TYR A C 1
ATOM 2704 O O . TYR A 1 351 ? -1.305 -3.758 -6.922 1.00 94.81 351 TYR A O 1
ATOM 2712 N N . PRO A 1 352 ? -1.635 -1.543 -7.014 1.00 95.81 352 PRO A N 1
ATOM 2713 C CA . PRO A 1 352 ? -2.423 -1.528 -5.782 1.00 95.81 352 PRO A CA 1
ATOM 2714 C C . PRO A 1 352 ? -3.693 -2.373 -5.890 1.00 95.81 352 PRO A C 1
ATOM 2716 O O . PRO A 1 352 ? -4.096 -2.991 -4.914 1.00 95.81 352 PRO A O 1
ATOM 2719 N N . LYS A 1 353 ? -4.296 -2.488 -7.086 1.00 96.50 353 LYS A N 1
ATOM 2720 C CA . LYS A 1 353 ? -5.428 -3.401 -7.313 1.00 96.50 353 LYS A CA 1
ATOM 2721 C C . LYS A 1 353 ? -4.997 -4.863 -7.183 1.00 96.50 353 LYS A C 1
ATOM 2723 O O . LYS A 1 353 ? -5.729 -5.660 -6.609 1.00 96.50 353 LYS A O 1
ATOM 2728 N N . LEU A 1 354 ? -3.820 -5.228 -7.700 1.00 95.75 354 LEU A N 1
ATOM 2729 C CA . LEU A 1 354 ? -3.271 -6.573 -7.497 1.00 95.75 354 LEU A CA 1
ATOM 2730 C C . LEU A 1 354 ? -3.020 -6.829 -6.006 1.00 95.75 354 LEU A C 1
ATOM 2732 O O . LEU A 1 354 ? -3.436 -7.867 -5.495 1.00 95.75 354 LEU A O 1
ATOM 2736 N N . ASN A 1 355 ? -2.380 -5.878 -5.322 1.00 96.69 355 ASN A N 1
ATOM 2737 C CA . ASN A 1 355 ? -2.085 -5.968 -3.898 1.00 96.69 355 ASN A CA 1
ATOM 2738 C C . ASN A 1 355 ? -3.363 -6.124 -3.064 1.00 96.69 355 ASN A C 1
ATOM 2740 O O . ASN A 1 355 ? -3.425 -7.033 -2.247 1.00 96.69 355 ASN A O 1
ATOM 2744 N N . PHE A 1 356 ? -4.417 -5.356 -3.357 1.00 98.06 356 PHE A N 1
ATOM 2745 C CA . PHE A 1 356 ? -5.740 -5.507 -2.744 1.00 98.06 356 PHE A CA 1
ATOM 2746 C C . PHE A 1 356 ? -6.240 -6.955 -2.802 1.00 98.06 356 PHE A C 1
ATOM 2748 O O . PHE A 1 356 ? -6.535 -7.557 -1.773 1.00 98.06 356 PHE A O 1
ATOM 2755 N N . TRP A 1 357 ? -6.260 -7.564 -3.991 1.00 97.56 357 TRP A N 1
ATOM 2756 C CA . TRP A 1 357 ? -6.729 -8.945 -4.138 1.00 97.56 357 TRP A CA 1
ATOM 2757 C C . TRP A 1 357 ? -5.833 -9.974 -3.442 1.00 97.56 357 TRP A C 1
ATOM 2759 O O . TRP A 1 357 ? -6.345 -10.988 -2.967 1.00 97.56 357 TRP A O 1
ATOM 2769 N N . ARG A 1 358 ? -4.517 -9.732 -3.375 1.00 96.19 358 ARG A N 1
ATOM 2770 C CA . ARG A 1 358 ? -3.565 -10.591 -2.651 1.00 96.19 358 ARG A CA 1
ATOM 2771 C C . ARG A 1 358 ? -3.766 -10.511 -1.142 1.00 96.19 358 ARG A C 1
ATOM 2773 O O . ARG A 1 358 ? -3.814 -11.550 -0.496 1.00 96.19 358 ARG A O 1
ATOM 2780 N N . VAL A 1 359 ? -3.950 -9.305 -0.612 1.00 96.69 359 VAL A N 1
ATOM 2781 C CA . VAL A 1 359 ? -4.223 -9.073 0.810 1.00 96.69 359 VAL A CA 1
ATOM 2782 C C . VAL A 1 359 ? -5.531 -9.742 1.215 1.00 96.69 359 VAL A C 1
ATOM 2784 O O . VAL A 1 359 ? -5.538 -10.510 2.171 1.00 96.69 359 VAL A O 1
ATOM 2787 N N . LEU A 1 360 ? -6.611 -9.553 0.448 1.00 96.94 360 LEU A N 1
ATOM 2788 C CA . LEU A 1 360 ? -7.890 -10.209 0.740 1.00 96.94 360 LEU A CA 1
ATOM 2789 C C . LEU A 1 360 ? -7.802 -11.737 0.693 1.00 96.94 360 LEU A C 1
ATOM 2791 O O . LEU A 1 360 ? -8.424 -12.402 1.511 1.00 96.94 360 LEU A O 1
ATOM 2795 N N . ALA A 1 361 ? -7.012 -12.302 -0.225 1.00 95.56 361 ALA A N 1
ATOM 2796 C CA . ALA A 1 361 ? -6.813 -13.750 -0.304 1.00 95.56 361 ALA A CA 1
ATOM 2797 C C . ALA A 1 361 ? -6.081 -14.339 0.918 1.00 95.56 361 ALA A C 1
ATOM 2799 O O . ALA A 1 361 ? -6.160 -15.547 1.136 1.00 95.56 361 ALA A O 1
ATOM 2800 N N . ASN A 1 362 ? -5.389 -13.507 1.704 1.00 90.81 362 ASN A N 1
ATOM 2801 C CA . ASN A 1 362 ? -4.732 -13.907 2.950 1.00 90.81 362 ASN A CA 1
ATOM 2802 C C . ASN A 1 362 ? -5.644 -13.768 4.184 1.00 90.81 362 ASN A C 1
ATOM 2804 O O . ASN A 1 362 ? -5.255 -14.190 5.274 1.00 90.81 362 ASN A O 1
ATOM 2808 N N . ILE A 1 363 ? -6.840 -13.187 4.041 1.00 91.62 363 ILE A N 1
ATOM 2809 C CA . ILE A 1 363 ? -7.834 -13.111 5.115 1.00 91.62 363 ILE A CA 1
ATOM 2810 C C . ILE A 1 363 ? -8.694 -14.387 5.071 1.00 91.62 363 ILE A C 1
ATOM 2812 O O . ILE A 1 363 ? -9.220 -14.722 4.007 1.00 91.62 363 ILE A O 1
ATOM 2816 N N . PRO A 1 364 ? -8.881 -15.110 6.193 1.00 91.62 364 PRO A N 1
ATOM 2817 C CA . PRO A 1 364 ? -9.727 -16.300 6.224 1.00 91.62 364 PRO A CA 1
ATOM 2818 C C . PRO A 1 364 ? -11.166 -15.992 5.811 1.00 91.62 364 PRO A C 1
ATOM 2820 O O . PRO A 1 364 ? -11.751 -15.010 6.271 1.00 91.62 364 PRO A O 1
ATOM 2823 N N . ASN A 1 365 ? -11.765 -16.857 4.993 1.00 93.06 365 ASN A N 1
ATOM 2824 C CA . ASN A 1 365 ? -13.169 -16.732 4.599 1.00 93.06 365 ASN A CA 1
ATOM 2825 C C . ASN A 1 365 ? -14.081 -16.581 5.823 1.00 93.06 365 ASN A C 1
ATOM 2827 O O . ASN A 1 365 ? -13.816 -17.164 6.873 1.00 93.06 365 ASN A O 1
ATOM 2831 N N . ARG A 1 366 ? -15.188 -15.850 5.664 1.00 94.88 366 ARG A N 1
ATOM 2832 C CA . ARG A 1 366 ? -16.161 -15.576 6.738 1.00 94.88 366 ARG A CA 1
ATOM 2833 C C . ARG A 1 366 ? -15.620 -14.776 7.925 1.00 94.88 366 ARG A C 1
ATOM 2835 O O . ARG A 1 366 ? -16.299 -14.666 8.940 1.00 94.88 366 ARG A O 1
ATOM 2842 N N . SER A 1 367 ? -14.433 -14.183 7.800 1.00 93.94 367 SER A N 1
ATOM 2843 C CA . SER A 1 367 ? -13.933 -13.215 8.780 1.00 93.94 367 SER A CA 1
ATOM 2844 C C . SER A 1 367 ? -14.771 -11.937 8.790 1.00 93.94 367 SER A C 1
ATOM 2846 O O . SER A 1 367 ? -15.337 -11.541 7.768 1.00 93.94 367 SER A O 1
ATOM 2848 N N . ARG A 1 368 ? -14.772 -11.245 9.933 1.00 95.75 368 ARG A N 1
ATOM 2849 C CA . ARG A 1 368 ? -15.216 -9.850 10.020 1.00 95.75 368 ARG A CA 1
ATOM 2850 C C . ARG A 1 368 ? -14.120 -8.936 9.491 1.00 95.75 368 ARG A C 1
ATOM 2852 O O . ARG A 1 368 ? -12.965 -9.054 9.912 1.00 95.75 368 ARG A O 1
ATOM 2859 N N . VAL A 1 369 ? -14.481 -8.036 8.582 1.00 98.00 369 VAL A N 1
ATOM 2860 C CA . VAL A 1 369 ? -13.531 -7.140 7.917 1.00 98.00 369 VAL A CA 1
ATOM 2861 C C . VAL A 1 369 ? -14.050 -5.708 7.937 1.00 98.00 369 VAL A C 1
ATOM 2863 O O . VAL A 1 369 ? -15.129 -5.425 7.423 1.00 98.00 369 VAL A O 1
ATOM 2866 N N . ILE A 1 370 ? -13.260 -4.799 8.505 1.00 98.62 370 ILE A N 1
ATOM 2867 C CA . ILE A 1 370 ? -13.455 -3.353 8.405 1.00 98.62 370 ILE A CA 1
ATOM 2868 C C . ILE A 1 370 ? -12.666 -2.852 7.198 1.00 98.62 370 ILE A C 1
ATOM 2870 O O . ILE A 1 370 ? -11.446 -2.994 7.167 1.00 98.62 370 ILE A O 1
ATOM 2874 N N . PHE A 1 371 ? -13.338 -2.241 6.226 1.00 98.69 371 PHE A N 1
ATOM 2875 C CA . PHE A 1 371 ? -12.689 -1.577 5.099 1.00 98.69 371 PHE A CA 1
ATOM 2876 C C . PHE A 1 371 ? -12.460 -0.097 5.405 1.00 98.69 371 PHE A C 1
ATOM 2878 O O . PHE A 1 371 ? -13.401 0.623 5.742 1.00 98.69 371 PHE A O 1
ATOM 2885 N N . LEU A 1 372 ? -11.209 0.343 5.267 1.00 97.88 372 LEU A N 1
ATOM 2886 C CA . LEU A 1 372 ? -10.735 1.697 5.553 1.00 97.88 372 LEU A CA 1
ATOM 2887 C C . LEU A 1 372 ? -9.961 2.237 4.342 1.00 97.88 372 LEU A C 1
ATOM 2889 O O . LEU A 1 372 ? -8.736 2.185 4.277 1.00 97.88 372 LEU A O 1
ATOM 2893 N N . PHE A 1 373 ? -10.706 2.734 3.359 1.00 97.38 373 PHE A N 1
ATOM 2894 C CA . PHE A 1 373 ? -10.180 3.281 2.110 1.00 97.38 373 PHE A CA 1
ATOM 2895 C C . PHE A 1 373 ? -10.918 4.568 1.734 1.00 97.38 373 PHE A C 1
ATOM 2897 O O . PHE A 1 373 ? -12.037 4.805 2.186 1.00 97.38 373 PHE A O 1
ATOM 2904 N N . GLY A 1 374 ? -10.302 5.386 0.877 1.00 95.25 374 GLY A N 1
ATOM 2905 C CA . GLY A 1 374 ? -10.949 6.546 0.252 1.00 95.25 374 GLY A CA 1
ATOM 2906 C C . GLY A 1 374 ? -10.332 7.905 0.587 1.00 95.25 374 GLY A C 1
ATOM 2907 O O . GLY A 1 374 ? -10.642 8.877 -0.097 1.00 95.25 374 GLY A O 1
ATOM 2908 N N . GLU A 1 375 ? -9.420 8.004 1.565 1.00 94.75 375 GLU A N 1
ATOM 2909 C CA . GLU A 1 375 ? -8.745 9.282 1.878 1.00 94.75 375 GLU A CA 1
ATOM 2910 C C . GLU A 1 375 ? -8.026 9.836 0.643 1.00 94.75 375 GLU A C 1
ATOM 2912 O O . GLU A 1 375 ? -8.206 10.995 0.264 1.00 94.75 375 GLU A O 1
ATOM 2917 N N . ILE A 1 376 ? -7.288 8.971 -0.055 1.00 93.06 376 ILE A N 1
ATOM 2918 C CA . ILE A 1 376 ? -6.485 9.361 -1.215 1.00 93.06 376 ILE A CA 1
ATOM 2919 C C . ILE A 1 376 ? -7.378 9.782 -2.406 1.00 93.06 376 ILE A C 1
ATOM 2921 O O . ILE A 1 376 ? -6.973 10.611 -3.237 1.00 93.06 376 ILE A O 1
ATOM 2925 N N . ASP A 1 377 ? -8.595 9.233 -2.513 1.00 95.81 377 ASP A N 1
ATOM 2926 C CA . ASP A 1 377 ? -9.593 9.671 -3.497 1.00 95.81 377 ASP A CA 1
ATOM 2927 C C . ASP A 1 377 ? -10.036 11.116 -3.217 1.00 95.81 377 ASP A C 1
ATOM 2929 O O . ASP A 1 377 ? -10.045 11.933 -4.143 1.00 95.81 377 ASP A O 1
ATOM 2933 N N . CYS A 1 378 ? -10.307 11.448 -1.949 1.00 94.69 378 CYS A N 1
ATOM 2934 C CA . CYS A 1 378 ? -10.694 12.790 -1.501 1.00 94.69 378 CYS A CA 1
ATOM 2935 C C . CYS A 1 378 ? -9.563 13.820 -1.612 1.00 94.69 378 CYS A C 1
ATOM 2937 O O . CYS A 1 378 ? -9.832 14.987 -1.891 1.00 94.69 378 CYS A O 1
ATOM 2939 N N . ARG A 1 379 ? -8.305 13.409 -1.413 1.00 87.94 379 ARG A N 1
ATOM 2940 C CA . ARG A 1 379 ? -7.153 14.322 -1.433 1.00 87.94 379 ARG A CA 1
ATOM 2941 C C . ARG A 1 379 ? -6.787 14.836 -2.818 1.00 87.94 379 ARG A C 1
ATOM 2943 O O . ARG A 1 379 ? -6.512 16.016 -2.985 1.00 87.94 379 ARG A O 1
ATOM 2950 N N . VAL A 1 380 ? -6.742 13.943 -3.802 1.00 81.75 380 VAL A N 1
ATOM 2951 C CA . VAL A 1 380 ? -6.280 14.274 -5.165 1.00 81.75 380 VAL A CA 1
ATOM 2952 C C . VAL A 1 380 ? -7.086 13.583 -6.259 1.00 81.75 380 VAL A C 1
ATOM 2954 O O . VAL A 1 380 ? -7.210 14.118 -7.354 1.00 81.75 380 VAL A O 1
ATOM 2957 N N . GLY A 1 381 ? -7.643 12.393 -6.000 1.00 83.62 381 GLY A N 1
ATOM 2958 C CA . GLY A 1 381 ? -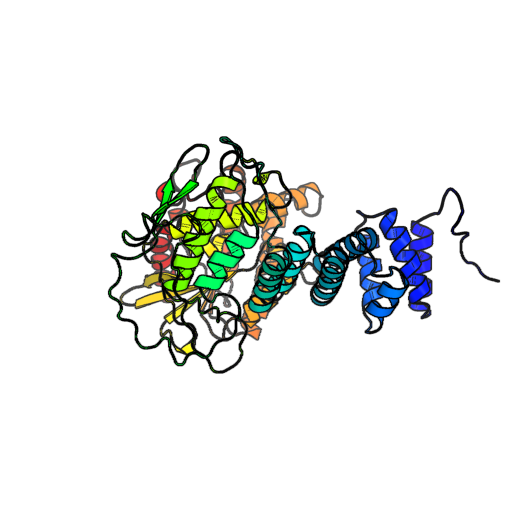8.242 11.559 -7.047 1.00 83.62 381 GLY A CA 1
ATOM 2959 C C . GLY A 1 381 ? -9.419 12.214 -7.773 1.00 83.62 381 GLY A C 1
ATOM 2960 O O . GLY A 1 381 ? -9.420 12.282 -9.002 1.00 83.62 381 GLY A O 1
ATOM 2961 N N . ILE A 1 382 ? -10.408 12.687 -7.017 1.00 92.38 382 ILE A N 1
ATOM 2962 C CA . ILE A 1 382 ? -11.655 13.231 -7.573 1.00 92.38 382 ILE A CA 1
ATOM 2963 C C . ILE A 1 382 ? -11.434 14.620 -8.173 1.00 92.38 382 ILE A C 1
ATOM 2965 O O . ILE A 1 382 ? -11.894 14.880 -9.283 1.00 92.38 382 ILE A O 1
ATOM 2969 N N . LEU A 1 383 ? -10.678 15.478 -7.482 1.00 90.50 383 LEU A N 1
ATOM 2970 C CA . LEU A 1 383 ? -10.370 16.834 -7.944 1.00 90.50 383 LEU A CA 1
ATOM 2971 C C . LEU A 1 383 ? -9.666 16.821 -9.308 1.00 90.50 383 LEU A C 1
ATOM 2973 O O . LEU A 1 383 ? -10.136 17.464 -10.243 1.00 90.50 383 LEU A O 1
ATOM 2977 N N . GLU A 1 384 ? -8.620 16.003 -9.465 1.00 89.81 384 GLU A N 1
ATOM 2978 C CA . GLU A 1 384 ? -7.933 15.858 -10.754 1.00 89.81 384 GLU A CA 1
ATOM 2979 C C . GLU A 1 384 ? -8.842 15.297 -11.859 1.00 89.81 384 GLU A C 1
ATOM 2981 O O . GLU A 1 384 ? -8.633 15.566 -13.043 1.00 89.81 384 GLU A O 1
ATOM 2986 N N . ALA A 1 385 ? -9.803 14.435 -11.513 1.00 90.19 385 ALA A N 1
ATOM 2987 C CA . ALA A 1 385 ? -10.703 13.845 -12.496 1.00 90.19 385 ALA A CA 1
ATOM 2988 C C . ALA A 1 385 ? -11.695 14.881 -13.040 1.00 90.19 385 ALA A C 1
ATOM 2990 O O . ALA A 1 385 ? -11.918 14.914 -14.251 1.00 90.19 385 ALA A O 1
ATOM 2991 N N . VAL A 1 386 ? -12.227 15.739 -12.168 1.00 91.81 386 VAL A N 1
ATOM 2992 C CA . VAL A 1 386 ? -13.091 16.865 -12.549 1.00 91.81 386 VAL A CA 1
ATOM 2993 C C . VAL A 1 386 ? -12.307 17.888 -13.372 1.00 91.81 386 VAL A C 1
ATOM 2995 O O . VAL A 1 386 ? -12.755 18.269 -14.447 1.00 91.81 386 VAL A O 1
ATOM 2998 N N . GLU A 1 387 ? -11.095 18.258 -12.946 1.00 92.12 387 GLU A N 1
ATOM 2999 C CA . GLU A 1 387 ? -10.226 19.181 -13.697 1.00 92.12 387 GLU A CA 1
ATOM 3000 C C . GLU A 1 387 ? -9.934 18.668 -15.120 1.00 92.12 387 GLU A C 1
ATOM 3002 O O . GLU A 1 387 ? -9.929 19.423 -16.089 1.00 92.12 387 GLU A O 1
ATOM 3007 N N . LYS A 1 388 ? -9.769 17.349 -15.272 1.00 93.19 388 LYS A N 1
ATOM 3008 C CA . LYS A 1 388 ? -9.570 16.679 -16.568 1.00 93.19 388 LYS A CA 1
ATOM 3009 C C . LYS A 1 388 ? -10.879 16.407 -17.324 1.00 93.19 388 LYS A C 1
ATOM 3011 O O . LYS A 1 388 ? -10.863 15.597 -18.251 1.00 93.19 388 LYS A O 1
ATOM 3016 N N . CYS A 1 389 ? -11.988 17.037 -16.927 1.00 93.69 389 CYS A N 1
ATOM 3017 C CA . CYS A 1 389 ? -13.314 16.916 -17.541 1.00 93.69 389 CYS A CA 1
ATOM 3018 C C . CYS A 1 389 ? -13.811 15.463 -17.659 1.00 93.69 389 CYS A C 1
ATOM 3020 O O . CYS A 1 389 ? -14.508 15.113 -18.609 1.00 93.69 389 CYS A O 1
ATOM 3022 N N . LYS A 1 390 ? -13.421 14.587 -16.721 1.00 92.19 390 LYS A N 1
ATOM 3023 C CA . LYS A 1 390 ? -13.940 13.208 -16.664 1.00 92.19 390 LYS A CA 1
ATOM 3024 C C . LYS A 1 390 ? -15.310 13.129 -16.005 1.00 92.19 390 LYS A C 1
ATOM 3026 O O . LYS A 1 390 ? -16.030 12.175 -16.267 1.00 92.19 390 LYS A O 1
ATOM 3031 N N . TYR A 1 391 ? -15.607 14.101 -15.149 1.00 95.38 391 TYR A N 1
ATOM 3032 C CA . TYR A 1 391 ? -16.885 14.300 -14.477 1.00 95.38 391 TYR A CA 1
ATOM 3033 C C . TYR A 1 391 ? -17.231 15.777 -14.551 1.00 95.38 391 TYR A C 1
ATOM 3035 O O . TYR A 1 391 ? -16.332 16.619 -14.487 1.00 95.38 391 TYR A O 1
ATOM 3043 N N . GLU A 1 392 ? -18.518 16.082 -14.643 1.00 94.81 392 GLU A N 1
ATOM 3044 C CA . GLU A 1 392 ? -19.017 17.454 -14.658 1.00 94.81 392 GLU A CA 1
ATOM 3045 C C . GLU A 1 392 ? -18.919 18.088 -13.268 1.00 94.81 392 GLU A C 1
ATOM 3047 O O . GLU A 1 392 ? -18.670 19.286 -13.138 1.00 94.81 392 GLU A O 1
ATOM 3052 N N . THR A 1 393 ? -19.090 17.286 -12.210 1.00 96.88 393 THR A N 1
ATOM 3053 C CA . THR A 1 393 ? -19.077 17.771 -10.823 1.00 96.88 393 THR A CA 1
ATOM 3054 C C . THR A 1 393 ? -18.279 16.875 -9.879 1.00 96.88 393 THR A C 1
ATOM 3056 O O . THR A 1 393 ? -18.102 15.676 -10.103 1.00 96.88 393 THR A O 1
ATOM 3059 N N . ILE A 1 394 ? -17.838 17.452 -8.755 1.00 96.06 394 ILE A N 1
ATOM 3060 C CA . ILE A 1 394 ? -17.204 16.705 -7.657 1.00 96.06 394 ILE A CA 1
ATOM 3061 C C . ILE A 1 394 ? -18.152 15.625 -7.119 1.00 96.06 394 ILE A C 1
ATOM 3063 O O . ILE A 1 394 ? -17.722 14.499 -6.884 1.00 96.06 394 ILE A O 1
ATOM 3067 N N . GLU A 1 395 ? -19.440 15.941 -6.956 1.00 97.25 395 GLU A N 1
ATOM 3068 C CA . GLU A 1 395 ? -20.436 14.998 -6.435 1.00 97.25 395 GLU A CA 1
ATOM 3069 C C . GLU A 1 395 ? -20.625 13.786 -7.359 1.00 97.25 395 GLU A C 1
ATOM 3071 O O . GLU A 1 395 ? -20.711 12.653 -6.884 1.00 97.25 395 GLU A O 1
ATOM 3076 N N . GLU A 1 396 ? -20.658 14.008 -8.674 1.00 97.25 396 GLU A N 1
ATOM 3077 C CA . GLU A 1 396 ? -20.691 12.934 -9.670 1.00 97.25 396 GLU A CA 1
ATOM 3078 C C . GLU A 1 396 ? -19.447 12.043 -9.558 1.00 97.25 396 GLU A C 1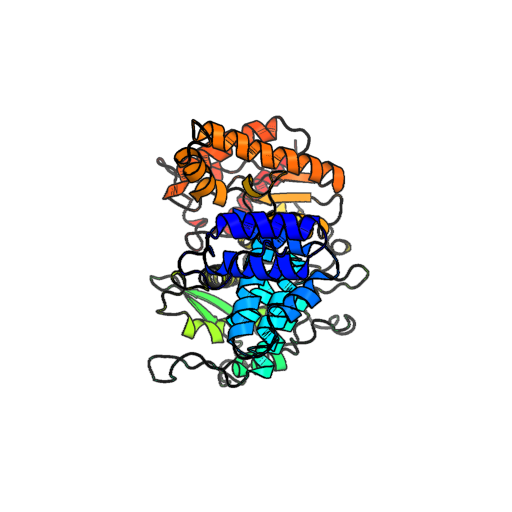
ATOM 3080 O O . GLU A 1 396 ? -19.570 10.821 -9.437 1.00 97.25 396 GLU A O 1
ATOM 3085 N N . GLY A 1 397 ? -18.257 12.652 -9.503 1.00 97.12 397 GLY A N 1
ATOM 3086 C CA . GLY A 1 397 ? -17.001 11.923 -9.336 1.00 97.12 397 GLY A CA 1
ATOM 3087 C C . GLY A 1 397 ? -16.951 11.107 -8.040 1.00 97.12 397 GLY A C 1
ATOM 3088 O O . GLY A 1 397 ? -16.474 9.969 -8.050 1.00 97.12 397 GLY A O 1
ATOM 3089 N N . MET A 1 398 ? -17.489 11.642 -6.938 1.00 98.00 398 MET A N 1
ATOM 3090 C CA . MET A 1 398 ? -17.638 10.927 -5.665 1.00 98.00 398 MET A CA 1
ATOM 3091 C C . MET A 1 398 ? -18.553 9.711 -5.811 1.00 98.00 398 MET A C 1
ATOM 3093 O O . MET A 1 398 ? -18.130 8.604 -5.491 1.00 98.00 398 MET A O 1
ATOM 3097 N N . LYS A 1 399 ? -19.780 9.894 -6.321 1.00 98.19 399 LYS A N 1
ATOM 3098 C CA . LYS A 1 399 ? -20.762 8.806 -6.489 1.00 98.19 399 LYS A CA 1
ATOM 3099 C C . LYS A 1 399 ? -20.204 7.679 -7.344 1.00 98.19 399 LYS A C 1
ATOM 3101 O O . LYS A 1 399 ? -20.214 6.531 -6.916 1.00 98.19 399 LYS A O 1
ATOM 3106 N N . HIS A 1 400 ? -19.635 8.022 -8.496 1.00 97.50 400 HIS A N 1
ATOM 3107 C CA . HIS A 1 400 ? -19.053 7.035 -9.394 1.00 97.50 400 HIS A CA 1
ATOM 3108 C C . HIS A 1 400 ? -17.884 6.279 -8.737 1.00 97.50 400 HIS A C 1
ATOM 3110 O O . HIS A 1 400 ? -17.783 5.060 -8.850 1.00 97.50 400 HIS A O 1
ATOM 3116 N N . THR A 1 401 ? -17.019 6.980 -7.999 1.00 97.50 401 THR A N 1
ATOM 3117 C CA . THR A 1 401 ? -15.901 6.363 -7.264 1.00 97.50 401 THR A CA 1
ATOM 3118 C C . THR A 1 401 ? -16.379 5.433 -6.144 1.00 97.50 401 THR A C 1
ATOM 3120 O O . THR A 1 401 ? -15.819 4.349 -5.974 1.00 97.50 401 THR A O 1
ATOM 3123 N N . ILE A 1 402 ? -17.433 5.814 -5.417 1.00 98.50 402 ILE A N 1
ATOM 3124 C CA . ILE A 1 402 ? -18.082 4.968 -4.408 1.00 98.50 402 ILE A CA 1
ATOM 3125 C C . ILE A 1 402 ? -18.674 3.717 -5.064 1.00 98.50 402 ILE A C 1
ATOM 3127 O O . ILE A 1 402 ? -18.453 2.615 -4.568 1.00 98.50 402 ILE A O 1
ATOM 3131 N N . ASP A 1 403 ? -19.395 3.863 -6.178 1.00 98.38 403 ASP A N 1
ATOM 3132 C CA . ASP A 1 403 ? -20.031 2.735 -6.863 1.00 98.38 403 ASP A CA 1
ATOM 3133 C C . ASP A 1 403 ? -19.002 1.713 -7.356 1.00 98.38 403 ASP A C 1
ATOM 3135 O O . ASP A 1 403 ? -19.199 0.518 -7.161 1.00 98.38 403 ASP A O 1
ATOM 3139 N N . ILE A 1 404 ? -17.844 2.161 -7.858 1.00 98.38 404 ILE A N 1
ATOM 3140 C CA . ILE A 1 404 ? -16.726 1.264 -8.199 1.00 98.38 404 ILE A CA 1
ATOM 3141 C C . ILE A 1 404 ? -16.314 0.400 -7.004 1.00 98.38 404 ILE A C 1
ATOM 3143 O O . ILE A 1 404 ? -16.089 -0.802 -7.156 1.00 98.38 404 ILE A O 1
ATOM 3147 N N . PHE A 1 405 ? -16.176 1.005 -5.821 1.00 98.50 405 PHE A N 1
ATOM 3148 C CA . PHE A 1 405 ? -15.804 0.259 -4.624 1.00 98.50 405 PHE A CA 1
ATOM 3149 C C . PHE A 1 405 ? -16.912 -0.702 -4.192 1.00 98.50 405 PHE A C 1
ATOM 3151 O O . PHE A 1 405 ? -16.617 -1.848 -3.874 1.00 98.50 405 PHE A O 1
ATOM 3158 N N . MET A 1 406 ? -18.174 -0.270 -4.228 1.00 98.50 406 MET A N 1
ATOM 3159 C CA . MET A 1 406 ? -19.323 -1.096 -3.842 1.00 98.50 406 MET A CA 1
ATOM 3160 C C . MET A 1 406 ? -19.547 -2.289 -4.782 1.00 98.50 406 MET A C 1
ATOM 3162 O O . MET A 1 406 ? -19.907 -3.372 -4.316 1.00 98.50 406 MET A O 1
ATOM 3166 N N . ASP A 1 407 ? -19.295 -2.122 -6.080 1.00 98.31 407 ASP A N 1
ATOM 3167 C CA . ASP A 1 407 ? -19.329 -3.214 -7.055 1.00 98.31 407 ASP A CA 1
ATOM 3168 C C . ASP A 1 407 ? -18.258 -4.259 -6.724 1.00 98.31 407 ASP A C 1
ATOM 3170 O O . ASP A 1 407 ? -18.552 -5.444 -6.600 1.00 98.31 407 ASP A O 1
ATOM 3174 N N . VAL A 1 408 ? -17.019 -3.820 -6.482 1.00 98.44 408 VAL A N 1
ATOM 3175 C CA . VAL A 1 408 ? -15.929 -4.733 -6.103 1.00 98.44 408 VAL A CA 1
ATOM 3176 C C . VAL A 1 408 ? -16.167 -5.367 -4.736 1.00 98.44 408 VAL A C 1
ATOM 3178 O O . VAL A 1 408 ? -15.832 -6.531 -4.532 1.00 98.44 408 VAL A O 1
ATOM 3181 N N . LEU A 1 409 ? -16.778 -4.645 -3.799 1.00 98.38 409 LEU A N 1
ATOM 3182 C CA . LEU A 1 409 ? -17.146 -5.190 -2.499 1.00 98.38 409 LEU A CA 1
ATOM 3183 C C . LEU A 1 409 ? -18.181 -6.314 -2.629 1.00 98.38 409 LEU A C 1
ATOM 3185 O O . LEU A 1 409 ? -18.120 -7.278 -1.870 1.00 98.38 409 LEU A O 1
ATOM 3189 N N . SER A 1 410 ? -19.077 -6.228 -3.615 1.00 98.25 410 SER A N 1
ATOM 3190 C CA . SER A 1 410 ? -20.027 -7.301 -3.935 1.00 98.25 410 SER A CA 1
ATOM 3191 C C . SER A 1 410 ? -19.291 -8.571 -4.369 1.00 98.25 410 SER A C 1
ATOM 3193 O O . SER A 1 410 ? -19.525 -9.629 -3.786 1.00 98.25 410 SER A O 1
ATOM 3195 N N . ASP A 1 411 ? -18.319 -8.449 -5.282 1.00 98.19 411 ASP A N 1
ATOM 3196 C CA . ASP A 1 411 ? -17.464 -9.571 -5.707 1.00 98.19 411 ASP A CA 1
ATOM 3197 C C . ASP A 1 411 ? -16.678 -10.172 -4.520 1.00 98.19 411 ASP A C 1
ATOM 3199 O O . ASP A 1 411 ? -16.480 -11.385 -4.419 1.00 98.19 411 ASP A O 1
ATOM 3203 N N . VAL A 1 412 ? -16.203 -9.321 -3.603 1.00 98.38 412 VAL A N 1
ATOM 3204 C CA . VAL A 1 412 ? -15.459 -9.733 -2.402 1.00 98.38 412 VAL A CA 1
ATOM 3205 C C . VAL A 1 412 ? -16.344 -10.527 -1.442 1.00 98.38 412 VAL A C 1
ATOM 3207 O O . VAL A 1 412 ? -15.923 -11.586 -0.968 1.00 98.38 412 VAL A O 1
ATOM 3210 N N . VAL A 1 413 ? -17.556 -10.044 -1.160 1.00 98.19 413 VAL A N 1
ATOM 3211 C CA . VAL A 1 413 ? -18.512 -10.726 -0.276 1.00 98.19 413 VAL A CA 1
ATOM 3212 C C . VAL A 1 413 ? -18.961 -12.047 -0.889 1.00 98.19 413 VAL A C 1
ATOM 3214 O O . VAL A 1 413 ? -18.969 -13.054 -0.187 1.00 98.19 413 VAL A O 1
ATOM 3217 N N . GLU A 1 414 ? -19.247 -12.089 -2.192 1.00 98.12 414 GLU A N 1
ATOM 3218 C CA . GLU A 1 414 ? -19.592 -13.334 -2.887 1.00 98.12 414 GLU A CA 1
ATOM 3219 C C . GLU A 1 414 ? -18.463 -14.370 -2.784 1.00 98.12 414 GLU A C 1
ATOM 3221 O O . GLU A 1 414 ? -18.699 -15.540 -2.475 1.00 98.12 414 GLU A O 1
ATOM 3226 N N . LYS A 1 415 ? -17.215 -13.939 -2.994 1.00 98.19 415 LYS A N 1
ATOM 3227 C CA . LYS A 1 415 ? -16.061 -14.841 -3.040 1.00 98.19 415 LYS A CA 1
ATOM 3228 C C . LYS A 1 415 ? -15.617 -15.351 -1.670 1.00 98.19 415 LYS A C 1
ATOM 3230 O O . LYS A 1 415 ? -15.277 -16.528 -1.541 1.00 98.19 415 LYS A O 1
ATOM 3235 N N . TYR A 1 416 ? -15.540 -14.472 -0.673 1.00 97.38 416 TYR A N 1
ATOM 3236 C CA . TYR A 1 416 ? -14.929 -14.788 0.624 1.00 97.38 416 TYR A CA 1
ATOM 3237 C C . TYR A 1 416 ? -15.944 -14.897 1.767 1.00 97.38 416 TYR A C 1
ATOM 3239 O O . TYR A 1 416 ? -15.586 -15.352 2.857 1.00 97.38 416 TYR A O 1
ATOM 3247 N N . ALA A 1 417 ? -17.203 -14.514 1.529 1.00 97.25 417 ALA A N 1
ATOM 3248 C CA . ALA A 1 417 ? -18.279 -14.495 2.517 1.00 97.25 417 ALA A CA 1
ATOM 3249 C C . ALA A 1 417 ? -17.942 -13.683 3.780 1.00 97.25 417 ALA A C 1
ATOM 3251 O O . ALA A 1 417 ? -18.369 -14.051 4.870 1.00 97.25 417 ALA A O 1
ATOM 3252 N N . PHE A 1 418 ? -17.141 -12.618 3.650 1.00 97.56 418 PHE A N 1
ATOM 3253 C CA . PHE A 1 418 ? -16.792 -11.741 4.770 1.00 97.56 418 PHE A CA 1
ATOM 3254 C C . PHE A 1 418 ? -18.029 -11.061 5.369 1.00 97.56 418 PHE A C 1
ATOM 3256 O O . PHE A 1 418 ? -18.944 -10.680 4.642 1.00 97.56 418 PHE A O 1
ATOM 3263 N N . ASP A 1 419 ? -18.011 -10.849 6.686 1.00 97.00 419 ASP A N 1
ATOM 3264 C CA . ASP A 1 419 ? -18.929 -9.928 7.363 1.00 97.00 419 ASP A CA 1
ATOM 3265 C C . ASP A 1 419 ? -18.312 -8.525 7.340 1.00 97.00 419 ASP A C 1
ATOM 3267 O O . ASP A 1 419 ? -17.288 -8.262 7.977 1.00 97.00 419 ASP A O 1
ATOM 3271 N N . VAL A 1 420 ? -18.884 -7.650 6.517 1.00 98.25 420 VAL A N 1
ATOM 3272 C CA . VAL A 1 420 ? -18.225 -6.420 6.080 1.00 98.25 420 VAL A CA 1
ATOM 3273 C C . VAL A 1 420 ? -18.741 -5.195 6.821 1.00 98.25 420 VAL A C 1
ATOM 3275 O O . VAL A 1 420 ? -19.936 -4.899 6.830 1.00 98.25 420 VAL A O 1
ATOM 3278 N N . TYR A 1 421 ? -17.797 -4.407 7.323 1.00 98.50 421 TYR A N 1
ATOM 3279 C CA . TYR A 1 421 ? -18.012 -3.113 7.954 1.00 98.50 421 TYR A CA 1
ATOM 3280 C C . TYR A 1 421 ? -17.246 -2.036 7.183 1.00 98.50 421 TYR A C 1
ATOM 3282 O O . TYR A 1 421 ? -16.110 -2.249 6.763 1.00 98.50 421 TYR A O 1
ATOM 3290 N N . ILE A 1 422 ? -17.848 -0.867 6.999 1.00 98.69 422 ILE A N 1
ATOM 3291 C CA . ILE A 1 422 ? -17.231 0.276 6.328 1.00 98.69 422 ILE A CA 1
ATOM 3292 C C . ILE A 1 422 ? -16.870 1.318 7.377 1.00 98.69 422 ILE A C 1
ATOM 3294 O O . ILE A 1 422 ? -17.743 1.840 8.072 1.00 98.69 422 ILE A O 1
ATOM 3298 N N . HIS A 1 423 ? -15.577 1.613 7.483 1.00 98.56 423 HIS A N 1
ATOM 3299 C CA . HIS A 1 423 ? -15.072 2.712 8.291 1.00 98.56 423 HIS A CA 1
ATOM 3300 C C . HIS A 1 423 ? -15.286 4.036 7.533 1.00 98.56 423 HIS A C 1
ATOM 3302 O O . HIS A 1 423 ? -14.972 4.099 6.341 1.00 98.56 423 HIS A O 1
ATOM 3308 N N . PRO A 1 424 ? -15.753 5.116 8.187 1.00 98.12 424 PRO A N 1
ATOM 3309 C CA . PRO A 1 424 ? -15.807 6.433 7.564 1.00 98.12 424 PRO A CA 1
ATOM 3310 C C . PRO A 1 424 ? -14.431 6.881 7.070 1.00 98.12 424 PRO A C 1
ATOM 3312 O O . PRO A 1 424 ? -13.431 6.696 7.762 1.00 98.12 424 PRO A O 1
ATOM 3315 N N . VAL A 1 425 ? -14.354 7.522 5.906 1.00 97.69 425 VAL A N 1
ATOM 3316 C CA . VAL A 1 425 ? -13.099 8.119 5.435 1.00 97.69 425 VAL A CA 1
ATOM 3317 C C . VAL A 1 425 ? -12.610 9.125 6.479 1.00 97.69 425 VAL A C 1
ATOM 3319 O O . VAL A 1 425 ? -13.382 9.958 6.961 1.00 97.69 425 VAL A O 1
ATOM 3322 N N . VAL A 1 426 ? -11.341 9.030 6.870 1.00 95.88 426 VAL A N 1
ATOM 3323 C CA . VAL A 1 426 ? -10.806 9.803 7.996 1.00 95.88 426 VAL A CA 1
ATOM 3324 C C . VAL A 1 426 ? -10.551 11.276 7.623 1.00 95.88 426 VAL A C 1
ATOM 3326 O O . VAL A 1 426 ? -10.016 11.552 6.550 1.00 95.88 426 VAL A O 1
ATOM 3329 N N . PRO A 1 427 ? -10.889 12.249 8.493 1.00 95.31 427 PRO A N 1
ATOM 3330 C CA . PRO A 1 427 ? -10.801 13.685 8.196 1.00 95.31 427 PRO A CA 1
ATOM 3331 C C . PRO A 1 427 ? -9.452 14.309 8.611 1.00 95.31 427 PRO A C 1
ATOM 3333 O O . PRO A 1 427 ? -9.421 15.369 9.246 1.00 95.31 427 PRO A O 1
ATOM 3336 N N . VAL A 1 428 ? -8.342 13.632 8.306 1.00 93.19 428 VAL A N 1
ATOM 3337 C CA . VAL A 1 428 ? -7.003 13.956 8.839 1.00 93.19 428 VAL A CA 1
ATOM 3338 C C . VAL A 1 428 ? -6.465 15.313 8.380 1.00 93.19 428 VAL A C 1
ATOM 3340 O O . VAL A 1 428 ? -6.096 16.126 9.223 1.00 93.19 428 VAL A O 1
ATOM 3343 N N . LEU A 1 429 ? -6.487 15.587 7.076 1.00 92.19 429 LEU A N 1
ATOM 3344 C CA . LEU A 1 429 ? -5.915 16.796 6.487 1.00 92.19 429 LEU A CA 1
ATOM 3345 C C . LEU A 1 429 ? -6.917 17.946 6.506 1.00 92.19 429 LEU A C 1
ATOM 3347 O O . LEU A 1 429 ? -8.101 17.752 6.222 1.00 92.19 429 LEU A O 1
ATOM 3351 N N . ASP A 1 430 ? -6.438 19.147 6.824 1.00 91.19 430 ASP A N 1
ATOM 3352 C CA . ASP A 1 430 ? -7.276 20.345 6.889 1.00 91.19 430 ASP A CA 1
ATOM 3353 C C . ASP A 1 430 ? -7.814 20.722 5.503 1.00 91.19 430 ASP A C 1
ATOM 3355 O O . ASP A 1 430 ? -8.998 21.026 5.352 1.00 91.19 430 ASP A O 1
ATOM 3359 N N . GLU A 1 431 ? -6.970 20.610 4.478 1.00 91.06 431 GLU A N 1
ATOM 3360 C CA . GLU A 1 431 ? -7.239 21.041 3.106 1.00 91.06 431 GLU A CA 1
ATOM 3361 C C . GLU A 1 431 ? -8.321 20.198 2.421 1.00 91.06 431 GLU A C 1
ATOM 3363 O O . GLU A 1 431 ? -9.029 20.679 1.538 1.00 91.06 431 GLU A O 1
ATOM 3368 N N . THR A 1 432 ? -8.463 18.931 2.818 1.00 92.50 432 THR A N 1
ATOM 3369 C CA . THR A 1 432 ? -9.337 17.956 2.145 1.00 92.50 432 THR A CA 1
ATOM 3370 C C . THR A 1 432 ? -10.567 17.598 2.978 1.00 92.50 432 THR A C 1
ATOM 3372 O O . THR A 1 432 ? -11.464 16.900 2.498 1.00 92.50 432 THR A O 1
ATOM 3375 N N . ARG A 1 433 ? -10.666 18.103 4.216 1.00 93.69 433 ARG A N 1
ATOM 3376 C CA . ARG A 1 433 ? -11.697 17.700 5.183 1.00 93.69 433 ARG A CA 1
ATOM 3377 C C . ARG A 1 433 ? -13.121 17.920 4.695 1.00 93.69 433 ARG A C 1
ATOM 3379 O O . ARG A 1 433 ? -13.973 17.062 4.909 1.00 93.69 433 ARG A O 1
ATOM 3386 N N . LEU A 1 434 ? -13.393 19.039 4.027 1.00 93.25 434 LEU A N 1
ATOM 3387 C CA . LEU A 1 434 ? -14.729 19.318 3.490 1.00 93.25 434 LEU A CA 1
ATOM 3388 C C . LEU A 1 434 ? -15.130 18.303 2.410 1.00 93.25 434 LEU A C 1
ATOM 3390 O O . LEU A 1 434 ? -16.275 17.846 2.405 1.00 93.25 434 LEU A O 1
ATOM 3394 N N . LEU A 1 435 ? -14.184 17.881 1.558 1.00 95.00 435 LEU A N 1
ATOM 3395 C CA . LEU A 1 435 ? -14.422 16.804 0.595 1.00 95.00 435 LEU A CA 1
ATOM 3396 C C . LEU A 1 435 ? -14.668 15.474 1.304 1.00 95.00 435 LEU A C 1
ATOM 3398 O O . LEU A 1 435 ? -15.592 14.764 0.926 1.00 95.00 435 LEU A O 1
ATOM 3402 N N . VAL A 1 436 ? -13.900 15.152 2.350 1.00 96.81 436 VAL A N 1
ATOM 3403 C CA . VAL A 1 436 ? -14.105 13.934 3.153 1.00 96.81 436 VAL A CA 1
ATOM 3404 C C . VAL A 1 436 ? -15.500 13.909 3.786 1.00 96.81 436 VAL A C 1
ATOM 3406 O O . VAL A 1 436 ? -16.182 12.888 3.724 1.00 96.81 436 VAL A O 1
ATOM 3409 N N . ILE A 1 437 ? -15.966 15.034 4.338 1.00 96.75 437 ILE A N 1
ATOM 3410 C CA . ILE A 1 437 ? -17.316 15.156 4.912 1.00 96.75 437 ILE A CA 1
ATOM 3411 C C . ILE A 1 437 ? -18.382 14.890 3.845 1.00 96.75 437 ILE A C 1
ATOM 3413 O O . ILE A 1 437 ? -19.318 14.123 4.076 1.00 96.75 437 ILE A O 1
ATOM 3417 N N . GLN A 1 438 ? -18.257 15.512 2.669 1.00 97.25 438 GLN A N 1
ATOM 3418 C CA . GLN A 1 438 ? -19.198 15.297 1.570 1.00 97.25 438 GLN A CA 1
ATOM 3419 C C . GLN A 1 438 ? -19.159 13.845 1.069 1.00 97.25 438 GLN A C 1
ATOM 3421 O O . GLN A 1 438 ? -20.214 13.242 0.864 1.00 97.25 438 GLN A O 1
ATOM 3426 N N . TYR A 1 439 ? -17.961 13.271 0.936 1.00 98.25 439 TYR A N 1
ATOM 3427 C CA . TYR A 1 439 ? -17.753 11.891 0.512 1.00 98.25 439 TYR A CA 1
ATOM 3428 C C . TYR A 1 439 ? -18.423 10.913 1.478 1.00 98.25 439 TYR A C 1
ATOM 3430 O O . TYR A 1 439 ? -19.205 10.074 1.040 1.00 98.25 439 TYR A O 1
ATOM 3438 N N . ASN A 1 440 ? -18.202 11.057 2.789 1.00 98.50 440 ASN A N 1
ATOM 3439 C CA . ASN A 1 440 ? -18.810 10.191 3.802 1.00 98.50 440 ASN A CA 1
ATOM 3440 C C . ASN A 1 440 ? -20.336 10.272 3.799 1.00 98.50 440 ASN A C 1
ATOM 3442 O O . ASN A 1 440 ? -20.984 9.232 3.847 1.00 98.50 440 ASN A O 1
ATOM 3446 N N . LYS A 1 441 ? -20.922 11.466 3.633 1.00 98.31 441 LYS A N 1
ATOM 3447 C CA . LYS A 1 441 ? -22.385 11.619 3.509 1.00 98.31 441 LYS A CA 1
ATOM 3448 C C . LYS A 1 441 ? -22.957 10.844 2.320 1.00 98.31 441 LYS A C 1
ATOM 3450 O O . LYS A 1 441 ? -24.061 10.308 2.401 1.00 98.31 441 LYS A O 1
ATOM 3455 N N . LEU A 1 442 ? -22.253 10.820 1.189 1.00 98.62 442 LEU A N 1
ATOM 3456 C CA . LEU A 1 442 ? -22.671 10.057 0.008 1.00 98.62 442 LEU A CA 1
ATOM 3457 C C . LEU A 1 442 ? -22.420 8.558 0.194 1.00 98.62 442 LEU A C 1
ATOM 3459 O O . LEU A 1 442 ? -23.260 7.743 -0.190 1.00 98.62 442 LEU A O 1
ATOM 3463 N N . PHE A 1 443 ? -21.290 8.205 0.803 1.00 98.62 443 PHE A N 1
ATOM 3464 C CA . PHE A 1 443 ? -20.875 6.827 1.003 1.00 98.62 443 PHE A CA 1
ATOM 3465 C C . PHE A 1 443 ? -21.789 6.109 1.995 1.00 98.62 443 PHE A C 1
ATOM 3467 O O . PHE A 1 443 ? -22.320 5.052 1.669 1.00 98.62 443 PHE A O 1
ATOM 3474 N N . GLU A 1 444 ? -22.093 6.731 3.132 1.00 98.44 444 GLU A N 1
ATOM 3475 C CA . GLU A 1 444 ? -23.070 6.237 4.102 1.00 98.44 444 GLU A CA 1
ATOM 3476 C C . GLU A 1 444 ? -24.429 5.983 3.441 1.00 98.44 444 GLU A C 1
ATOM 3478 O O . GLU A 1 444 ? -24.960 4.876 3.517 1.00 98.44 444 GLU A O 1
ATOM 3483 N N . LYS A 1 445 ? -24.970 6.966 2.703 1.00 98.31 445 LYS A N 1
ATOM 3484 C CA . LYS A 1 445 ? -26.246 6.814 1.978 1.00 98.31 445 LYS A CA 1
ATOM 3485 C C . LYS A 1 445 ? -26.241 5.626 1.017 1.00 98.31 445 LYS A C 1
ATOM 3487 O O . LYS A 1 445 ? -27.293 5.028 0.783 1.00 98.31 445 LYS A O 1
ATOM 3492 N N . ARG A 1 446 ? -25.090 5.311 0.419 1.00 98.19 446 ARG A N 1
ATOM 3493 C CA . ARG A 1 446 ? -24.924 4.178 -0.497 1.00 98.19 446 ARG A CA 1
ATOM 3494 C C . ARG A 1 446 ? -24.765 2.846 0.242 1.00 98.19 446 ARG A C 1
ATOM 3496 O O . ARG A 1 446 ? -25.287 1.844 -0.247 1.00 98.19 446 ARG A O 1
ATOM 3503 N N . VAL A 1 447 ? -24.086 2.839 1.390 1.00 98.00 447 VAL A N 1
ATOM 3504 C CA . VAL A 1 447 ? -23.872 1.661 2.247 1.00 98.00 447 VAL A CA 1
ATOM 3505 C C . VAL A 1 447 ? -25.158 1.262 2.967 1.00 98.00 447 VAL A C 1
ATOM 3507 O O . VAL A 1 447 ? -25.516 0.095 2.929 1.00 98.00 447 VAL A O 1
ATOM 3510 N N . VAL A 1 448 ? -25.918 2.208 3.527 1.00 96.06 448 VAL A N 1
ATOM 3511 C CA . VAL A 1 448 ? -27.189 1.938 4.238 1.00 96.06 448 VAL A CA 1
ATOM 3512 C C . VAL A 1 448 ? -28.255 1.309 3.330 1.00 96.06 448 VAL A C 1
ATOM 3514 O O . VAL A 1 448 ? -29.125 0.583 3.797 1.00 96.06 448 VAL A O 1
ATOM 3517 N N . LYS A 1 449 ? -28.192 1.557 2.016 1.00 96.31 449 LYS A N 1
ATOM 3518 C CA . LYS A 1 449 ? -29.066 0.912 1.017 1.00 96.31 449 LYS A CA 1
ATOM 3519 C C . LYS A 1 449 ? -28.602 -0.490 0.610 1.00 96.31 449 LYS A C 1
ATOM 3521 O O . LYS A 1 449 ? -29.288 -1.155 -0.160 1.00 96.31 449 LYS A O 1
ATOM 3526 N N . SER A 1 450 ? -27.416 -0.895 1.045 1.00 95.75 450 SER A N 1
ATOM 3527 C CA . SER A 1 450 ? -26.780 -2.152 0.681 1.00 95.75 450 SER A CA 1
ATOM 3528 C C . SER A 1 450 ? -27.073 -3.224 1.725 1.00 95.75 450 SER A C 1
ATOM 3530 O O . SER A 1 450 ? -27.127 -2.934 2.914 1.00 95.75 450 SER A O 1
ATOM 3532 N N . SER A 1 451 ? -27.217 -4.477 1.297 1.00 95.50 451 SER A N 1
ATOM 3533 C CA . SER A 1 451 ? -27.360 -5.628 2.201 1.00 95.50 451 SER A CA 1
ATOM 3534 C C . SER A 1 451 ? -26.045 -6.368 2.466 1.00 95.50 451 SER A C 1
ATOM 3536 O O . SER A 1 451 ? -26.006 -7.245 3.323 1.00 95.50 451 SER A O 1
ATOM 3538 N N . ILE A 1 452 ? -24.971 -6.044 1.736 1.00 97.12 452 ILE A N 1
ATOM 3539 C CA . ILE A 1 452 ? -23.699 -6.790 1.788 1.00 97.12 452 ILE A CA 1
ATOM 3540 C C . ILE A 1 452 ? -22.710 -6.252 2.831 1.00 97.12 452 ILE A C 1
ATOM 3542 O O . ILE A 1 452 ? -21.686 -6.881 3.079 1.00 97.12 452 ILE A O 1
ATOM 3546 N N . CYS A 1 453 ? -22.953 -5.063 3.385 1.00 97.81 453 CYS A N 1
ATOM 3547 C CA . CYS A 1 453 ? -22.037 -4.401 4.308 1.00 97.81 453 CYS A CA 1
ATOM 3548 C C . CYS A 1 453 ? -22.762 -3.424 5.237 1.00 97.81 453 CYS A C 1
ATOM 3550 O O . CYS A 1 453 ? -23.885 -3.004 4.966 1.00 97.81 453 CYS A O 1
ATOM 3552 N N . LYS A 1 454 ? -22.096 -3.057 6.333 1.00 98.06 454 LYS A N 1
ATOM 3553 C CA . LYS A 1 454 ? -22.637 -2.207 7.399 1.00 98.06 454 LYS A CA 1
ATOM 3554 C C . LYS A 1 454 ? -21.794 -0.941 7.552 1.00 98.06 454 LYS A C 1
ATOM 3556 O O . LYS A 1 454 ? -20.570 -1.004 7.490 1.00 98.06 454 LYS A O 1
ATOM 3561 N N . TRP A 1 455 ? -22.427 0.210 7.767 1.00 98.19 455 TRP A N 1
ATOM 3562 C CA . TRP A 1 455 ? -21.725 1.472 8.028 1.00 98.19 455 TRP A CA 1
ATOM 3563 C C . TRP A 1 455 ? -21.383 1.605 9.513 1.00 98.19 455 TRP A C 1
ATOM 3565 O O . TRP A 1 455 ? -22.259 1.429 10.358 1.00 98.19 455 TRP A O 1
ATOM 3575 N N . LEU A 1 456 ? -20.133 1.945 9.834 1.00 98.12 456 LEU A N 1
ATOM 3576 C CA . LEU A 1 456 ? -19.733 2.267 11.201 1.00 98.12 456 LEU A CA 1
ATOM 3577 C C . LEU A 1 456 ? -19.962 3.756 11.465 1.00 98.12 456 LEU A C 1
ATOM 3579 O O . LEU A 1 456 ? -19.156 4.611 11.106 1.00 98.12 456 LEU A O 1
ATOM 3583 N N . ASP A 1 457 ? -21.081 4.051 12.112 1.00 96.81 457 ASP A N 1
ATOM 3584 C CA . ASP A 1 457 ? -21.537 5.414 12.363 1.00 96.81 457 ASP A CA 1
ATOM 3585 C C . ASP A 1 457 ? -20.794 6.061 13.544 1.00 96.81 457 ASP A C 1
ATOM 3587 O O . ASP A 1 457 ? -21.201 5.909 14.698 1.00 96.81 457 ASP A O 1
ATOM 3591 N N . PHE A 1 458 ? -19.663 6.717 13.254 1.00 97.38 458 PHE A N 1
ATOM 3592 C CA . PHE A 1 458 ? -18.885 7.497 14.229 1.00 97.38 458 PHE A CA 1
ATOM 3593 C C . PHE A 1 458 ? -18.136 8.710 13.665 1.00 97.38 458 PHE A C 1
ATOM 3595 O O . PHE A 1 458 ? -17.265 9.280 14.326 1.00 97.38 458 PHE A O 1
ATOM 3602 N N . PHE A 1 459 ? -18.417 9.120 12.429 1.00 97.25 459 PHE A N 1
ATOM 3603 C CA . PHE A 1 459 ? -17.654 10.203 11.805 1.00 97.25 459 PHE A CA 1
ATOM 3604 C C . PHE A 1 459 ? -17.753 11.521 12.593 1.00 97.25 459 PHE A C 1
ATOM 3606 O O . PHE A 1 459 ? -16.739 12.181 12.823 1.00 97.25 459 PHE A O 1
ATOM 3613 N N . ASP A 1 460 ? -18.952 11.868 13.062 1.00 95.69 460 ASP A N 1
ATOM 3614 C CA . ASP A 1 460 ? -19.206 13.104 13.815 1.00 95.69 460 ASP A CA 1
ATOM 3615 C C . ASP A 1 460 ? -18.454 13.142 15.154 1.00 95.69 460 ASP A C 1
ATOM 3617 O O . ASP A 1 460 ? -18.133 14.204 15.688 1.00 95.69 460 ASP A O 1
ATOM 3621 N N . GLU A 1 461 ? -18.098 11.973 15.681 1.00 96.56 461 GLU A N 1
ATOM 3622 C CA . GLU A 1 461 ? -17.311 11.841 16.899 1.00 96.56 461 GLU A CA 1
ATOM 3623 C C . GLU A 1 461 ? -15.821 12.130 16.632 1.00 96.56 461 GLU A C 1
ATOM 3625 O O . GLU A 1 461 ? -15.106 12.478 17.569 1.00 96.56 461 GLU A O 1
ATOM 3630 N N . LEU A 1 462 ? -15.348 12.073 15.376 1.00 96.50 462 LEU A N 1
ATOM 3631 C CA . LEU A 1 462 ? -13.964 12.387 14.984 1.00 96.50 462 LEU A CA 1
ATOM 3632 C C . LEU A 1 462 ? -13.695 13.889 14.856 1.00 96.50 462 LEU A C 1
ATOM 3634 O O . LEU A 1 462 ? -12.560 14.331 15.053 1.00 96.50 462 LEU A O 1
ATOM 3638 N N . VAL A 1 463 ? -14.719 14.674 14.527 1.00 95.50 463 VAL A N 1
ATOM 3639 C CA . VAL A 1 463 ? -14.601 16.116 14.291 1.00 95.50 463 VAL A CA 1
ATOM 3640 C C . VAL A 1 463 ? -15.189 16.942 15.438 1.00 95.50 463 VAL A C 1
ATOM 3642 O O . VAL A 1 463 ? -15.964 16.461 16.266 1.00 95.50 463 VAL A O 1
ATOM 3645 N N . CYS A 1 464 ? -14.773 18.200 15.525 1.00 92.44 464 CYS A N 1
ATOM 3646 C CA . CYS A 1 464 ? -15.315 19.206 16.432 1.00 92.44 464 CYS A CA 1
ATOM 3647 C C . CYS A 1 464 ? -15.341 20.585 15.757 1.00 92.44 464 CYS A C 1
ATOM 3649 O O . CYS A 1 464 ? -14.683 20.770 14.737 1.00 92.44 464 CYS A O 1
ATOM 3651 N N . GLU A 1 465 ? -16.032 21.548 16.378 1.00 89.62 465 GLU A N 1
ATOM 3652 C CA . GLU A 1 465 ? -16.130 22.954 15.937 1.00 89.62 465 GLU A CA 1
ATOM 3653 C C . GLU A 1 465 ? -16.885 23.180 14.608 1.00 89.62 465 GLU A C 1
ATOM 3655 O O . GLU A 1 465 ? -17.277 22.240 13.917 1.00 89.62 465 GLU A O 1
ATOM 3660 N N . ASP A 1 466 ? -17.102 24.459 14.288 1.00 84.69 466 ASP A N 1
ATOM 3661 C CA . ASP A 1 466 ? -17.560 24.962 12.990 1.00 84.69 466 ASP A CA 1
ATOM 3662 C C . ASP A 1 466 ? -16.634 26.132 12.580 1.00 84.69 466 ASP A C 1
ATOM 3664 O O . ASP A 1 466 ? -16.600 27.141 13.292 1.00 84.69 466 ASP A O 1
ATOM 3668 N N . PRO A 1 467 ? -15.812 26.013 11.516 1.00 86.62 467 PRO A N 1
ATOM 3669 C CA . PRO A 1 467 ? -15.723 24.894 10.577 1.00 86.62 467 PRO A CA 1
ATOM 3670 C C . PRO A 1 467 ? -15.148 23.611 11.212 1.00 86.62 467 PRO A C 1
ATOM 3672 O O . PRO A 1 467 ? -14.322 23.702 12.125 1.00 86.62 467 PRO A O 1
ATOM 3675 N N . PRO A 1 468 ? -15.519 22.415 10.707 1.00 91.75 468 PRO A N 1
ATOM 3676 C CA . PRO A 1 468 ? -15.075 21.147 11.276 1.00 91.75 468 PRO A CA 1
ATOM 3677 C C . PRO A 1 468 ? -13.551 21.000 11.314 1.00 91.75 468 PRO A C 1
ATOM 3679 O O . PRO A 1 468 ? -12.860 21.177 10.307 1.00 91.75 468 PRO A O 1
ATOM 3682 N N . LYS A 1 469 ? -13.025 20.582 12.464 1.00 93.81 469 LYS A N 1
ATOM 3683 C CA . LYS A 1 469 ? -11.618 20.222 12.679 1.00 93.81 469 LYS A CA 1
ATOM 3684 C C . LYS A 1 469 ? -11.505 18.818 13.241 1.00 93.81 469 LYS A C 1
ATOM 3686 O O . LYS A 1 469 ? -12.365 18.380 13.999 1.00 93.81 469 LYS A O 1
ATOM 3691 N N . LEU A 1 470 ? -10.415 18.122 12.918 1.00 95.75 470 LEU A N 1
ATOM 3692 C CA . LEU A 1 470 ? -10.080 16.873 13.599 1.00 95.75 470 LEU A CA 1
ATOM 3693 C C . LEU A 1 470 ? -9.824 17.162 15.084 1.00 95.75 470 LEU A C 1
ATOM 3695 O O . LEU A 1 470 ? -9.011 18.045 15.407 1.00 95.75 470 LEU A O 1
ATOM 3699 N N . ARG A 1 471 ? -10.480 16.399 15.969 1.00 96.00 471 ARG A N 1
ATOM 3700 C CA . ARG A 1 471 ? -10.303 16.545 17.417 1.00 96.00 471 ARG A CA 1
ATOM 3701 C C . ARG A 1 471 ? -8.822 16.415 17.797 1.00 96.00 471 ARG A C 1
ATOM 3703 O O . ARG A 1 471 ? -8.165 15.477 17.339 1.00 96.00 471 ARG A O 1
ATOM 3710 N N . PRO A 1 472 ? -8.276 17.309 18.644 1.00 94.50 472 PRO A N 1
ATOM 3711 C CA . PRO A 1 472 ? -6.841 17.338 18.935 1.00 94.50 472 PRO A CA 1
ATOM 3712 C C . PRO A 1 472 ? -6.271 16.014 19.453 1.00 94.50 472 PRO A C 1
ATOM 3714 O O . PRO A 1 472 ? -5.183 15.618 19.054 1.00 94.50 472 PRO A O 1
ATOM 3717 N N . ASN A 1 473 ? -7.028 15.288 20.279 1.00 94.25 473 ASN A N 1
ATOM 3718 C CA . ASN A 1 473 ? -6.618 14.002 20.843 1.00 94.25 473 ASN A CA 1
ATOM 3719 C C . ASN A 1 473 ? -6.530 12.867 19.809 1.00 94.25 473 ASN A C 1
ATOM 3721 O O . ASN A 1 473 ? -6.023 11.803 20.154 1.00 94.25 473 ASN A O 1
ATOM 3725 N N . PHE A 1 474 ? -7.039 13.063 18.590 1.00 95.88 474 PHE A N 1
ATOM 3726 C CA . PHE A 1 474 ? -6.979 12.102 17.487 1.00 95.88 474 PHE A CA 1
ATOM 3727 C C . PHE A 1 474 ? -5.890 12.426 16.457 1.00 95.88 474 PHE A C 1
ATOM 3729 O O . PHE A 1 474 ? -5.746 11.689 15.485 1.00 95.88 474 PHE A O 1
ATOM 3736 N N . ARG A 1 475 ? -5.109 13.493 16.651 1.00 93.81 475 ARG A N 1
ATOM 3737 C CA . ARG A 1 475 ? -3.986 13.845 15.770 1.00 93.81 475 ARG A CA 1
ATOM 3738 C C . ARG A 1 475 ? -2.756 13.007 16.120 1.00 93.81 475 ARG A C 1
ATOM 3740 O O . ARG A 1 475 ? -2.426 12.897 17.297 1.00 93.81 475 ARG A O 1
ATOM 3747 N N . LEU A 1 476 ? -2.091 12.444 15.110 1.00 92.69 476 LEU A N 1
ATOM 3748 C CA . LEU A 1 476 ? -0.812 11.741 15.265 1.00 92.69 476 LEU A CA 1
ATOM 3749 C C . LEU A 1 476 ? 0.327 12.541 14.617 1.00 92.69 476 LEU A C 1
ATOM 3751 O O . LEU A 1 476 ? 1.012 13.298 15.291 1.00 92.69 476 LEU A O 1
ATOM 3755 N N . ASP A 1 477 ? 0.460 12.441 13.294 1.00 89.19 477 ASP A N 1
ATOM 3756 C CA . ASP A 1 477 ? 1.612 12.937 12.527 1.00 89.19 477 ASP A CA 1
ATOM 3757 C C . ASP A 1 477 ? 1.217 13.932 11.418 1.00 89.19 477 ASP A C 1
ATOM 3759 O O . ASP A 1 477 ? 1.973 14.181 10.481 1.00 89.19 477 ASP A O 1
ATOM 3763 N N . GLY A 1 478 ? -0.005 14.466 11.495 1.00 87.56 478 GLY A N 1
ATOM 3764 C CA . GLY A 1 478 ? -0.594 15.342 10.480 1.00 87.56 478 GLY A CA 1
ATOM 3765 C C . GLY A 1 478 ? -1.205 14.610 9.281 1.00 87.56 478 GLY A C 1
ATOM 3766 O O . GLY A 1 478 ? -1.968 15.222 8.547 1.00 87.56 478 GLY A O 1
ATOM 3767 N N . THR A 1 479 ? -0.943 13.311 9.097 1.00 89.31 479 THR A N 1
ATOM 3768 C CA . THR A 1 479 ? -1.532 12.496 8.016 1.00 89.31 479 THR A CA 1
ATOM 3769 C C . THR A 1 479 ? -2.317 11.297 8.543 1.00 89.31 479 THR A C 1
ATOM 3771 O O . THR A 1 479 ? -3.210 10.820 7.862 1.00 89.31 479 THR A O 1
ATOM 3774 N N . HIS A 1 480 ? -2.055 10.811 9.753 1.00 94.25 480 HIS A N 1
ATOM 3775 C CA . HIS A 1 480 ? -2.706 9.643 10.339 1.00 94.25 480 HIS A CA 1
ATOM 3776 C C . HIS A 1 480 ? -3.433 9.984 11.646 1.00 94.25 480 HIS A C 1
ATOM 3778 O O . HIS A 1 480 ? -3.169 10.990 12.310 1.00 94.25 480 HIS A O 1
ATOM 3784 N N . MET A 1 481 ? -4.371 9.110 12.014 1.00 95.44 481 MET A N 1
ATOM 3785 C CA . MET A 1 481 ? -5.143 9.208 13.252 1.00 95.44 481 MET A CA 1
ATOM 3786 C C . MET A 1 481 ? -4.371 8.585 14.419 1.00 95.44 481 MET A C 1
ATOM 3788 O O . MET A 1 481 ? -3.759 7.529 14.273 1.00 95.44 481 MET A O 1
ATOM 3792 N N . HIS A 1 482 ? -4.456 9.189 15.600 1.00 96.44 482 HIS A N 1
ATOM 3793 C CA . HIS A 1 482 ? -3.918 8.613 16.830 1.00 96.44 482 HIS A CA 1
ATOM 3794 C C . HIS A 1 482 ? -4.838 7.491 17.353 1.00 96.44 482 HIS A C 1
ATOM 3796 O O . HIS A 1 482 ? -6.049 7.706 17.400 1.00 96.44 482 HIS A O 1
ATOM 3802 N N . PRO A 1 483 ? -4.325 6.344 17.850 1.00 96.88 483 PRO A N 1
ATOM 3803 C CA . PRO A 1 483 ? -5.134 5.195 18.307 1.00 96.88 483 PRO A CA 1
ATOM 3804 C C . PRO A 1 483 ? -6.167 5.460 19.420 1.00 96.88 483 PRO A C 1
ATOM 3806 O O . PRO A 1 483 ? -6.950 4.590 19.787 1.00 96.88 483 PRO A O 1
ATOM 3809 N N . SER A 1 484 ? -6.200 6.659 19.986 1.00 96.00 484 SER A N 1
ATOM 3810 C CA . SER A 1 484 ? -7.200 7.084 20.974 1.00 96.00 484 SER A CA 1
ATOM 3811 C C . SER A 1 484 ? -8.626 7.096 20.413 1.00 96.00 484 SER A C 1
ATOM 3813 O O . SER A 1 484 ? -9.558 7.018 21.208 1.00 96.00 484 SER A O 1
ATOM 3815 N N . TYR A 1 485 ? -8.820 7.153 19.086 1.00 96.50 485 TYR A N 1
ATOM 3816 C CA . TYR A 1 485 ? -10.157 7.063 18.476 1.00 96.50 485 TYR A CA 1
ATOM 3817 C C . TYR A 1 485 ? -10.759 5.651 18.539 1.00 96.50 485 TYR A C 1
ATOM 3819 O O . TYR A 1 485 ? -11.952 5.481 18.292 1.00 96.50 485 TYR A O 1
ATOM 3827 N N . LEU A 1 486 ? -9.976 4.627 18.897 1.00 96.69 486 LEU A N 1
ATOM 3828 C CA . LEU A 1 486 ? -10.444 3.240 18.918 1.00 96.69 486 LEU A CA 1
ATOM 3829 C C . LEU A 1 486 ? -11.601 2.995 19.899 1.00 96.69 486 LEU A C 1
ATOM 3831 O O . LEU A 1 486 ? -12.409 2.100 19.668 1.00 96.69 486 LEU A O 1
ATOM 3835 N N . SER A 1 487 ? -11.749 3.807 20.953 1.00 95.06 487 SER A N 1
ATOM 3836 C CA . SER A 1 487 ? -12.936 3.749 21.821 1.00 95.06 487 SER A CA 1
ATOM 3837 C C . SER A 1 487 ? -14.217 4.132 21.080 1.00 95.06 487 SER A C 1
ATOM 3839 O O . SER A 1 487 ? -15.278 3.564 21.324 1.00 95.06 487 SER A O 1
ATOM 3841 N N . THR A 1 488 ? -14.109 5.087 20.159 1.00 96.62 488 THR A N 1
ATOM 3842 C CA . THR A 1 488 ? -15.203 5.533 19.303 1.00 96.62 488 THR A CA 1
ATOM 3843 C C . THR A 1 488 ? -15.570 4.442 18.295 1.00 96.62 488 THR A C 1
ATOM 3845 O O . THR A 1 488 ? -16.741 4.087 18.161 1.00 96.62 488 THR A O 1
ATOM 3848 N N . LEU A 1 489 ? -14.557 3.827 17.672 1.00 96.81 489 LEU A N 1
ATOM 3849 C CA . LEU A 1 489 ? -14.737 2.669 16.794 1.00 96.81 489 LEU A CA 1
ATOM 3850 C C . LEU A 1 489 ? -15.454 1.517 17.517 1.00 96.81 489 LEU A C 1
ATOM 3852 O O . LEU A 1 489 ? -16.412 0.962 16.986 1.00 96.81 489 LEU A O 1
ATOM 3856 N N . ALA A 1 490 ? -15.027 1.188 18.740 1.00 95.75 490 ALA A N 1
ATOM 3857 C CA . ALA A 1 490 ? -15.634 0.132 19.549 1.00 95.75 490 ALA A CA 1
ATOM 3858 C C . ALA A 1 490 ? -17.123 0.395 19.829 1.00 95.75 490 ALA A C 1
ATOM 3860 O O . ALA A 1 490 ? -17.959 -0.501 19.692 1.00 95.75 490 ALA A O 1
ATOM 3861 N N . ALA A 1 491 ? -17.471 1.641 20.168 1.00 95.88 491 ALA A N 1
ATOM 3862 C CA . ALA A 1 491 ? -18.852 2.040 20.412 1.00 95.88 491 ALA A CA 1
ATOM 3863 C C . ALA A 1 491 ? -19.720 1.925 19.147 1.00 95.88 491 ALA A C 1
ATOM 3865 O O . ALA A 1 491 ? -20.838 1.412 19.213 1.00 95.88 491 ALA A O 1
ATOM 3866 N N . ALA A 1 492 ? -19.207 2.349 17.990 1.00 96.50 492 ALA A N 1
ATOM 3867 C CA . ALA A 1 492 ? -19.908 2.227 16.713 1.00 96.50 492 ALA A CA 1
ATOM 3868 C C . ALA A 1 492 ? -20.096 0.773 16.283 1.00 96.50 492 ALA A C 1
ATOM 3870 O O . ALA A 1 492 ? -21.175 0.389 15.828 1.00 96.50 492 ALA A O 1
ATOM 3871 N N . PHE A 1 493 ? -19.065 -0.046 16.477 1.00 94.25 493 PHE A N 1
ATOM 3872 C CA . PHE A 1 493 ? -19.115 -1.470 16.190 1.00 94.25 493 PHE A CA 1
ATOM 3873 C C . PHE A 1 493 ? -20.196 -2.161 17.029 1.00 94.25 493 PHE A C 1
ATOM 3875 O O . PHE A 1 493 ? -21.071 -2.822 16.472 1.00 94.25 493 PHE A O 1
ATOM 3882 N N . LYS A 1 494 ? -20.242 -1.884 18.341 1.00 93.38 494 LYS A N 1
ATOM 3883 C CA . LYS A 1 494 ? -21.308 -2.361 19.237 1.00 93.38 494 LYS A CA 1
ATOM 3884 C C . LYS A 1 494 ? -22.707 -1.995 18.735 1.00 93.38 494 LYS A C 1
ATOM 3886 O O . LYS A 1 494 ? -23.584 -2.854 18.649 1.00 93.38 494 LYS A O 1
ATOM 3891 N N . ARG A 1 495 ? -22.927 -0.713 18.406 1.00 94.25 495 ARG A N 1
ATOM 3892 C CA . ARG A 1 495 ? -24.220 -0.221 17.887 1.00 94.25 495 ARG A CA 1
ATOM 3893 C C . ARG A 1 495 ? -24.636 -0.952 16.613 1.00 94.25 495 ARG A C 1
ATOM 3895 O O . ARG A 1 495 ? -25.825 -1.130 16.383 1.00 94.25 495 ARG A O 1
ATOM 3902 N N . THR A 1 496 ? -23.660 -1.341 15.801 1.00 92.19 496 THR A N 1
ATOM 3903 C CA . THR A 1 496 ? -23.872 -1.988 14.509 1.00 92.19 496 THR A CA 1
ATOM 3904 C C . THR A 1 496 ? -24.159 -3.483 14.653 1.00 92.19 496 THR A C 1
ATOM 3906 O O . THR A 1 496 ? -25.024 -3.979 13.945 1.00 92.19 496 THR A O 1
ATOM 3909 N N . GLU A 1 497 ? -23.504 -4.195 15.578 1.00 84.50 497 GLU A N 1
ATOM 3910 C CA . GLU A 1 497 ? -23.819 -5.609 15.875 1.00 84.50 497 GLU A CA 1
ATOM 3911 C C . GLU A 1 497 ? -25.188 -5.784 16.563 1.00 84.50 497 GLU A C 1
ATOM 3913 O O . GLU A 1 497 ? -25.772 -6.861 16.506 1.00 84.50 497 GLU A O 1
ATOM 3918 N N . SER A 1 498 ? -25.710 -4.734 17.206 1.00 76.75 498 SER A N 1
ATOM 3919 C CA . SER A 1 498 ? -27.005 -4.765 17.908 1.00 76.75 498 SER A CA 1
ATOM 3920 C C . SER A 1 498 ? -28.226 -4.518 17.003 1.00 76.75 498 SER A C 1
ATOM 3922 O O . SER A 1 498 ? -29.354 -4.550 17.497 1.00 76.75 498 SER A O 1
ATOM 3924 N N . ARG A 1 499 ? -28.015 -4.193 15.721 1.00 64.12 499 ARG A N 1
ATOM 3925 C CA . ARG A 1 499 ? -29.056 -3.925 14.713 1.00 64.12 499 ARG A CA 1
ATOM 3926 C C . ARG A 1 499 ? -29.203 -5.122 13.788 1.00 64.12 499 ARG A C 1
ATOM 3928 O O . ARG A 1 499 ? -30.362 -5.401 13.414 1.00 64.12 499 ARG A O 1
#

Sequence (499 aa):
MHLLPDLTAPTLNLDALLLYAGMAHDRGKKSEALSMALRVLVGKSNDRAVKRTFVSFLKDSGWMERLKSAVPPCGPSAAAAYAFIATILKDFGAVEKAILCFQLAQDSDPLNASYALNHAHALEACCRYTEAFHVLTTFFRKNCTLNIGTGGDETPKLMAGSFVEILDRAKAWEGEHNSKQAADMPNNIKEGRWRVEWISGDEGYAKVTPPASESKLPMGNVKVAPLNLQTVQANKKTSATLSDAELDLLASLIRVLEPLRLGRELHRTTIRNEQAYYACIAQLLSVEKALVMSPPASPDASIDAIYVCGDSHTLATAWREINVEDRSILLRPALVTGLKHWHLRKESTFYPKLNFWRVLANIPNRSRVIFLFGEIDCRVGILEAVEKCKYETIEEGMKHTIDIFMDVLSDVVEKYAFDVYIHPVVPVLDETRLLVIQYNKLFEKRVVKSSICKWLDFFDELVCEDPPKLRPNFRLDGTHMHPSYLSTLAAAFKRTESR

pLDDT: mean 84.1, std 18.85, range [30.02, 98.69]

Organism: Phytophthora infestans (NCBI:txid4787)

Radius of gyration: 24.95 Å; chains: 1; bounding box: 61×51×84 Å

Secondary structure (DSSP, 8-state):
------TT-TT--HHHHHHHHHHHHHTT-HHHHHHHHHHHHHHTTT-HHHHHHHHHTT-STTHHHHHHHHS---HHHHHHHHHHHHHHHHHTT-HHHHHHHHHHHHHHSTT-HHHHHHHHHHHHHTT-HHHHHHHHHHHHHHTTT-EES--STTS--EEHHHHHHHHHHTTTT-S---TTSSS---S--STT--EEEEE-STT-EEEEEPPTTTTTS-TT---PPPP----S---SS---PPPHHHHHHHHHHHHHHHHHHTT--GGGSTTHHHHHHHHHHHHHHT--TTB-SS--SSGGG-SSEEEEEESGGGGGGTTEEEEETTEEEEEEEEE-TT--SGGGSTT---HHHHHHHHHHHTSPTT-EEEEE--HHIIIIIHHHHHHTTSSSSHHHHHHHHHHHHHHHHHHHHHHH--EEEEPPPP---TTTHHHHHHHHHHHHHHHTT-SSEEE---HHHHEETTTTEE-GGGBSSSSSB-GGGHHHHHHHHHHHHT-

Foldseek 3Di:
DDPDPPPPDPDPPLVVLLVVLVVCLVVVVLLSSLLSLLVSCVVCVPDLVSLVSNLVSCPDPCNVVSVCVNQPLAAQVSLVVLQSNLVSCQQLQVLVSSLVSLVSSCVRPVQDVVSLQVNLVSCVLLVVNLVSLQSLLVSLVVQQADWDWDPDPQTNIDGSVLLVLLCVLQVNHDLDDDPPPPPDDDPDDPQAAWAWAWDDDPQIATDIDGHPVCNPPPLSGDRQHHFNNDADDDDDDDKDWGDSSVLRSLSNVRNRCGRNSGPDPCCPDPCNVVVVLNQQLSLLSNVPPQADNTDIRDPVVDPAEEEEAEESQLSLQDRGWDDQDPDTYGYHYLYQYPDALVCLDPPRSHSSNSSSVSSLVRDAFQHAYEYAHHLVCLPDVLVVCCVVVVDVDSLRSLLVSLVSNVVVLVVSCVVRVYAYEYEQHAQLAPVRNVSSVSSSVSNQVVQVPDPSYYYQPQRVVQWDDVVTDGDPQQHGPSRYGHSVCSNSSSVSVNVGVVD